Protein AF-A0A368TN37-F1 (afdb_monomer)

Organism: NCBI:txid2282306

Secondary structure (DSSP, 8-state):
--------------PPPP-----------SS--HHHHHHHHHHHHHHHHTT----HHHHHHHTTPPTTTHHHHHHH-HHHHHHHHHHHHHHHHHHHHHHHHHHHHHHHHHHTT--SSS----TT-B--HHHHHHHH---HHHHHHH-HHHHHHHHTT-B-S-TTEEEESSTT---TT--S-EEEE-TT--SHHHHHHHHHHHHHHTTTS-HHHHHHHHHHHHHHHHHHHTSSS---GGG--HHHHHHHHHHHHHS---HHHHHHHHHHHHHHHHHHHHHTSS--SSS--S-GGGSPPPP-----PPPHHHHHHHHTTGGGS-HHHHHHHHHHHHH---HHHHHT-BTT-EEE-TTS-EEEEEEETTTTEEEEEEE-HHHHHHHHHHHHHHHHHH-S--SBSSBPPSB-TTSSSB-TTTTSBPPHHHHHHHHHHHHHHTT-B-TTSSBP---TTHHHHHHHHHHHHTT--HHHHHHHHT-SSHHHHHTTHHHHHHHHHHHHHH--S-EEETT--EE-HHHHHHHT-----SS---HHHHHHTS---EETTEEE---GGG-S-S-TT-GGG-TTEEE-GGGHHHHHHHHHHHHHHHHHHHHHT-HHHHHHHHHHHHHHHHHHHHHHHTTS--

Structure (mmCIF, N/CA/C/O backbone):
data_AF-A0A368TN37-F1
#
_entry.id   AF-A0A368TN37-F1
#
loop_
_atom_site.group_PDB
_atom_site.id
_atom_site.type_symbol
_atom_site.label_atom_id
_atom_site.label_alt_id
_atom_site.label_comp_id
_atom_site.label_asym_id
_atom_site.label_entity_id
_atom_site.label_seq_id
_atom_site.pdbx_PDB_ins_code
_atom_site.Cartn_x
_atom_site.Cartn_y
_atom_site.Cartn_z
_atom_site.occupancy
_atom_site.B_iso_or_equiv
_atom_site.auth_seq_id
_atom_site.auth_comp_id
_atom_site.auth_asym_id
_atom_site.auth_atom_id
_atom_site.pdbx_PDB_model_num
ATOM 1 N N . MET A 1 1 ? 0.985 -12.372 -33.982 1.00 27.55 1 MET A N 1
ATOM 2 C CA . MET A 1 1 ? 1.072 -12.105 -35.432 1.00 27.55 1 MET A CA 1
ATOM 3 C C . MET A 1 1 ? 2.281 -11.223 -35.664 1.00 27.55 1 MET A C 1
ATOM 5 O O . MET A 1 1 ? 2.324 -10.120 -35.140 1.00 27.55 1 MET A O 1
ATOM 9 N N . SER A 1 2 ? 3.296 -11.760 -36.335 1.00 23.69 2 SER A N 1
ATOM 10 C CA . SER A 1 2 ? 4.599 -11.122 -36.524 1.00 23.69 2 SER A CA 1
ATOM 11 C C . SER A 1 2 ? 4.502 -9.993 -37.550 1.00 23.69 2 SER A C 1
ATOM 13 O O . SER A 1 2 ? 4.510 -10.238 -38.754 1.00 23.69 2 SER A O 1
ATOM 15 N N . SER A 1 3 ? 4.397 -8.748 -37.087 1.00 23.77 3 SER A N 1
ATOM 16 C CA . SER A 1 3 ? 4.571 -7.577 -37.945 1.00 23.77 3 SER A CA 1
ATOM 17 C C . SER A 1 3 ? 6.067 -7.337 -38.147 1.00 23.77 3 SER A C 1
ATOM 19 O O . SER A 1 3 ? 6.718 -6.672 -37.342 1.00 23.77 3 SER A O 1
ATOM 21 N N . ASN A 1 4 ? 6.608 -7.904 -39.226 1.00 23.50 4 ASN A N 1
ATOM 22 C CA . ASN A 1 4 ? 7.908 -7.534 -39.778 1.00 23.50 4 ASN A CA 1
ATOM 23 C C . ASN A 1 4 ? 7.899 -6.034 -40.115 1.00 23.50 4 ASN A C 1
ATOM 25 O O . ASN A 1 4 ? 7.454 -5.627 -41.190 1.00 23.50 4 ASN A O 1
ATOM 29 N N . LEU A 1 5 ? 8.388 -5.207 -39.190 1.00 26.66 5 LEU A N 1
ATOM 30 C CA . LEU A 1 5 ? 8.774 -3.830 -39.467 1.00 26.66 5 LEU A CA 1
ATOM 31 C C . LEU A 1 5 ? 9.957 -3.883 -40.436 1.00 26.66 5 LEU A C 1
ATOM 33 O O . LEU A 1 5 ? 11.098 -4.108 -40.041 1.00 26.66 5 LEU A O 1
ATOM 37 N N . LYS A 1 6 ? 9.660 -3.717 -41.729 1.00 23.58 6 LYS A N 1
ATOM 38 C CA . LYS A 1 6 ? 10.662 -3.449 -42.761 1.00 23.58 6 LYS A CA 1
ATOM 39 C C . LYS A 1 6 ? 11.471 -2.230 -42.323 1.00 23.58 6 LYS A C 1
ATOM 41 O O . LYS A 1 6 ? 10.981 -1.103 -42.373 1.00 23.58 6 LYS A O 1
ATOM 46 N N . VAL A 1 7 ? 12.708 -2.473 -41.903 1.00 26.72 7 VAL A N 1
ATOM 47 C CA . VAL A 1 7 ? 13.748 -1.453 -41.800 1.00 26.72 7 VAL A CA 1
ATOM 48 C C . VAL A 1 7 ? 13.943 -0.911 -43.212 1.00 26.72 7 VAL A C 1
ATOM 50 O O . VAL A 1 7 ? 14.486 -1.592 -44.077 1.00 26.72 7 VAL A O 1
ATOM 53 N N . VAL A 1 8 ? 13.421 0.284 -43.478 1.00 25.00 8 VAL A N 1
ATOM 54 C CA . VAL A 1 8 ? 13.765 1.027 -44.690 1.00 25.00 8 VAL A CA 1
ATOM 55 C C . VAL A 1 8 ? 15.208 1.493 -44.497 1.00 25.00 8 VAL A C 1
ATOM 57 O O . VAL A 1 8 ? 15.456 2.261 -43.564 1.00 25.00 8 VAL A O 1
ATOM 60 N N . PRO A 1 9 ? 16.175 1.044 -45.315 1.00 24.75 9 PRO A N 1
ATOM 61 C CA . PRO A 1 9 ? 17.529 1.557 -45.227 1.00 24.75 9 PRO A CA 1
ATOM 62 C C . PRO A 1 9 ? 17.491 3.007 -45.704 1.00 24.75 9 PRO A C 1
ATOM 64 O O . PRO A 1 9 ? 17.237 3.291 -46.875 1.00 24.75 9 PRO A O 1
ATOM 67 N N . ILE A 1 10 ? 17.694 3.945 -44.781 1.00 32.31 10 ILE A N 1
ATOM 68 C CA . ILE A 1 10 ? 17.869 5.351 -45.129 1.00 32.31 10 ILE A CA 1
ATOM 69 C C . ILE A 1 10 ? 19.273 5.460 -45.720 1.00 32.31 10 ILE A C 1
ATOM 71 O O . ILE A 1 10 ? 20.267 5.544 -45.003 1.00 32.31 10 ILE A O 1
ATOM 75 N N . THR A 1 11 ? 19.347 5.401 -47.045 1.00 27.80 11 THR A N 1
ATOM 76 C CA . THR A 1 11 ? 20.558 5.656 -47.823 1.00 27.80 11 THR A CA 1
ATOM 77 C C . THR A 1 11 ? 21.117 7.034 -47.476 1.00 27.80 11 THR A C 1
ATOM 79 O O . THR A 1 11 ? 20.574 8.062 -47.886 1.00 27.80 11 THR A O 1
ATOM 82 N N . LEU A 1 12 ? 22.218 7.053 -46.726 1.00 36.19 12 LEU A N 1
ATOM 83 C CA . LEU A 1 12 ? 23.061 8.224 -46.508 1.00 36.19 12 LEU A CA 1
ATOM 84 C C . LEU A 1 12 ? 23.961 8.419 -47.731 1.00 36.19 12 LEU A C 1
ATOM 86 O O . LEU A 1 12 ? 25.137 8.081 -47.700 1.00 36.19 12 LEU A O 1
ATOM 90 N N . ASN A 1 13 ? 23.409 8.977 -48.808 1.00 34.25 13 ASN A N 1
ATOM 91 C CA . ASN A 1 13 ? 24.217 9.499 -49.906 1.00 34.25 13 ASN A CA 1
ATOM 92 C C . ASN A 1 13 ? 24.144 11.021 -49.909 1.00 34.25 13 ASN A C 1
ATOM 94 O O . ASN A 1 13 ? 23.178 11.604 -50.397 1.00 34.25 13 ASN A O 1
ATOM 98 N N . LYS A 1 14 ? 25.192 11.644 -49.368 1.00 36.22 14 LYS A N 1
ATOM 99 C CA . LYS A 1 14 ? 25.763 12.907 -49.848 1.00 36.22 14 LYS A CA 1
ATOM 100 C C . LYS A 1 14 ? 27.192 12.990 -49.317 1.00 36.22 14 LYS A C 1
ATOM 102 O O . LYS A 1 14 ? 27.403 13.195 -48.126 1.00 36.22 14 LYS A O 1
ATOM 107 N N . GLU A 1 15 ? 28.149 12.764 -50.213 1.00 33.31 15 GLU A N 1
ATOM 108 C CA . GLU A 1 15 ? 29.560 13.079 -49.992 1.00 33.31 15 GLU A CA 1
ATOM 109 C C . GLU A 1 15 ? 29.710 14.538 -49.522 1.00 33.31 15 GLU A C 1
ATOM 111 O O . GLU A 1 15 ? 28.913 15.397 -49.928 1.00 33.31 15 GLU A O 1
ATOM 116 N N . PRO A 1 16 ? 30.709 14.851 -48.676 1.00 34.47 16 PRO A N 1
ATOM 117 C CA . PRO A 1 16 ? 31.009 16.230 -48.319 1.00 34.47 16 PRO A CA 1
ATOM 118 C C . PRO A 1 16 ? 31.301 17.031 -49.593 1.00 34.47 16 PRO A C 1
ATOM 120 O O . PRO A 1 16 ? 32.111 16.625 -50.426 1.00 34.47 16 PRO A O 1
ATOM 123 N N . LEU A 1 17 ? 30.627 18.176 -49.748 1.00 38.69 17 LEU A N 1
ATOM 124 C CA . LEU A 1 17 ? 30.882 19.111 -50.845 1.00 38.69 17 LEU A CA 1
ATOM 125 C C . LEU A 1 17 ? 32.391 19.423 -50.909 1.00 38.69 17 LEU A C 1
ATOM 127 O O . LEU A 1 17 ? 32.999 19.682 -49.865 1.00 38.69 17 LEU A O 1
ATOM 131 N N . PRO A 1 18 ? 33.011 19.407 -52.103 1.00 37.09 18 PRO A N 1
ATOM 132 C CA . PRO A 1 18 ? 34.447 19.600 -52.234 1.00 37.09 18 PRO A CA 1
ATOM 133 C C . PRO A 1 18 ? 34.857 20.949 -51.634 1.00 37.09 18 PRO A C 1
ATOM 135 O O . PRO A 1 18 ? 34.212 21.969 -51.888 1.00 37.09 18 PRO A O 1
ATOM 138 N N . LYS A 1 19 ? 35.951 20.952 -50.857 1.00 47.69 19 LYS A N 1
ATOM 139 C CA . LYS A 1 19 ? 36.606 22.140 -50.278 1.00 47.69 19 LYS A CA 1
ATOM 140 C C . LYS A 1 19 ? 37.189 23.027 -51.392 1.00 47.69 19 LYS A C 1
ATOM 142 O O . LYS A 1 19 ? 38.402 23.127 -51.557 1.00 47.69 19 LYS A O 1
ATOM 147 N N . GLN A 1 20 ? 36.336 23.624 -52.218 1.00 53.47 20 GLN A N 1
ATOM 148 C CA . GLN A 1 20 ? 36.749 24.507 -53.302 1.00 53.47 20 GLN A CA 1
ATOM 149 C C . GLN A 1 20 ? 37.099 25.889 -52.752 1.00 53.47 20 GLN A C 1
ATOM 151 O O . GLN A 1 20 ? 36.360 26.475 -51.961 1.00 53.47 20 GLN A O 1
ATOM 156 N N . LYS A 1 21 ? 38.241 26.421 -53.203 1.00 53.62 21 LYS A N 1
ATOM 157 C CA . LYS A 1 21 ? 38.655 27.807 -52.970 1.00 53.62 21 LYS A CA 1
ATOM 158 C C . LYS A 1 21 ? 37.544 28.727 -53.471 1.00 53.62 21 LYS A C 1
ATOM 160 O O . LYS A 1 21 ? 37.253 28.745 -54.665 1.00 53.62 21 LYS A O 1
ATOM 165 N N . ILE A 1 22 ? 36.936 29.492 -52.571 1.00 61.53 22 ILE A N 1
ATOM 166 C CA . ILE A 1 22 ? 35.898 30.441 -52.952 1.00 61.53 22 ILE A CA 1
ATOM 167 C C . ILE A 1 22 ? 36.584 31.592 -53.692 1.00 61.53 22 ILE A C 1
ATOM 169 O O . ILE A 1 22 ? 37.354 32.354 -53.100 1.00 61.53 22 ILE A O 1
ATOM 173 N N . VAL A 1 23 ? 36.310 31.703 -54.992 1.00 58.34 23 VAL A N 1
ATOM 174 C CA . VAL A 1 23 ? 36.721 32.830 -55.835 1.00 58.34 23 VAL A CA 1
ATOM 175 C C . VAL A 1 23 ? 35.524 33.766 -55.967 1.00 58.34 23 VAL A C 1
ATOM 177 O O . VAL A 1 23 ? 34.584 33.488 -56.707 1.00 58.34 23 VAL A O 1
ATOM 180 N N . VAL A 1 24 ? 35.533 34.860 -55.206 1.00 61.53 24 VAL A N 1
ATOM 181 C CA . VAL A 1 24 ? 34.495 35.900 -55.264 1.00 61.53 24 VAL A CA 1
ATOM 182 C C . VAL A 1 24 ? 34.918 36.947 -56.292 1.00 61.53 24 VAL A C 1
ATOM 184 O O . VAL A 1 24 ? 36.074 37.370 -56.290 1.00 61.53 24 VAL A O 1
ATOM 187 N N . ARG A 1 25 ? 34.016 37.361 -57.190 1.00 60.06 25 ARG A N 1
ATOM 188 C CA . ARG A 1 25 ? 34.279 38.506 -58.078 1.00 60.06 25 ARG A CA 1
ATOM 189 C C . ARG A 1 25 ? 34.278 39.792 -57.242 1.00 60.06 25 ARG A C 1
ATOM 191 O O . ARG A 1 25 ? 33.422 39.964 -56.380 1.00 60.06 25 ARG A O 1
ATOM 198 N N . CYS A 1 26 ? 35.248 40.673 -57.488 1.00 56.03 26 CYS A N 1
ATOM 199 C CA . CYS A 1 26 ? 35.358 41.958 -56.798 1.00 56.03 26 CYS A CA 1
ATOM 200 C C . CYS A 1 26 ? 34.190 42.869 -57.182 1.00 56.03 26 CYS A C 1
ATOM 202 O O . CYS A 1 26 ? 34.250 43.524 -58.218 1.00 56.03 26 CYS A O 1
ATOM 204 N N . ASP A 1 27 ? 33.174 42.944 -56.326 1.00 59.47 27 ASP A N 1
ATOM 205 C CA . ASP A 1 27 ? 32.144 43.975 -56.408 1.00 59.47 27 ASP A CA 1
ATOM 206 C C . ASP A 1 27 ? 31.914 44.567 -55.007 1.00 59.47 27 ASP A C 1
ATOM 208 O O . ASP A 1 27 ? 31.413 43.914 -54.085 1.00 59.47 27 ASP A O 1
ATOM 212 N N . TYR A 1 28 ? 32.377 45.802 -54.806 1.00 65.06 28 TYR A N 1
ATOM 213 C CA . TYR A 1 28 ? 32.239 46.548 -53.555 1.00 65.06 28 TYR A CA 1
ATOM 214 C C . TYR A 1 28 ? 31.699 47.953 -53.836 1.00 65.06 28 TYR A C 1
ATOM 216 O O . TYR A 1 28 ? 32.024 48.571 -54.846 1.00 65.06 28 TYR A O 1
ATOM 224 N N . LYS A 1 29 ? 30.838 48.463 -52.948 1.00 60.75 29 LYS A N 1
ATOM 225 C CA . LYS A 1 29 ? 30.160 49.767 -53.094 1.00 60.75 29 LYS A CA 1
ATOM 226 C C . LYS A 1 29 ? 30.466 50.673 -51.902 1.00 60.75 29 LYS A C 1
ATOM 228 O O . LYS A 1 29 ? 30.658 50.188 -50.792 1.00 60.75 29 LYS A O 1
ATOM 233 N N . GLY A 1 30 ? 30.463 51.992 -52.106 1.00 62.72 30 GLY A N 1
ATOM 234 C CA . GLY A 1 30 ? 30.685 52.967 -51.029 1.00 62.72 30 GLY A CA 1
ATOM 235 C C . GLY A 1 30 ? 32.133 52.970 -50.520 1.00 62.72 30 GLY A C 1
ATOM 236 O O . GLY A 1 30 ? 33.055 53.090 -51.314 1.00 62.72 30 GLY A O 1
ATOM 237 N N . GLN A 1 31 ? 32.344 52.823 -49.207 1.00 61.09 31 GLN A N 1
ATOM 238 C CA . GLN A 1 31 ? 33.674 52.841 -48.561 1.00 61.09 31 GLN A CA 1
ATOM 239 C C . GLN A 1 31 ? 34.443 51.499 -48.658 1.00 61.09 31 GLN A C 1
ATOM 241 O O . GLN A 1 31 ? 35.262 51.175 -47.795 1.00 61.09 31 GLN A O 1
ATOM 246 N N . GLY A 1 32 ? 34.150 50.672 -49.665 1.00 73.56 32 GLY A N 1
ATOM 247 C CA . GLY A 1 32 ? 34.854 49.407 -49.898 1.00 73.56 32 GLY A CA 1
ATOM 248 C C . GLY A 1 32 ? 36.206 49.608 -50.596 1.00 73.56 32 GLY A C 1
ATOM 249 O O . GLY A 1 32 ? 36.325 50.482 -51.450 1.00 73.56 32 GLY A O 1
ATOM 250 N N . SER A 1 33 ? 37.219 48.796 -50.269 1.00 80.88 33 SER A N 1
ATOM 251 C CA . SER A 1 33 ? 38.507 48.772 -50.982 1.00 80.88 33 SER A CA 1
ATOM 252 C C . SER A 1 33 ? 38.880 47.354 -51.419 1.00 80.88 33 SER A C 1
ATOM 254 O O . SER A 1 33 ? 38.554 46.375 -50.741 1.00 80.88 33 SER A O 1
ATOM 256 N N . LYS A 1 34 ? 39.599 47.244 -52.544 1.00 79.69 34 LYS A N 1
ATOM 257 C CA . LYS A 1 34 ? 40.097 45.967 -53.081 1.00 79.69 34 LYS A CA 1
ATOM 258 C C . LYS A 1 34 ? 40.983 45.225 -52.076 1.00 79.69 34 LYS A C 1
ATOM 260 O O . LYS A 1 34 ? 40.794 44.036 -51.856 1.00 79.69 34 LYS A O 1
ATOM 265 N N . GLU A 1 35 ? 41.881 45.946 -51.408 1.00 82.19 35 GLU A N 1
ATOM 266 C CA . GLU A 1 35 ? 42.783 45.391 -50.391 1.00 82.19 35 GLU A CA 1
ATOM 267 C C . GLU A 1 35 ? 42.012 44.754 -49.222 1.00 82.19 35 GLU A C 1
ATOM 269 O O . GLU A 1 35 ? 42.320 43.645 -48.785 1.00 82.19 35 GLU A O 1
ATOM 274 N N . ASN A 1 36 ? 40.959 45.420 -48.739 1.00 84.19 36 ASN A N 1
ATOM 275 C CA . ASN A 1 36 ? 40.126 44.891 -47.661 1.00 84.19 36 ASN A CA 1
ATOM 276 C C . ASN A 1 36 ? 39.261 43.711 -48.128 1.00 84.19 36 ASN A C 1
ATOM 278 O O . ASN A 1 36 ? 39.068 42.767 -47.363 1.00 84.19 36 ASN A O 1
ATOM 282 N N . HIS A 1 37 ? 38.775 43.729 -49.376 1.00 84.00 37 HIS A N 1
ATOM 283 C CA . HIS A 1 37 ? 38.075 42.591 -49.977 1.00 84.00 37 HIS A CA 1
ATOM 284 C C . HIS A 1 37 ? 38.980 41.351 -50.034 1.00 84.00 37 HIS A C 1
ATOM 286 O O . HIS A 1 37 ? 38.583 40.282 -49.576 1.00 84.00 37 HIS A O 1
ATOM 292 N N . GLU A 1 38 ? 40.215 41.496 -50.520 1.00 83.69 38 GLU A N 1
ATOM 293 C CA . GLU A 1 38 ? 41.195 40.405 -50.602 1.00 83.69 38 GLU A CA 1
ATOM 294 C C . GLU A 1 38 ? 41.566 39.862 -49.215 1.00 83.69 38 GLU A C 1
ATOM 296 O O . GLU A 1 38 ? 41.588 38.645 -49.018 1.00 83.69 38 GLU A O 1
ATOM 301 N N . LYS A 1 39 ? 41.767 40.741 -48.222 1.00 87.50 39 LYS A N 1
ATOM 302 C CA . LYS A 1 39 ? 41.997 40.345 -46.821 1.00 87.50 39 LYS A CA 1
ATOM 303 C C . LYS A 1 39 ? 40.836 39.518 -46.254 1.00 87.50 39 LYS A C 1
ATOM 305 O O . LYS A 1 39 ? 41.075 38.473 -45.651 1.00 87.50 39 LYS A O 1
ATOM 310 N N . LEU A 1 40 ? 39.587 39.934 -46.482 1.00 87.69 40 LEU A N 1
ATOM 311 C CA . LEU A 1 40 ? 38.396 39.210 -46.015 1.00 87.69 40 LEU A CA 1
ATOM 312 C C . LEU A 1 40 ? 38.193 37.868 -46.742 1.00 87.69 40 LEU A C 1
ATOM 314 O O . LEU A 1 40 ? 37.852 36.875 -46.101 1.00 87.69 40 LEU A O 1
ATOM 318 N N . VAL A 1 41 ? 38.428 37.809 -48.058 1.00 86.19 41 VAL A N 1
ATOM 319 C CA . VAL A 1 41 ? 38.349 36.564 -48.847 1.00 86.19 41 VAL A CA 1
ATOM 320 C C . VAL A 1 41 ? 39.430 35.571 -48.417 1.00 86.19 41 VAL A C 1
ATOM 322 O O . VAL A 1 41 ? 39.154 34.375 -48.290 1.00 86.19 41 VAL A O 1
ATOM 325 N N . ASN A 1 42 ? 40.652 36.041 -48.159 1.00 86.81 42 ASN A N 1
ATOM 326 C CA . ASN A 1 42 ? 41.739 35.200 -47.659 1.00 86.81 42 ASN A CA 1
ATOM 327 C C . ASN A 1 42 ? 41.434 34.666 -46.255 1.00 86.81 42 ASN A C 1
ATOM 329 O O . ASN A 1 42 ? 41.580 33.466 -46.026 1.00 86.81 42 ASN A O 1
ATOM 333 N N . ALA A 1 43 ? 40.930 35.518 -45.358 1.00 89.00 43 ALA A N 1
ATOM 334 C CA . ALA A 1 43 ? 40.516 35.120 -44.016 1.00 89.00 43 ALA A CA 1
ATOM 335 C C . ALA A 1 43 ? 39.390 34.073 -44.038 1.00 89.00 43 ALA A C 1
ATOM 337 O O . ALA A 1 43 ? 39.490 33.055 -43.357 1.00 89.00 43 ALA A O 1
ATOM 338 N N . LEU A 1 44 ? 38.357 34.267 -44.866 1.00 87.75 44 LEU A N 1
ATOM 339 C CA . LEU A 1 44 ? 37.281 33.286 -45.035 1.00 87.75 44 LEU A CA 1
ATOM 340 C C . LEU A 1 44 ? 37.818 31.947 -45.564 1.00 87.75 44 LEU A C 1
ATOM 342 O O . LEU A 1 44 ? 37.523 30.900 -44.996 1.00 87.75 44 LEU A O 1
ATOM 346 N N . ASN A 1 45 ? 38.641 31.970 -46.616 1.00 86.19 45 ASN A N 1
ATOM 347 C CA . ASN A 1 45 ? 39.235 30.754 -47.179 1.00 86.19 45 ASN A CA 1
ATOM 348 C C . ASN A 1 45 ? 40.164 30.034 -46.186 1.00 86.19 45 ASN A C 1
ATOM 350 O O . ASN A 1 45 ? 40.268 28.811 -46.240 1.00 86.19 45 ASN A O 1
ATOM 354 N N . GLN A 1 46 ? 40.843 30.764 -45.299 1.00 87.62 46 GLN A N 1
ATOM 355 C CA . GLN A 1 46 ? 41.649 30.178 -44.231 1.00 87.62 46 GLN A CA 1
ATOM 356 C C . GLN A 1 46 ? 40.763 29.503 -43.178 1.00 87.62 46 GLN A C 1
ATOM 358 O O . GLN A 1 46 ? 40.990 28.340 -42.859 1.00 87.62 46 GLN A O 1
ATOM 363 N N . MET A 1 47 ? 39.711 30.181 -42.709 1.00 88.88 47 MET A N 1
ATOM 364 C CA . MET A 1 47 ? 38.768 29.613 -41.739 1.00 88.88 47 MET A CA 1
ATOM 365 C C . MET A 1 47 ? 38.059 28.361 -42.276 1.00 88.88 47 MET A C 1
ATOM 367 O O . MET A 1 47 ? 37.874 27.410 -41.527 1.00 88.88 47 MET A O 1
ATOM 371 N N . ILE A 1 48 ? 37.729 28.323 -43.575 1.00 85.38 48 ILE A N 1
ATOM 372 C CA . ILE A 1 48 ? 37.177 27.128 -44.240 1.00 85.38 48 ILE A CA 1
ATOM 373 C C . ILE A 1 48 ? 38.194 25.976 -44.264 1.00 85.38 48 ILE A C 1
ATOM 375 O O . ILE A 1 48 ? 37.821 24.822 -44.063 1.00 85.38 48 ILE A O 1
ATOM 379 N N . ARG A 1 49 ? 39.480 26.256 -44.524 1.00 84.69 49 ARG A N 1
ATOM 380 C CA . ARG A 1 49 ? 40.530 25.218 -44.541 1.00 84.69 49 ARG A CA 1
ATOM 381 C C . ARG A 1 49 ? 40.791 24.634 -43.157 1.00 84.69 49 ARG A C 1
ATOM 383 O O . ARG A 1 49 ? 40.990 23.429 -43.051 1.00 84.69 49 ARG A O 1
ATOM 390 N N . GLU A 1 50 ? 40.788 25.489 -42.141 1.00 85.69 50 GLU A N 1
ATOM 391 C CA . GLU A 1 50 ? 41.023 25.140 -40.735 1.00 85.69 50 GLU A CA 1
ATOM 392 C C . GLU A 1 50 ? 39.772 24.592 -40.028 1.00 85.69 50 GLU A C 1
ATOM 394 O O . GLU A 1 50 ? 39.842 24.298 -38.841 1.00 85.69 50 GLU A O 1
ATOM 399 N N . ASP A 1 51 ? 38.635 24.497 -40.728 1.00 79.31 51 ASP A N 1
ATOM 400 C CA . ASP A 1 51 ? 37.328 24.110 -40.172 1.00 79.31 51 ASP A CA 1
ATOM 401 C C . ASP A 1 51 ? 36.936 24.897 -38.903 1.00 79.31 51 ASP A C 1
ATOM 403 O O . ASP A 1 51 ? 36.314 24.399 -37.969 1.00 79.31 51 ASP A O 1
ATOM 407 N N . SER A 1 52 ? 37.340 26.169 -38.853 1.00 84.31 52 SER A N 1
ATOM 408 C CA . SER A 1 52 ? 37.030 27.068 -37.740 1.00 84.31 52 SER A CA 1
ATOM 409 C C . SER A 1 52 ? 35.590 27.574 -37.829 1.00 84.31 52 SER A C 1
ATOM 411 O O . SER A 1 52 ? 35.048 27.711 -38.925 1.00 84.31 52 SER A O 1
ATOM 413 N N . GLU A 1 53 ? 34.984 27.936 -36.692 1.00 86.31 53 GLU A N 1
ATOM 414 C CA . GLU A 1 53 ? 33.637 28.523 -36.659 1.00 86.31 53 GLU A CA 1
ATOM 415 C C . GLU A 1 53 ? 33.582 29.827 -37.467 1.00 86.31 53 GLU A C 1
ATOM 417 O O . GLU A 1 53 ? 34.220 30.830 -37.128 1.00 86.31 53 GLU A O 1
ATOM 422 N N . ILE A 1 54 ? 32.800 29.829 -38.547 1.00 88.88 54 ILE A N 1
ATOM 423 C CA . ILE A 1 54 ? 32.654 30.993 -39.414 1.00 88.88 54 ILE A CA 1
ATOM 424 C C . ILE A 1 54 ? 31.566 31.892 -38.845 1.00 88.88 54 ILE A C 1
ATOM 426 O O . ILE A 1 54 ? 30.417 31.507 -38.672 1.00 88.88 54 ILE A O 1
ATOM 430 N N . THR A 1 55 ? 31.924 33.144 -38.591 1.00 89.75 55 THR A N 1
ATOM 431 C CA . THR A 1 55 ? 30.977 34.226 -38.314 1.00 89.75 55 THR A CA 1
ATOM 432 C C . THR A 1 55 ? 31.434 35.465 -39.066 1.00 89.75 55 THR A C 1
ATOM 434 O O . THR A 1 55 ? 32.624 35.632 -39.329 1.00 89.75 55 THR A O 1
ATOM 437 N N . VAL A 1 56 ? 30.517 36.379 -39.393 1.00 87.69 56 VAL A N 1
ATOM 438 C CA . VAL A 1 56 ? 30.883 37.642 -40.067 1.00 87.69 56 VAL A CA 1
ATOM 439 C C . VAL A 1 56 ? 31.932 38.405 -39.249 1.00 87.69 56 VAL A C 1
ATOM 441 O O . VAL A 1 56 ? 32.923 38.888 -39.790 1.00 87.69 56 VAL A O 1
ATOM 444 N N . LYS A 1 57 ? 31.760 38.436 -37.923 1.00 88.94 57 LYS A N 1
ATOM 445 C CA . LYS A 1 57 ? 32.719 39.033 -36.991 1.00 88.94 57 LYS A CA 1
ATOM 446 C C . LYS A 1 57 ? 34.046 38.265 -36.950 1.00 88.94 57 LYS A C 1
ATOM 448 O O . LYS A 1 57 ? 35.096 38.896 -36.961 1.00 88.94 57 LYS A O 1
ATOM 453 N N . GLY A 1 58 ? 34.009 36.933 -36.939 1.00 87.50 58 GLY A N 1
ATOM 454 C CA . GLY A 1 58 ? 35.197 36.075 -36.952 1.00 87.50 58 GLY A CA 1
ATOM 455 C C . GLY A 1 58 ? 36.051 36.272 -38.204 1.00 87.50 58 GLY A C 1
ATOM 456 O O . GLY A 1 58 ? 37.264 36.425 -38.090 1.00 87.50 58 GLY A O 1
ATOM 457 N N . VAL A 1 59 ? 35.417 36.392 -39.375 1.00 88.31 59 VAL A N 1
ATOM 458 C CA . VAL A 1 59 ? 36.100 36.701 -40.643 1.00 88.31 59 VAL A CA 1
ATOM 459 C C . VAL A 1 59 ? 36.745 38.090 -40.593 1.00 88.31 59 VAL A C 1
ATOM 461 O O . VAL A 1 59 ? 37.901 38.236 -40.984 1.00 88.31 59 VAL A O 1
ATOM 464 N N . CYS A 1 60 ? 36.053 39.104 -40.054 1.00 89.12 60 CYS A N 1
ATOM 465 C CA . CYS A 1 60 ? 36.625 40.441 -39.854 1.00 89.12 60 CYS A CA 1
ATOM 466 C C . CYS A 1 60 ? 37.849 40.422 -38.927 1.00 89.12 60 CYS A C 1
ATOM 468 O O . CYS A 1 60 ? 38.875 41.010 -39.264 1.00 89.12 60 CYS A O 1
ATOM 470 N N . ILE A 1 61 ? 37.755 39.738 -37.782 1.00 88.31 61 ILE A N 1
ATOM 471 C CA . ILE A 1 61 ? 38.856 39.621 -36.814 1.00 88.31 61 ILE A CA 1
ATOM 472 C C . ILE A 1 61 ? 40.053 38.925 -37.466 1.00 88.31 61 ILE A C 1
ATOM 474 O O . ILE A 1 61 ? 41.173 39.424 -37.386 1.00 88.31 61 ILE A O 1
ATOM 478 N N . ARG A 1 62 ? 39.819 37.807 -38.165 1.00 89.12 62 ARG A N 1
ATOM 479 C CA . ARG A 1 62 ? 40.876 37.047 -38.843 1.00 89.12 62 ARG A CA 1
ATOM 480 C C . ARG A 1 62 ? 41.530 37.835 -39.984 1.00 89.12 62 ARG A C 1
ATOM 482 O O . ARG A 1 62 ? 42.714 37.657 -40.238 1.00 89.12 62 ARG A O 1
ATOM 489 N N . ALA A 1 63 ? 40.790 38.738 -40.622 1.00 88.69 63 ALA A N 1
ATOM 490 C CA . ALA A 1 63 ? 41.302 39.660 -41.635 1.00 88.69 63 ALA A CA 1
ATOM 491 C C . ALA A 1 63 ? 42.039 40.890 -41.057 1.00 88.69 63 ALA A C 1
ATOM 493 O O . ALA A 1 63 ? 42.463 41.752 -41.828 1.00 88.69 63 ALA A O 1
ATOM 494 N N . GLY A 1 64 ? 42.172 41.008 -39.728 1.00 88.38 64 GLY A N 1
ATOM 495 C CA . GLY A 1 64 ? 42.817 42.147 -39.064 1.00 88.38 64 GLY A CA 1
ATOM 496 C C . GLY A 1 64 ? 41.974 43.429 -39.049 1.00 88.38 64 GLY A C 1
ATOM 497 O O . GLY A 1 64 ? 42.519 44.525 -38.921 1.00 88.38 64 GLY A O 1
ATOM 498 N N . MET A 1 65 ? 40.651 43.321 -39.211 1.00 86.62 65 MET A N 1
ATOM 499 C CA . MET A 1 65 ? 39.747 44.474 -39.241 1.00 86.62 65 MET A CA 1
ATOM 500 C C . MET A 1 65 ? 39.399 44.958 -37.829 1.00 86.62 65 MET A C 1
ATOM 502 O O . MET A 1 65 ? 39.311 44.178 -36.881 1.00 86.62 65 MET A O 1
ATOM 506 N N . ARG A 1 66 ? 39.136 46.264 -37.698 1.00 84.19 66 ARG A N 1
ATOM 507 C CA . ARG A 1 66 ? 38.711 46.876 -36.429 1.00 84.19 66 ARG A CA 1
ATOM 508 C C . ARG A 1 66 ? 37.345 46.344 -35.976 1.00 84.19 66 ARG A C 1
ATOM 510 O O . ARG A 1 66 ? 36.500 45.953 -36.782 1.00 84.19 66 ARG A O 1
ATOM 517 N N . THR A 1 67 ? 37.101 46.385 -34.672 1.00 74.75 67 THR A N 1
ATOM 518 C CA . THR A 1 67 ? 35.823 46.007 -34.056 1.00 74.75 67 THR A CA 1
ATOM 519 C C . THR A 1 67 ? 34.664 46.823 -34.648 1.00 74.75 67 THR A C 1
ATOM 521 O O . THR A 1 67 ? 34.766 48.041 -34.765 1.00 74.75 67 THR A O 1
ATOM 524 N N . GLY A 1 68 ? 33.564 46.167 -35.037 1.00 75.56 68 GLY A N 1
ATOM 525 C CA . GLY A 1 68 ? 32.398 46.817 -35.663 1.00 75.56 68 GLY A CA 1
ATOM 526 C C . GLY A 1 68 ? 32.435 46.891 -37.197 1.00 75.56 68 GLY A C 1
ATOM 527 O O . GLY A 1 68 ? 31.476 47.360 -37.817 1.00 75.56 68 GLY A O 1
ATOM 528 N N . PHE A 1 69 ? 33.515 46.415 -37.834 1.00 83.00 69 PHE A N 1
ATOM 529 C CA . PHE A 1 69 ? 33.640 46.386 -39.297 1.00 83.00 69 PHE A CA 1
ATOM 530 C C . PHE A 1 69 ? 32.679 45.393 -39.979 1.00 83.00 69 PHE A C 1
ATOM 532 O O . PHE A 1 69 ? 32.424 45.498 -41.175 1.00 83.00 69 PHE A O 1
ATOM 539 N N . ASP A 1 70 ? 32.071 44.471 -39.234 1.00 81.94 70 ASP A N 1
ATOM 540 C CA . ASP A 1 70 ? 31.027 43.548 -39.701 1.00 81.94 70 ASP A CA 1
ATOM 541 C C . ASP A 1 70 ? 29.803 44.275 -40.295 1.00 81.94 70 ASP A C 1
ATOM 543 O O . ASP A 1 70 ? 29.245 43.839 -41.307 1.00 81.94 70 ASP A O 1
ATOM 547 N N . ASN A 1 71 ? 29.454 45.452 -39.763 1.00 81.56 71 ASN A N 1
ATOM 548 C CA . ASN A 1 71 ? 28.430 46.319 -40.352 1.00 81.56 71 ASN A CA 1
ATOM 549 C C . ASN A 1 71 ? 28.836 46.854 -41.734 1.00 81.56 71 ASN A C 1
ATOM 551 O O . ASN A 1 71 ? 27.986 47.022 -42.613 1.00 81.56 71 ASN A O 1
ATOM 555 N N . ASN A 1 72 ? 30.130 47.113 -41.937 1.00 82.56 72 ASN A N 1
ATOM 556 C CA . ASN A 1 72 ? 30.664 47.551 -43.221 1.00 82.56 72 ASN A CA 1
ATOM 557 C C . ASN A 1 72 ? 30.720 46.391 -44.227 1.00 82.56 72 ASN A C 1
ATOM 559 O O . ASN A 1 72 ? 30.427 46.598 -45.400 1.00 82.56 72 ASN A O 1
ATOM 563 N N . VAL A 1 73 ? 30.985 45.158 -43.774 1.00 82.56 73 VAL A N 1
ATOM 564 C CA . VAL A 1 73 ? 30.876 43.948 -44.614 1.00 82.56 73 VAL A CA 1
ATOM 565 C C . VAL A 1 73 ? 29.470 43.817 -45.197 1.00 82.56 73 VAL A C 1
ATOM 567 O O . VAL A 1 73 ? 29.318 43.667 -46.407 1.00 82.56 73 VAL A O 1
ATOM 570 N N . ARG A 1 74 ? 28.433 43.992 -44.370 1.00 83.12 74 ARG A N 1
ATOM 571 C CA . ARG A 1 74 ? 27.033 43.950 -44.821 1.00 83.12 74 ARG A CA 1
ATOM 572 C C . ARG A 1 74 ? 26.673 45.061 -45.819 1.00 83.12 74 ARG A C 1
ATOM 574 O O . ARG A 1 74 ? 25.878 44.825 -46.728 1.00 83.12 74 ARG A O 1
ATOM 581 N N . LYS A 1 75 ? 27.203 46.278 -45.641 1.00 82.75 75 LYS A N 1
ATOM 582 C CA . LYS A 1 75 ? 26.845 47.457 -46.458 1.00 82.75 75 LYS A CA 1
ATOM 583 C C . LYS A 1 75 ? 27.649 47.559 -47.757 1.00 82.75 75 LYS A C 1
ATOM 585 O O . LYS A 1 75 ? 27.061 47.823 -48.806 1.00 82.75 75 LYS A O 1
ATOM 590 N N . SER A 1 76 ? 28.956 47.328 -47.676 1.00 83.12 76 SER A N 1
ATOM 591 C CA . SER A 1 76 ? 29.930 47.659 -48.723 1.00 83.12 76 SER A CA 1
ATOM 592 C C . SER A 1 76 ? 30.456 46.435 -49.481 1.00 83.12 76 SER A C 1
ATOM 594 O O . SER A 1 76 ? 30.947 46.597 -50.593 1.00 83.12 76 SER A O 1
ATOM 596 N N . TYR A 1 77 ? 30.304 45.218 -48.937 1.00 84.81 77 TYR A N 1
ATOM 597 C CA . TYR A 1 77 ? 30.786 43.958 -49.531 1.00 84.81 77 TYR A CA 1
ATOM 598 C C . TYR A 1 77 ? 29.661 42.910 -49.611 1.00 84.81 77 TYR A C 1
ATOM 600 O O . TYR A 1 77 ? 29.765 41.817 -49.055 1.00 84.81 77 TYR A O 1
ATOM 608 N N . LYS A 1 78 ? 28.550 43.256 -50.273 1.00 81.31 78 LYS A N 1
ATOM 609 C CA . LYS A 1 78 ? 27.305 42.462 -50.267 1.00 81.31 78 LYS A CA 1
ATOM 610 C C . LYS A 1 78 ? 27.481 41.026 -50.766 1.00 81.31 78 LYS A C 1
ATOM 612 O O . LYS A 1 78 ? 26.967 40.110 -50.128 1.00 81.31 78 LYS A O 1
ATOM 617 N N . ASP A 1 79 ? 28.234 40.831 -51.844 1.00 81.00 79 ASP A N 1
ATOM 618 C CA . ASP A 1 79 ? 28.445 39.502 -52.431 1.00 81.00 79 ASP A CA 1
ATOM 619 C C . ASP A 1 79 ? 29.270 38.617 -51.498 1.00 81.00 79 ASP A C 1
ATOM 621 O O . ASP A 1 79 ? 28.897 37.482 -51.204 1.00 81.00 79 ASP A O 1
ATOM 625 N N . LEU A 1 80 ? 30.339 39.175 -50.925 1.00 82.69 80 LEU A N 1
ATOM 626 C CA . LEU A 1 80 ? 31.145 38.486 -49.923 1.00 82.69 80 LEU A CA 1
ATOM 627 C C . LEU A 1 80 ? 30.338 38.192 -48.652 1.00 82.69 80 LEU A C 1
ATOM 629 O O . LEU A 1 80 ? 30.438 37.100 -48.104 1.00 82.69 80 LEU A O 1
ATOM 633 N N . HIS A 1 81 ? 29.501 39.127 -48.199 1.00 85.50 81 HIS A N 1
ATOM 634 C CA . HIS A 1 81 ? 28.609 38.913 -47.063 1.00 85.50 81 HIS A CA 1
ATOM 635 C C . HIS A 1 81 ? 27.619 37.769 -47.323 1.00 85.50 81 HIS A C 1
ATOM 637 O O . HIS A 1 81 ? 27.455 36.906 -46.464 1.00 85.50 81 HIS A O 1
ATOM 643 N N . SER A 1 82 ? 27.007 37.718 -48.511 1.00 84.81 82 SER A N 1
ATOM 644 C CA . SER A 1 82 ? 26.112 36.627 -48.920 1.00 84.81 82 SER A CA 1
ATOM 645 C C . SER A 1 82 ? 26.828 35.273 -48.918 1.00 84.81 82 SER A C 1
ATOM 647 O O . SER A 1 82 ? 26.287 34.282 -48.430 1.00 84.81 82 SER A O 1
ATOM 649 N N . ILE A 1 83 ? 28.078 35.239 -49.377 1.00 85.19 83 ILE A N 1
ATOM 650 C CA . ILE A 1 83 ? 28.906 34.031 -49.382 1.00 85.19 83 ILE A CA 1
ATOM 651 C C . ILE A 1 83 ? 29.297 33.600 -47.965 1.00 85.19 83 ILE A C 1
ATOM 653 O O . ILE A 1 83 ? 29.219 32.413 -47.657 1.00 85.19 83 ILE A O 1
ATOM 657 N N . ILE A 1 84 ? 29.651 34.542 -47.083 1.00 85.50 84 ILE A N 1
ATOM 658 C CA . ILE A 1 84 ? 29.894 34.252 -45.663 1.00 85.50 84 ILE A CA 1
ATOM 659 C C . ILE A 1 84 ? 28.631 33.647 -45.037 1.00 85.50 84 ILE A C 1
ATOM 661 O O . ILE A 1 84 ? 28.721 32.616 -44.382 1.00 85.50 84 ILE A O 1
ATOM 665 N N . LEU A 1 85 ? 27.449 34.227 -45.279 1.00 86.56 85 LEU A N 1
ATOM 666 C CA . LEU A 1 85 ? 26.179 33.682 -44.782 1.00 86.56 85 LEU A CA 1
ATOM 667 C C . LEU A 1 85 ? 25.884 32.282 -45.337 1.00 86.56 85 LEU A C 1
ATOM 669 O O . LEU A 1 85 ? 25.459 31.410 -44.583 1.00 86.56 85 LEU A O 1
ATOM 673 N N . LYS A 1 86 ? 26.154 32.036 -46.625 1.00 86.19 86 LYS A N 1
ATOM 674 C CA . LYS A 1 86 ? 26.011 30.707 -47.237 1.00 86.19 86 LYS A CA 1
ATOM 675 C C . LYS A 1 86 ? 26.942 29.686 -46.584 1.00 86.19 86 LYS A C 1
ATOM 677 O O . LYS A 1 86 ? 26.531 28.560 -46.331 1.00 86.19 86 LYS A O 1
ATOM 682 N N . GLN A 1 87 ? 28.175 30.076 -46.277 1.00 84.62 87 GLN A N 1
ATOM 683 C CA . GLN A 1 87 ? 29.129 29.193 -45.618 1.00 84.62 87 GLN A CA 1
ATOM 684 C C . GLN A 1 87 ? 28.763 28.927 -44.147 1.00 84.62 87 GLN A C 1
ATOM 686 O O . GLN A 1 87 ? 28.929 27.802 -43.679 1.00 84.62 87 GLN A O 1
ATOM 691 N N . ILE A 1 88 ? 28.208 29.921 -43.443 1.00 86.44 88 ILE A N 1
ATOM 692 C CA . ILE A 1 88 ? 27.621 29.746 -42.103 1.00 86.44 88 ILE A CA 1
ATOM 693 C C . ILE A 1 88 ? 26.486 28.722 -42.152 1.00 86.44 88 ILE A C 1
ATOM 695 O O . ILE A 1 88 ? 26.421 27.839 -41.298 1.00 86.44 88 ILE A O 1
ATOM 699 N N . ASP A 1 89 ? 25.604 28.817 -43.149 1.00 81.81 89 ASP A N 1
ATOM 700 C CA . ASP A 1 89 ? 24.504 27.866 -43.322 1.00 81.81 89 ASP A CA 1
ATOM 701 C C . ASP A 1 89 ? 25.019 26.446 -43.607 1.00 81.81 89 ASP A C 1
ATOM 703 O O . ASP A 1 89 ? 24.551 25.490 -42.990 1.00 81.81 89 ASP A O 1
ATOM 707 N N . ILE A 1 90 ? 26.053 26.303 -44.447 1.00 83.88 90 ILE A N 1
ATOM 708 C CA . ILE A 1 90 ? 26.713 25.014 -44.711 1.00 83.88 90 ILE A CA 1
ATOM 709 C C . ILE A 1 90 ? 27.301 24.419 -43.425 1.00 83.88 90 ILE A C 1
ATOM 711 O O . ILE A 1 90 ? 26.965 23.284 -43.093 1.00 83.88 90 ILE A O 1
ATOM 715 N N . GLN A 1 91 ? 28.116 25.170 -42.670 1.00 82.88 91 GLN A N 1
ATOM 716 C CA . GLN A 1 91 ? 28.691 24.686 -41.404 1.00 82.88 91 GLN A CA 1
ATOM 717 C C . GLN A 1 91 ? 27.607 24.344 -40.376 1.00 82.88 91 GLN A C 1
ATOM 719 O O . GLN A 1 91 ? 27.695 23.339 -39.675 1.00 82.88 91 GLN A O 1
ATOM 724 N N . THR A 1 92 ? 26.548 25.152 -40.304 1.00 83.62 92 THR A N 1
ATOM 725 C CA . THR A 1 92 ? 25.433 24.904 -39.386 1.00 83.62 92 THR A CA 1
ATOM 726 C C . THR A 1 92 ? 24.682 23.625 -39.757 1.00 83.62 92 THR A C 1
ATOM 728 O O . THR A 1 92 ? 24.331 22.843 -38.874 1.00 83.62 92 THR A O 1
ATOM 731 N N . ASN A 1 93 ? 24.432 23.391 -41.047 1.00 83.44 93 ASN A N 1
ATOM 732 C CA . ASN A 1 93 ? 23.770 22.179 -41.522 1.00 83.44 93 ASN A CA 1
ATOM 733 C C . ASN A 1 93 ? 24.653 20.938 -41.350 1.00 83.44 93 ASN A C 1
ATOM 735 O O . ASN A 1 93 ? 24.139 19.893 -40.960 1.00 83.44 93 ASN A O 1
ATOM 739 N N . ASP A 1 94 ? 25.963 21.049 -41.562 1.00 83.00 94 ASP A N 1
ATOM 740 C CA . ASP A 1 94 ? 26.895 19.940 -41.344 1.00 83.00 94 ASP A CA 1
ATOM 741 C C . ASP A 1 94 ? 27.006 19.561 -39.858 1.00 83.00 94 ASP A C 1
ATOM 743 O O . ASP A 1 94 ? 26.893 18.385 -39.496 1.00 83.00 94 ASP A O 1
ATOM 747 N N . ARG A 1 95 ? 27.076 20.563 -38.967 1.00 84.31 95 ARG A N 1
ATOM 748 C CA . ARG A 1 95 ? 27.010 20.339 -37.517 1.00 84.31 95 ARG A CA 1
ATOM 749 C C . ARG A 1 95 ? 25.709 19.645 -37.118 1.00 84.31 95 ARG A C 1
ATOM 751 O O . ARG A 1 95 ? 25.755 18.638 -36.422 1.00 84.31 95 ARG A O 1
ATOM 758 N N . ARG A 1 96 ? 24.557 20.112 -37.617 1.00 85.38 96 ARG A N 1
ATOM 759 C CA . ARG A 1 96 ? 23.243 19.486 -37.357 1.00 85.38 96 ARG A CA 1
ATOM 760 C C . ARG A 1 96 ? 23.151 18.057 -37.895 1.00 85.38 96 ARG A C 1
ATOM 762 O O . ARG A 1 96 ? 22.515 17.209 -37.276 1.00 85.38 96 ARG A O 1
ATOM 769 N N . ASN A 1 97 ? 23.761 17.769 -39.042 1.00 87.69 97 ASN A N 1
ATOM 770 C CA . ASN A 1 97 ? 23.813 16.411 -39.584 1.00 87.69 97 ASN A CA 1
ATOM 771 C C . ASN A 1 97 ? 24.690 15.498 -38.723 1.00 87.69 97 ASN A C 1
ATOM 773 O O . ASN A 1 97 ? 24.353 14.332 -38.522 1.00 87.69 97 ASN A O 1
ATOM 777 N N . THR A 1 98 ? 25.789 16.023 -38.188 1.00 88.31 98 THR A N 1
ATOM 778 C CA . THR A 1 98 ? 26.656 15.302 -37.251 1.00 88.31 98 THR A CA 1
ATOM 779 C C . THR A 1 98 ? 25.943 15.038 -35.925 1.00 88.31 98 THR A C 1
ATOM 781 O O . THR A 1 98 ? 25.810 13.873 -35.560 1.00 88.31 98 THR A O 1
ATOM 784 N N . GLU A 1 99 ? 25.335 16.062 -35.314 1.00 91.44 99 GLU A N 1
ATOM 785 C CA . GLU A 1 99 ? 24.468 15.934 -34.129 1.00 91.44 99 GLU A CA 1
ATOM 786 C C . GLU A 1 99 ? 23.368 14.875 -34.362 1.00 91.44 99 GLU A C 1
ATOM 788 O O . GLU A 1 99 ? 23.127 14.005 -33.524 1.00 91.44 99 GLU A O 1
ATOM 793 N N . ARG A 1 100 ? 22.725 14.880 -35.541 1.00 91.69 100 ARG A N 1
ATOM 794 C CA . ARG A 1 100 ? 21.702 13.884 -35.898 1.00 91.69 100 ARG A CA 1
ATOM 795 C C . ARG A 1 100 ? 22.264 12.464 -35.980 1.00 91.69 100 ARG A C 1
ATOM 797 O O . ARG A 1 100 ? 21.604 11.540 -35.507 1.00 91.69 100 ARG A O 1
ATOM 804 N N . ARG A 1 101 ? 23.438 12.263 -36.585 1.00 91.06 101 ARG A N 1
ATOM 805 C CA . ARG A 1 101 ? 24.079 10.936 -36.672 1.00 91.06 101 ARG A CA 1
ATOM 806 C C . ARG A 1 101 ? 24.418 10.394 -35.286 1.00 91.06 101 ARG A C 1
ATOM 808 O O . ARG A 1 101 ? 24.124 9.234 -35.007 1.00 91.06 101 ARG A O 1
ATOM 815 N N . GLU A 1 102 ? 24.965 11.238 -34.417 1.00 92.00 102 GLU A N 1
ATOM 816 C CA . GLU A 1 102 ? 25.275 10.885 -33.028 1.00 92.00 102 GLU A CA 1
ATOM 817 C C . GLU A 1 102 ? 24.013 10.494 -32.253 1.00 92.00 102 GLU A C 1
ATOM 819 O O . GLU A 1 102 ? 23.991 9.456 -31.591 1.00 92.00 102 GLU A O 1
ATOM 824 N N . LEU A 1 103 ? 22.932 11.270 -32.394 1.00 93.56 103 LEU A N 1
ATOM 825 C CA . LEU A 1 103 ? 21.643 10.977 -31.767 1.00 93.56 103 LEU A CA 1
ATOM 826 C C . LEU A 1 103 ? 21.033 9.656 -32.250 1.00 93.56 103 LEU A C 1
ATOM 828 O O . LEU A 1 103 ? 20.556 8.875 -31.430 1.00 93.56 103 LEU A O 1
ATOM 832 N N . LEU A 1 104 ? 21.045 9.386 -33.558 1.00 92.38 104 LEU A N 1
ATOM 833 C CA . LEU A 1 104 ? 20.498 8.141 -34.109 1.00 92.38 104 LEU A CA 1
ATOM 834 C C . LEU A 1 104 ? 21.320 6.921 -33.675 1.00 92.38 104 LEU A C 1
ATOM 836 O O . LEU A 1 104 ? 20.747 5.914 -33.269 1.00 92.38 104 LEU A O 1
ATOM 840 N N . SER A 1 105 ? 22.650 7.037 -33.683 1.00 92.38 105 SER A N 1
ATOM 841 C CA . SER A 1 105 ? 23.546 5.982 -33.204 1.00 92.38 105 SER A CA 1
ATOM 842 C C . SER A 1 105 ? 23.355 5.707 -31.705 1.00 92.38 105 SER A C 1
ATOM 844 O O . SER A 1 105 ? 23.298 4.553 -31.282 1.00 92.38 105 SER A O 1
ATOM 846 N N . ALA A 1 106 ? 23.190 6.757 -30.894 1.00 91.88 106 ALA A N 1
ATOM 847 C CA . ALA A 1 106 ? 22.870 6.639 -29.473 1.00 91.88 106 ALA A CA 1
ATOM 848 C C . ALA A 1 106 ? 21.506 5.971 -29.233 1.00 91.88 106 ALA A C 1
ATOM 850 O O . ALA A 1 106 ? 21.396 5.083 -28.389 1.00 91.88 106 ALA A O 1
ATOM 851 N N . LEU A 1 107 ? 20.472 6.348 -29.994 1.00 89.81 107 LEU A N 1
ATOM 852 C CA . LEU A 1 107 ? 19.153 5.709 -29.928 1.00 89.81 107 LEU A CA 1
ATOM 853 C C . LEU A 1 107 ? 19.222 4.214 -30.241 1.00 89.81 107 LEU A C 1
ATOM 855 O O . LEU A 1 107 ? 18.601 3.412 -29.546 1.00 89.81 107 LEU A O 1
ATOM 859 N N . GLU A 1 108 ? 19.969 3.835 -31.274 1.00 90.25 108 GLU A N 1
ATOM 860 C CA . GLU A 1 108 ? 20.127 2.438 -31.671 1.00 90.25 108 GLU A CA 1
ATOM 861 C C . GLU A 1 108 ? 20.823 1.613 -30.582 1.00 90.25 108 GLU A C 1
ATOM 863 O O . GLU A 1 108 ? 20.312 0.563 -30.188 1.00 90.25 108 GLU A O 1
ATOM 868 N N . ARG A 1 109 ? 21.913 2.133 -30.000 1.00 90.19 109 ARG A N 1
ATOM 869 C CA . ARG A 1 109 ? 22.582 1.509 -28.845 1.00 90.19 109 ARG A CA 1
ATOM 870 C C . ARG A 1 109 ? 21.646 1.320 -27.655 1.00 90.19 109 ARG A C 1
ATOM 872 O O . ARG A 1 109 ? 21.623 0.251 -27.048 1.00 90.19 109 ARG A O 1
ATOM 879 N N . LEU A 1 110 ? 20.850 2.340 -27.334 1.00 88.19 110 LEU A N 1
ATOM 880 C CA . LEU A 1 110 ? 19.889 2.290 -26.230 1.00 88.19 110 LEU A CA 1
ATOM 881 C C . LEU A 1 110 ? 18.772 1.267 -26.474 1.00 88.19 110 LEU A C 1
ATOM 883 O O . LEU A 1 110 ? 18.372 0.573 -25.541 1.00 88.19 110 LEU A O 1
ATOM 887 N N . ARG A 1 111 ? 18.291 1.135 -27.716 1.00 85.31 111 ARG A N 1
ATOM 888 C CA . ARG A 1 111 ? 17.290 0.124 -28.103 1.00 85.31 111 ARG A CA 1
ATOM 889 C C . ARG A 1 111 ? 17.842 -1.296 -28.010 1.00 85.31 111 ARG A C 1
ATOM 891 O O . ARG A 1 111 ? 17.164 -2.173 -27.483 1.00 85.31 111 ARG A O 1
ATOM 898 N N . ASN A 1 112 ? 19.081 -1.491 -28.454 1.00 84.50 112 ASN A N 1
ATOM 899 C CA . ASN A 1 112 ? 19.757 -2.790 -28.452 1.00 84.50 112 ASN A CA 1
ATOM 900 C C . ASN A 1 112 ? 20.363 -3.157 -27.089 1.00 84.50 112 ASN A C 1
ATOM 902 O O . ASN A 1 112 ? 20.994 -4.201 -26.958 1.00 84.50 112 ASN A O 1
ATOM 906 N N . ASN A 1 113 ? 20.144 -2.327 -26.062 1.00 83.00 113 ASN A N 1
ATOM 907 C CA . ASN A 1 113 ? 20.632 -2.541 -24.703 1.00 83.00 113 ASN A CA 1
ATOM 908 C C . ASN A 1 113 ? 22.173 -2.605 -24.594 1.00 83.00 113 ASN A C 1
ATOM 910 O O . ASN A 1 113 ? 22.706 -3.279 -23.715 1.00 83.00 113 ASN A O 1
ATOM 914 N N . THR A 1 114 ? 22.878 -1.871 -25.463 1.00 88.00 114 THR A N 1
ATOM 915 C CA . THR A 1 114 ? 24.349 -1.750 -25.499 1.00 88.00 114 THR A CA 1
ATOM 916 C C . THR A 1 114 ? 24.806 -0.282 -25.381 1.00 88.00 114 THR A C 1
ATOM 918 O O . THR A 1 114 ? 25.460 0.228 -26.299 1.00 88.00 114 THR A O 1
ATOM 921 N N . PRO A 1 115 ? 24.418 0.456 -24.321 1.00 89.50 115 PRO A N 1
ATOM 922 C CA . PRO A 1 115 ? 24.843 1.844 -24.142 1.00 89.50 115 PRO A CA 1
ATOM 923 C C . PRO A 1 115 ? 26.328 1.951 -23.776 1.00 89.50 115 PRO A C 1
ATOM 925 O O . PRO A 1 115 ? 26.911 1.020 -23.222 1.00 89.50 115 PRO A O 1
ATOM 928 N N . ILE A 1 116 ? 26.923 3.108 -24.066 1.00 89.50 116 ILE A N 1
ATOM 929 C CA . ILE A 1 116 ? 28.327 3.413 -23.758 1.00 89.50 116 ILE A CA 1
ATOM 930 C C . ILE A 1 116 ? 28.428 4.326 -22.533 1.00 89.50 116 ILE A C 1
ATOM 932 O O . ILE A 1 116 ? 29.239 4.081 -21.646 1.00 89.50 116 ILE A O 1
ATOM 936 N N . ASN A 1 117 ? 27.603 5.375 -22.472 1.00 88.50 117 ASN A N 1
ATOM 937 C CA . ASN A 1 117 ? 27.718 6.444 -21.471 1.00 88.50 117 ASN A CA 1
ATOM 938 C C . ASN A 1 117 ? 26.573 6.430 -20.446 1.00 88.50 117 ASN A C 1
ATOM 940 O O . ASN A 1 117 ? 26.495 7.291 -19.566 1.00 88.50 117 ASN A O 1
ATOM 944 N N . THR A 1 118 ? 25.637 5.493 -20.581 1.00 88.81 118 THR A N 1
ATOM 945 C CA . THR A 1 118 ? 24.429 5.398 -19.758 1.00 88.81 118 THR A CA 1
ATOM 946 C C . THR A 1 118 ? 24.169 3.967 -19.311 1.00 88.81 118 THR A C 1
ATOM 948 O O . THR A 1 118 ? 24.671 3.018 -19.905 1.00 88.81 118 THR A O 1
ATOM 951 N N . ASP A 1 119 ? 23.372 3.802 -18.255 1.00 86.62 119 ASP A N 1
ATOM 952 C CA . ASP A 1 119 ? 22.934 2.472 -17.835 1.00 86.62 119 ASP A CA 1
ATOM 953 C C . ASP A 1 119 ? 22.015 1.834 -18.894 1.00 86.62 119 ASP A C 1
ATOM 955 O O . ASP A 1 119 ? 21.223 2.544 -19.520 1.00 86.62 119 ASP A O 1
ATOM 959 N N . PRO A 1 120 ? 22.034 0.499 -19.058 1.00 85.62 120 PRO A N 1
ATOM 960 C CA . PRO A 1 120 ? 21.103 -0.214 -19.929 1.00 85.62 120 PRO A CA 1
ATOM 961 C C . PRO A 1 120 ? 19.634 0.102 -19.612 1.00 85.62 120 PRO A C 1
ATOM 963 O O . PRO A 1 120 ? 19.220 0.187 -18.447 1.00 85.62 120 PRO A O 1
ATOM 966 N N . VAL A 1 121 ? 18.813 0.263 -20.655 1.00 82.94 121 VAL A N 1
ATOM 967 C CA . VAL A 1 121 ? 17.385 0.535 -20.476 1.00 82.94 121 VAL A CA 1
ATOM 968 C C . VAL A 1 121 ? 16.714 -0.730 -19.955 1.00 82.94 121 VAL A C 1
ATOM 970 O O . VAL A 1 121 ? 16.637 -1.753 -20.632 1.00 82.94 121 VAL A O 1
ATOM 973 N N . ARG A 1 122 ? 16.179 -0.655 -18.734 1.00 80.25 122 ARG A N 1
ATOM 974 C CA . ARG A 1 122 ? 15.475 -1.789 -18.122 1.00 80.25 122 ARG A CA 1
ATOM 975 C C . ARG A 1 122 ? 14.327 -2.269 -19.025 1.00 80.25 122 ARG A C 1
ATOM 977 O O . ARG A 1 122 ? 13.616 -1.419 -19.563 1.00 80.25 122 ARG A O 1
ATOM 984 N N . PRO A 1 123 ? 14.048 -3.584 -19.097 1.00 78.62 123 PRO A N 1
ATOM 985 C CA . PRO A 1 123 ? 12.918 -4.121 -19.856 1.00 78.62 123 PRO A CA 1
ATOM 986 C C . PRO A 1 123 ? 11.592 -3.402 -19.559 1.00 78.62 123 PRO A C 1
ATOM 988 O O . PRO A 1 123 ? 11.248 -3.134 -18.395 1.00 78.62 123 PRO A O 1
ATOM 991 N N . GLY A 1 124 ? 10.860 -3.044 -20.615 1.00 74.12 124 GLY A N 1
ATOM 992 C CA . GLY A 1 124 ? 9.647 -2.222 -20.576 1.00 74.12 124 GLY A CA 1
ATOM 993 C C . GLY A 1 124 ? 9.860 -0.763 -20.139 1.00 74.12 124 GLY A C 1
ATOM 994 O O . GLY A 1 124 ? 8.900 -0.082 -19.776 1.00 74.12 124 GLY A O 1
ATOM 995 N N . GLY A 1 125 ? 11.104 -0.293 -20.076 1.00 80.62 125 GLY A N 1
ATOM 996 C CA . GLY A 1 125 ? 11.456 1.118 -19.923 1.00 80.62 125 GLY A CA 1
ATOM 997 C C . GLY A 1 125 ? 11.326 1.879 -21.242 1.00 80.62 125 GLY A C 1
ATOM 998 O O . GLY A 1 125 ? 10.981 1.299 -22.267 1.00 80.62 125 GLY A O 1
ATOM 999 N N . TYR A 1 126 ? 11.601 3.179 -21.210 1.00 85.94 126 TYR A N 1
ATOM 1000 C CA . TYR A 1 126 ? 11.587 4.055 -22.382 1.00 85.94 126 TYR A CA 1
ATOM 1001 C C . TYR A 1 126 ? 12.842 4.928 -22.397 1.00 85.94 126 TYR A C 1
ATOM 1003 O O . TYR A 1 126 ? 13.470 5.156 -21.359 1.00 85.94 126 TYR A O 1
ATOM 1011 N N . ILE A 1 127 ? 13.194 5.436 -23.575 1.00 88.25 127 ILE A N 1
ATOM 1012 C CA . ILE A 1 127 ? 14.351 6.312 -23.755 1.00 88.25 127 ILE A CA 1
ATOM 1013 C C . ILE A 1 127 ? 13.910 7.760 -23.542 1.00 88.25 127 ILE A C 1
ATOM 1015 O O . ILE A 1 127 ? 13.188 8.330 -24.356 1.00 88.25 127 ILE A O 1
ATOM 1019 N N . SER A 1 128 ? 14.343 8.365 -22.436 1.00 90.50 128 SER A N 1
ATOM 1020 C CA . SER A 1 128 ? 14.086 9.786 -22.168 1.00 90.50 128 SER A CA 1
ATOM 1021 C C . SER A 1 128 ? 15.087 10.692 -22.888 1.00 90.50 128 SER A C 1
ATOM 1023 O O . SER A 1 128 ? 16.228 10.297 -23.127 1.00 90.50 128 SER A O 1
ATOM 1025 N N . ILE A 1 129 ? 14.709 11.952 -23.127 1.00 90.12 129 ILE A N 1
ATOM 1026 C CA . ILE A 1 129 ? 15.606 12.962 -23.724 1.00 90.12 129 ILE A CA 1
ATOM 1027 C C . ILE A 1 129 ? 16.884 13.134 -22.894 1.00 90.12 129 ILE A C 1
ATOM 1029 O O . ILE A 1 129 ? 17.975 13.233 -23.443 1.00 90.12 129 ILE A O 1
ATOM 1033 N N . LYS A 1 130 ? 16.772 13.101 -21.560 1.00 90.94 130 LYS A N 1
ATOM 1034 C CA . LYS A 1 130 ? 17.931 13.200 -20.660 1.00 90.94 130 LYS A CA 1
ATOM 1035 C C . LYS A 1 130 ? 18.889 12.024 -20.807 1.00 90.94 130 LYS A C 1
ATOM 1037 O O . LYS A 1 130 ? 20.095 12.208 -20.686 1.00 90.94 130 LYS A O 1
ATOM 1042 N N . MET A 1 131 ? 18.353 10.828 -21.031 1.00 91.06 131 MET A N 1
ATOM 1043 C CA . MET A 1 131 ? 19.160 9.636 -21.269 1.00 91.06 131 MET A CA 1
ATOM 1044 C C . MET A 1 131 ? 19.851 9.726 -22.627 1.00 91.06 131 MET A C 1
ATOM 1046 O O . MET A 1 131 ? 21.059 9.534 -22.703 1.00 91.06 131 MET A O 1
ATOM 1050 N N . LEU A 1 132 ? 19.109 10.126 -23.662 1.00 92.31 132 LEU A N 1
ATOM 1051 C CA . LEU A 1 132 ? 19.654 10.317 -25.000 1.00 92.31 132 LEU A CA 1
ATOM 1052 C C . LEU A 1 132 ? 20.763 11.378 -25.026 1.00 92.31 132 LEU A C 1
ATOM 1054 O O . LEU A 1 132 ? 21.804 11.129 -25.613 1.00 92.31 132 LEU A O 1
ATOM 1058 N N . MET A 1 133 ? 20.582 12.507 -24.332 1.00 94.06 133 MET A N 1
ATOM 1059 C CA . MET A 1 133 ? 21.602 13.552 -24.179 1.00 94.06 133 MET A CA 1
ATOM 1060 C C . MET A 1 133 ? 22.894 13.015 -23.554 1.00 94.06 133 MET A C 1
ATOM 1062 O O . MET A 1 133 ? 23.979 13.354 -24.011 1.00 94.06 133 MET A O 1
ATOM 1066 N N . ARG A 1 134 ? 22.797 12.198 -22.498 1.00 93.00 134 ARG A N 1
ATOM 1067 C CA . ARG A 1 134 ? 23.982 11.604 -21.856 1.00 93.00 134 ARG A CA 1
ATOM 1068 C C . ARG A 1 134 ? 24.677 10.600 -22.769 1.00 93.00 134 ARG A C 1
ATOM 1070 O O . ARG A 1 134 ? 25.897 10.532 -22.768 1.00 93.00 134 ARG A O 1
ATOM 1077 N N . GLU A 1 135 ? 23.903 9.838 -23.537 1.00 92.94 135 GLU A N 1
ATOM 1078 C CA . GLU A 1 135 ? 24.439 8.824 -24.442 1.00 92.94 135 GLU A CA 1
ATOM 1079 C C . GLU A 1 135 ? 25.087 9.429 -25.696 1.00 92.94 135 GLU A C 1
ATOM 1081 O O . GLU A 1 135 ? 26.120 8.929 -26.139 1.00 92.94 135 GLU A O 1
ATOM 1086 N N . SER A 1 136 ? 24.501 10.492 -26.259 1.00 92.31 136 SER A N 1
ATOM 1087 C CA . SER A 1 136 ? 24.976 11.142 -27.488 1.00 92.31 136 SER A CA 1
ATOM 1088 C C . SER A 1 136 ? 25.938 12.307 -27.256 1.00 92.31 136 SER A C 1
ATOM 1090 O O . SER A 1 136 ? 26.678 12.655 -28.164 1.00 92.31 136 SER A O 1
ATOM 1092 N N . GLY A 1 137 ? 25.906 12.946 -26.082 1.00 90.81 137 GLY A N 1
ATOM 1093 C CA . GLY A 1 137 ? 26.615 14.203 -25.815 1.00 90.81 137 GLY A CA 1
ATOM 1094 C C . GLY A 1 137 ? 25.908 15.460 -26.348 1.00 90.81 137 GLY A C 1
ATOM 1095 O O . GLY A 1 137 ? 26.329 16.577 -26.043 1.00 90.81 137 GLY A O 1
ATOM 1096 N N . VAL A 1 138 ? 24.802 15.321 -27.091 1.00 91.56 138 VAL A N 1
ATOM 1097 C CA . VAL A 1 138 ? 24.050 16.454 -27.656 1.00 91.56 138 VAL A CA 1
ATOM 1098 C C . VAL A 1 138 ? 23.076 17.017 -26.622 1.00 91.56 138 VAL A C 1
ATOM 1100 O O . VAL A 1 138 ? 22.178 16.323 -26.150 1.00 91.56 138 VAL A O 1
ATOM 1103 N N . HIS A 1 139 ? 23.215 18.303 -26.297 1.00 92.69 139 HIS A N 1
ATOM 1104 C CA . HIS A 1 139 ? 22.441 18.957 -25.240 1.00 92.69 139 HIS A CA 1
ATOM 1105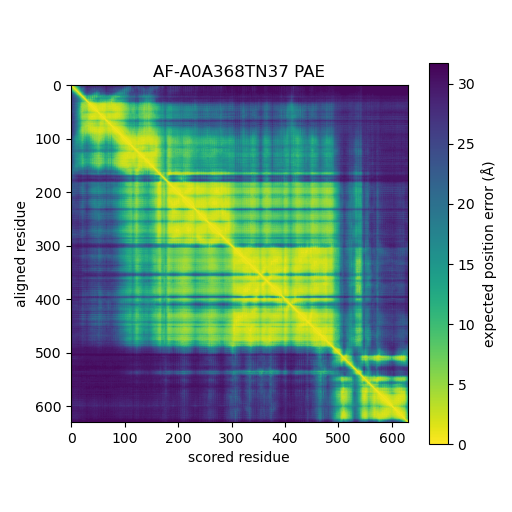 C C . HIS A 1 139 ? 20.917 18.971 -25.495 1.00 92.69 139 HIS A C 1
ATOM 1107 O O . HIS A 1 139 ? 20.454 19.186 -26.618 1.00 92.69 139 HIS A O 1
ATOM 1113 N N . GLU A 1 140 ? 20.121 18.846 -24.427 1.00 90.69 140 GLU A N 1
ATOM 1114 C CA . GLU A 1 140 ? 18.648 18.781 -24.466 1.00 90.69 140 GLU A CA 1
ATOM 1115 C C . GLU A 1 140 ? 18.001 19.949 -25.238 1.00 90.69 140 GLU A C 1
ATOM 1117 O O . GLU A 1 140 ? 17.078 19.749 -26.029 1.00 90.69 140 GLU A O 1
ATOM 1122 N N . SER A 1 141 ? 18.508 21.176 -25.075 1.00 89.75 141 SER A N 1
ATOM 1123 C CA . SER A 1 141 ? 17.992 22.349 -25.803 1.00 89.75 141 SER A CA 1
ATOM 1124 C C . SER A 1 141 ? 18.199 22.262 -27.320 1.00 89.75 141 SER A C 1
ATOM 1126 O O . SER A 1 141 ? 17.342 22.727 -28.076 1.00 89.75 141 SER A O 1
ATOM 1128 N N . THR A 1 142 ? 19.301 21.654 -27.768 1.00 89.12 142 THR A N 1
ATOM 1129 C CA . THR A 1 142 ? 19.608 21.428 -29.187 1.00 89.12 142 THR A CA 1
ATOM 1130 C C . THR A 1 142 ? 18.663 20.382 -29.769 1.00 89.12 142 THR A C 1
ATOM 1132 O O . THR A 1 142 ? 18.043 20.636 -30.804 1.00 89.12 142 THR A O 1
ATOM 1135 N N . ILE A 1 143 ? 18.461 19.267 -29.054 1.00 88.75 143 ILE A N 1
ATOM 1136 C CA . ILE A 1 143 ? 17.517 18.203 -29.434 1.00 88.75 143 ILE A CA 1
ATOM 1137 C C . ILE A 1 143 ? 16.107 18.783 -29.603 1.00 88.75 143 ILE A C 1
ATOM 1139 O O . ILE A 1 143 ? 15.499 18.646 -30.664 1.00 88.75 143 ILE A O 1
ATOM 1143 N N . ASN A 1 144 ? 15.616 19.505 -28.591 1.00 88.69 144 ASN A N 1
ATOM 1144 C CA . ASN A 1 144 ? 14.262 20.065 -28.585 1.00 88.69 144 ASN A CA 1
ATOM 1145 C C . ASN A 1 144 ? 14.035 21.094 -29.702 1.00 88.69 144 ASN A C 1
ATOM 1147 O O . ASN A 1 144 ? 12.932 21.201 -30.242 1.00 88.69 144 ASN A O 1
ATOM 1151 N N . ARG A 1 145 ? 15.065 21.876 -30.049 1.00 87.94 145 ARG A N 1
ATOM 1152 C CA . ARG A 1 145 ? 14.947 22.957 -31.034 1.00 87.94 145 ARG A CA 1
ATOM 1153 C C . ARG A 1 145 ? 15.077 22.463 -32.473 1.00 87.94 145 ARG A C 1
ATOM 1155 O O . ARG A 1 145 ? 14.292 22.898 -33.317 1.00 87.94 145 ARG A O 1
ATOM 1162 N N . TYR A 1 146 ? 16.052 21.599 -32.755 1.00 87.75 146 TYR A N 1
ATOM 1163 C CA . TYR A 1 146 ? 16.460 21.266 -34.126 1.00 87.75 146 TYR A CA 1
ATOM 1164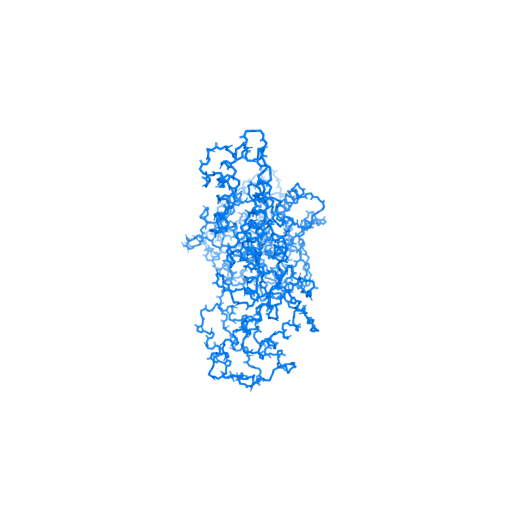 C C . TYR A 1 146 ? 16.164 19.819 -34.545 1.00 87.75 146 TYR A C 1
ATOM 1166 O O . TYR A 1 146 ? 16.054 19.560 -35.740 1.00 87.75 146 TYR A O 1
ATOM 1174 N N . HIS A 1 147 ? 15.956 18.895 -33.603 1.00 90.06 147 HIS A N 1
ATOM 1175 C CA . HIS A 1 147 ? 15.690 17.475 -33.878 1.00 90.06 147 HIS A CA 1
ATOM 1176 C C . HIS A 1 147 ? 14.320 17.054 -33.335 1.00 90.06 147 HIS A C 1
ATOM 1178 O O . HIS A 1 147 ? 14.195 16.170 -32.487 1.00 90.06 147 HIS A O 1
ATOM 1184 N N . LYS A 1 148 ? 13.267 17.732 -33.809 1.00 88.00 148 LYS A N 1
ATOM 1185 C CA . LYS A 1 148 ? 11.895 17.577 -33.296 1.00 88.00 148 LYS A CA 1
ATOM 1186 C C . LYS A 1 148 ? 11.326 16.170 -33.470 1.00 88.00 148 LYS A C 1
ATOM 1188 O O . LYS A 1 148 ? 10.525 15.749 -32.647 1.00 88.00 148 LYS A O 1
ATOM 1193 N N . ASP A 1 149 ? 11.719 15.460 -34.520 1.00 88.50 149 ASP A N 1
ATOM 1194 C CA . ASP A 1 149 ? 11.319 14.076 -34.776 1.00 88.50 149 ASP A CA 1
ATOM 1195 C C . ASP A 1 149 ? 11.890 13.118 -33.720 1.00 88.50 149 ASP A C 1
ATOM 1197 O O . ASP A 1 149 ? 11.145 12.340 -33.130 1.00 88.50 149 ASP A O 1
ATOM 1201 N N . ILE A 1 150 ? 13.181 13.257 -33.407 1.00 87.69 150 ILE A N 1
ATOM 1202 C CA . ILE A 1 150 ? 13.868 12.495 -32.354 1.00 87.69 150 ILE A CA 1
ATOM 1203 C C . ILE A 1 150 ? 13.307 12.864 -30.974 1.00 87.69 150 ILE A C 1
ATOM 1205 O O . ILE A 1 150 ? 13.021 11.994 -30.155 1.00 87.69 150 ILE A O 1
ATOM 1209 N N . CYS A 1 151 ? 13.083 14.159 -30.731 1.00 86.81 151 CYS A N 1
ATOM 1210 C CA . CYS A 1 151 ? 12.438 14.650 -29.515 1.00 86.81 151 CYS A CA 1
ATOM 1211 C C . CYS A 1 151 ? 11.047 14.023 -29.332 1.00 86.81 151 CYS A C 1
ATOM 1213 O O . CYS A 1 151 ? 10.754 13.497 -28.261 1.00 86.81 151 CYS A O 1
ATOM 1215 N N . LYS A 1 152 ? 10.221 14.025 -30.388 1.00 87.00 152 LYS A N 1
ATOM 1216 C CA . LYS A 1 152 ? 8.877 13.436 -30.383 1.00 87.00 152 LYS A CA 1
ATOM 1217 C C . LYS A 1 152 ? 8.916 11.950 -30.038 1.00 87.00 152 LYS A C 1
ATOM 1219 O O . LYS A 1 152 ? 8.110 11.487 -29.243 1.00 87.00 152 LYS A O 1
ATOM 1224 N N . GLU A 1 153 ? 9.876 11.210 -30.580 1.00 83.94 153 GLU A N 1
ATOM 1225 C CA . GLU A 1 153 ? 10.020 9.790 -30.266 1.00 83.94 153 GLU A CA 1
ATOM 1226 C C . GLU A 1 153 ? 10.312 9.544 -28.773 1.00 83.94 153 GLU A C 1
ATOM 1228 O O . GLU A 1 153 ? 9.711 8.663 -28.155 1.00 83.94 153 GLU A O 1
ATOM 1233 N N . CYS A 1 154 ? 11.182 10.358 -28.167 1.00 81.44 154 CYS A N 1
ATOM 1234 C CA . CYS A 1 154 ? 11.465 10.280 -26.735 1.00 81.44 154 CYS A CA 1
ATOM 1235 C C . CYS A 1 154 ? 10.279 10.732 -25.868 1.00 81.44 154 CYS A C 1
ATOM 1237 O O . CYS A 1 154 ? 10.080 10.185 -24.785 1.00 81.44 154 CYS A O 1
ATOM 1239 N N . THR A 1 155 ? 9.492 11.721 -26.306 1.00 81.06 155 THR A N 1
ATOM 1240 C CA . THR A 1 155 ? 8.328 12.209 -25.541 1.00 81.06 155 THR A CA 1
ATOM 1241 C C . THR A 1 155 ? 7.107 11.302 -25.656 1.00 81.06 155 THR A C 1
ATOM 1243 O O . THR A 1 155 ? 6.301 11.267 -24.728 1.00 81.06 155 THR A O 1
ATOM 1246 N N . GLU A 1 156 ? 7.000 10.512 -26.727 1.00 80.69 156 GLU A N 1
ATOM 1247 C CA . GLU A 1 156 ? 6.005 9.440 -26.869 1.00 80.69 156 GLU A CA 1
ATOM 1248 C C . GLU A 1 156 ? 6.207 8.308 -25.841 1.00 80.69 156 GLU A C 1
ATOM 1250 O O . GLU A 1 156 ? 5.308 7.492 -25.650 1.00 80.69 156 GLU A O 1
ATOM 1255 N N . ASN A 1 157 ? 7.355 8.261 -25.146 1.00 77.44 157 ASN A N 1
ATOM 1256 C CA . ASN A 1 157 ? 7.683 7.270 -24.113 1.00 77.44 157 ASN A CA 1
ATOM 1257 C C . ASN A 1 157 ? 7.449 5.817 -24.570 1.00 77.44 157 ASN A C 1
ATOM 1259 O O . ASN A 1 157 ? 6.995 4.971 -23.790 1.00 77.44 157 ASN A O 1
ATOM 1263 N N . LYS A 1 158 ? 7.767 5.521 -25.839 1.00 78.19 158 LYS A N 1
ATOM 1264 C CA . LYS A 1 158 ? 7.659 4.170 -26.400 1.00 78.19 158 LYS A CA 1
ATOM 1265 C C . LYS A 1 158 ? 8.484 3.194 -25.571 1.00 78.19 158 LYS A C 1
ATOM 1267 O O . LYS A 1 158 ? 9.675 3.404 -25.330 1.00 78.19 158 LYS A O 1
ATOM 1272 N N . ARG A 1 159 ? 7.825 2.128 -25.123 1.00 80.00 159 ARG A N 1
ATOM 1273 C CA . ARG A 1 159 ? 8.451 1.094 -24.304 1.00 80.00 159 ARG A CA 1
ATOM 1274 C C . ARG A 1 159 ? 9.260 0.153 -25.185 1.00 80.00 159 ARG A C 1
ATOM 1276 O O . ARG A 1 159 ? 8.793 -0.238 -26.249 1.00 80.00 159 ARG A O 1
ATOM 1283 N N . ILE A 1 160 ? 10.444 -0.227 -24.721 1.00 76.62 160 ILE A N 1
ATOM 1284 C CA . ILE A 1 160 ? 11.331 -1.173 -25.408 1.00 76.62 160 ILE A CA 1
ATOM 1285 C C . ILE A 1 160 ? 11.503 -2.453 -24.586 1.00 76.62 160 ILE A C 1
ATOM 1287 O O . ILE A 1 160 ? 11.352 -2.432 -23.362 1.00 76.62 160 ILE A O 1
ATOM 1291 N N . ASN A 1 161 ? 11.806 -3.571 -25.253 1.00 70.62 161 ASN A N 1
ATOM 1292 C CA . ASN A 1 161 ? 12.015 -4.888 -24.633 1.00 70.62 161 ASN A CA 1
ATOM 1293 C C . ASN A 1 161 ? 10.824 -5.334 -23.755 1.00 70.62 161 ASN A C 1
ATOM 1295 O O . ASN A 1 161 ? 10.967 -5.569 -22.553 1.00 70.62 161 ASN A O 1
ATOM 1299 N N . THR A 1 162 ? 9.624 -5.384 -24.346 1.00 74.38 162 THR A N 1
ATOM 1300 C CA . THR A 1 162 ? 8.353 -5.654 -23.645 1.00 74.38 162 THR A CA 1
ATOM 1301 C C . THR A 1 162 ? 7.940 -7.124 -23.609 1.00 74.38 162 THR A C 1
ATOM 1303 O O . THR A 1 162 ? 7.004 -7.455 -22.890 1.00 74.38 162 THR A O 1
ATOM 1306 N N . ASP A 1 163 ? 8.619 -8.028 -24.318 1.00 77.38 163 ASP A N 1
ATOM 1307 C CA . ASP A 1 163 ? 8.189 -9.435 -24.425 1.00 77.38 163 ASP A CA 1
ATOM 1308 C C . ASP A 1 163 ? 8.059 -10.128 -23.058 1.00 77.38 163 ASP A C 1
ATOM 1310 O O . ASP A 1 163 ? 7.130 -10.904 -22.813 1.00 77.38 163 ASP A O 1
ATOM 1314 N N . ASP A 1 164 ? 8.969 -9.805 -22.138 1.00 84.19 164 ASP A N 1
ATOM 1315 C CA . ASP A 1 164 ? 9.003 -10.297 -20.756 1.00 84.19 164 ASP A CA 1
ATOM 1316 C C . ASP A 1 164 ? 8.398 -9.312 -19.745 1.00 84.19 164 ASP A C 1
ATOM 1318 O O . ASP A 1 164 ? 8.536 -9.505 -18.535 1.00 84.19 164 ASP A O 1
ATOM 1322 N N . VAL A 1 165 ? 7.746 -8.243 -20.206 1.00 85.06 165 VAL A N 1
ATOM 1323 C CA . VAL A 1 165 ? 7.202 -7.197 -19.340 1.00 85.06 165 VAL A CA 1
ATOM 1324 C C . VAL A 1 165 ? 5.789 -6.831 -19.751 1.00 85.06 165 VAL A C 1
ATOM 1326 O O . VAL A 1 165 ? 5.556 -6.173 -20.760 1.00 85.06 165 VAL A O 1
ATOM 1329 N N . TRP A 1 166 ? 4.839 -7.199 -18.904 1.00 84.69 166 TRP A N 1
ATOM 1330 C CA . TRP A 1 166 ? 3.429 -6.938 -19.135 1.00 84.69 166 TRP A CA 1
ATOM 1331 C C . TRP A 1 166 ? 2.981 -5.670 -18.431 1.00 84.69 166 TRP A C 1
ATOM 1333 O O . TRP A 1 166 ? 3.395 -5.379 -17.303 1.00 84.69 166 TRP A O 1
ATOM 1343 N N . PHE A 1 167 ? 2.106 -4.934 -19.107 1.00 77.69 167 PHE A N 1
ATOM 1344 C CA . PHE A 1 167 ? 1.506 -3.711 -18.607 1.00 77.69 167 PHE A CA 1
ATOM 1345 C C . PHE A 1 167 ? -0.007 -3.836 -18.653 1.00 77.69 167 PHE A C 1
ATOM 1347 O O . PHE A 1 167 ? -0.598 -3.905 -19.722 1.00 77.69 167 PHE A O 1
ATOM 1354 N N . PHE A 1 168 ? -0.622 -3.860 -17.480 1.00 72.94 168 PHE A N 1
ATOM 1355 C CA . PHE A 1 168 ? -2.071 -3.914 -17.336 1.00 72.94 168 PHE A CA 1
ATOM 1356 C C . PHE A 1 168 ? -2.617 -2.510 -17.093 1.00 72.94 168 PHE A C 1
ATOM 1358 O O . PHE A 1 168 ? -2.007 -1.777 -16.323 1.00 72.94 168 PHE A O 1
ATOM 1365 N N . GLY A 1 169 ? -3.749 -2.136 -17.693 1.00 61.44 169 GLY A N 1
ATOM 1366 C CA . GLY A 1 169 ? -4.367 -0.806 -17.553 1.00 61.44 169 GLY A CA 1
ATOM 1367 C C . GLY A 1 169 ? -3.979 0.216 -18.634 1.00 61.44 169 GLY A C 1
ATOM 1368 O O . GLY A 1 169 ? -4.354 1.379 -18.526 1.00 61.44 169 GLY A O 1
ATOM 1369 N N . SER A 1 170 ? -3.236 -0.208 -19.659 1.00 55.06 170 SER A N 1
ATOM 1370 C CA . SER A 1 170 ? -3.190 0.420 -20.992 1.00 55.06 170 SER A CA 1
ATOM 1371 C C . SER A 1 170 ? -3.975 -0.461 -21.977 1.00 55.06 170 SER A C 1
ATOM 1373 O O . SER A 1 170 ? -4.262 -1.600 -21.617 1.00 55.06 170 SER A O 1
ATOM 1375 N N . GLU A 1 171 ? -4.322 0.061 -23.161 1.00 52.84 171 GLU A N 1
ATOM 1376 C CA . GLU A 1 171 ? -5.271 -0.461 -24.181 1.00 52.84 171 GLU A CA 1
ATOM 1377 C C . GLU A 1 171 ? -5.285 -1.988 -24.465 1.00 52.84 171 GLU A C 1
ATOM 1379 O O . GLU A 1 171 ? -6.258 -2.478 -25.029 1.00 52.84 171 GLU A O 1
ATOM 1384 N N . ASP A 1 172 ? -4.289 -2.761 -24.022 1.00 48.31 172 ASP A N 1
ATOM 1385 C CA . ASP A 1 172 ? -4.110 -4.184 -24.331 1.00 48.31 172 ASP A CA 1
ATOM 1386 C C . ASP A 1 172 ? -4.655 -5.180 -23.278 1.00 48.31 172 ASP A C 1
ATOM 1388 O O . ASP A 1 172 ? -5.028 -6.296 -23.637 1.00 48.31 172 ASP A O 1
ATOM 1392 N N . LEU A 1 173 ? -4.687 -4.840 -21.977 1.00 57.97 173 LEU A N 1
ATOM 1393 C CA . LEU A 1 173 ? -5.058 -5.783 -20.898 1.00 57.97 173 LEU A CA 1
ATOM 1394 C C . LEU A 1 173 ? -5.707 -5.072 -19.696 1.00 57.97 173 LEU A C 1
ATOM 1396 O O . LEU A 1 173 ? -5.072 -4.244 -19.036 1.00 57.97 173 LEU A O 1
ATOM 1400 N N . THR A 1 174 ? -6.940 -5.442 -19.341 1.00 56.31 174 THR A N 1
AT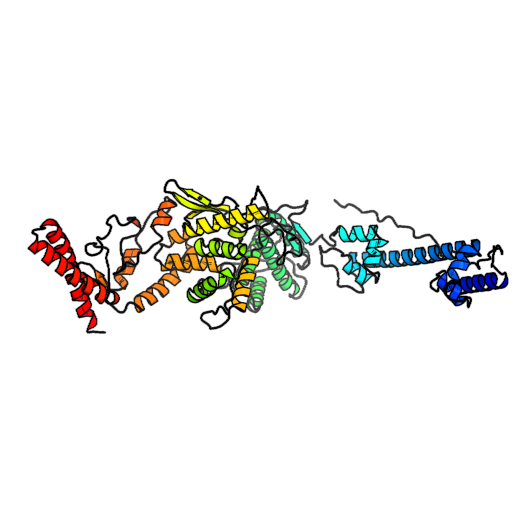OM 1401 C CA . THR A 1 174 ? -7.660 -4.914 -18.167 1.00 56.31 174 THR A CA 1
ATOM 1402 C C . THR A 1 174 ? -7.565 -5.870 -16.971 1.00 56.31 174 THR A C 1
ATOM 1404 O O . THR A 1 174 ? -7.624 -7.088 -17.112 1.00 56.31 174 THR A O 1
ATOM 1407 N N . LEU A 1 175 ? -7.383 -5.324 -15.763 1.00 59.97 175 LEU A N 1
ATOM 1408 C CA . LEU A 1 175 ? -7.418 -6.089 -14.508 1.00 59.97 175 LEU A CA 1
ATOM 1409 C C . LEU A 1 175 ? -8.729 -5.831 -13.773 1.00 59.97 175 LEU A C 1
ATOM 1411 O O . LEU A 1 175 ? -9.222 -4.702 -13.762 1.00 59.97 175 LEU A O 1
ATOM 1415 N N . GLN A 1 176 ? -9.239 -6.835 -13.058 1.00 53.53 176 GLN A N 1
ATOM 1416 C CA . GLN A 1 176 ? -10.317 -6.603 -12.099 1.00 53.53 176 GLN A CA 1
ATOM 1417 C C . GLN A 1 176 ? -9.831 -5.739 -10.923 1.00 53.53 176 GLN A C 1
ATOM 1419 O O . GLN A 1 176 ? -8.900 -6.103 -10.201 1.00 53.53 176 GLN A O 1
ATOM 1424 N N . GLY A 1 177 ? -10.517 -4.616 -10.686 1.00 48.81 177 GLY A N 1
ATOM 1425 C CA . GLY A 1 177 ? -10.455 -3.868 -9.424 1.00 48.81 177 GLY A CA 1
ATOM 1426 C C . GLY A 1 177 ? -9.156 -3.101 -9.143 1.00 48.81 177 GLY A C 1
ATOM 1427 O O . GLY A 1 177 ? -8.862 -2.825 -7.980 1.00 48.81 177 GLY A O 1
ATOM 1428 N N . GLY A 1 178 ? -8.359 -2.769 -10.165 1.00 45.97 178 GLY A N 1
ATOM 1429 C CA . GLY A 1 178 ? -7.122 -1.995 -10.018 1.00 45.97 178 GLY A CA 1
ATOM 1430 C C . GLY A 1 178 ? -7.183 -0.631 -10.706 1.00 45.97 178 GLY A C 1
ATOM 1431 O O . GLY A 1 178 ? -7.392 -0.558 -11.910 1.00 45.97 178 GLY A O 1
ATOM 1432 N N . SER A 1 179 ? -6.931 0.449 -9.963 1.00 43.66 179 SER A 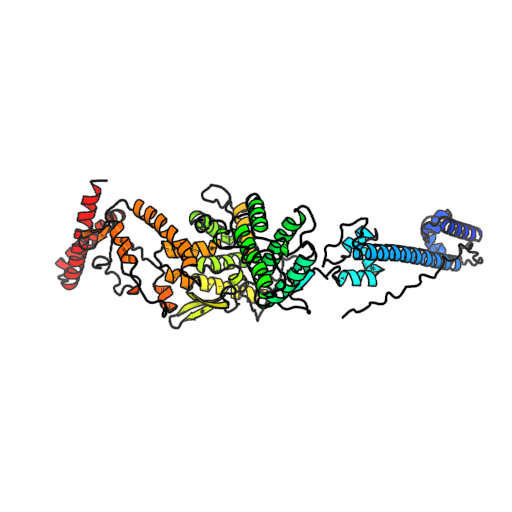N 1
ATOM 1433 C CA . SER A 1 179 ? -6.744 1.790 -10.526 1.00 43.66 179 SER A CA 1
ATOM 1434 C C . SER A 1 179 ? -5.260 2.027 -10.854 1.00 43.66 179 SER A C 1
ATOM 1436 O O . SER A 1 179 ? -4.464 2.328 -9.958 1.00 43.66 179 SER A O 1
ATOM 1438 N N . GLY A 1 180 ? -4.883 1.888 -12.128 1.00 53.19 180 GLY A N 1
ATOM 1439 C CA . GLY A 1 180 ? -3.591 2.341 -12.661 1.00 53.19 180 GLY A CA 1
ATOM 1440 C C . GLY A 1 180 ? -2.810 1.301 -13.467 1.00 53.19 180 GLY A C 1
ATOM 1441 O O . GLY A 1 180 ? -3.019 0.097 -13.331 1.00 53.19 180 GLY A O 1
ATOM 1442 N N . ALA A 1 181 ? -1.875 1.792 -14.287 1.00 60.78 181 ALA A N 1
ATOM 1443 C CA . ALA A 1 181 ? -1.000 0.955 -15.096 1.00 60.78 181 ALA A CA 1
ATOM 1444 C C . ALA A 1 181 ? -0.063 0.113 -14.207 1.00 60.78 181 ALA A C 1
ATOM 1446 O O . ALA A 1 181 ? 0.781 0.660 -13.493 1.00 60.78 181 ALA A O 1
ATOM 1447 N N . ILE A 1 182 ? -0.190 -1.212 -14.241 1.00 72.94 182 ILE A N 1
ATOM 1448 C CA . ILE A 1 182 ? 0.615 -2.140 -13.437 1.00 72.94 182 ILE A CA 1
ATOM 1449 C C . ILE A 1 182 ? 1.643 -2.828 -14.321 1.00 72.94 182 ILE A C 1
ATOM 1451 O O . ILE A 1 182 ? 1.293 -3.441 -15.324 1.00 72.94 182 ILE A O 1
ATOM 1455 N N . LYS A 1 183 ? 2.910 -2.764 -13.903 1.00 82.88 183 LYS A N 1
ATOM 1456 C CA . LYS A 1 183 ? 4.036 -3.440 -14.550 1.00 82.88 183 LYS A CA 1
ATOM 1457 C C . LYS A 1 183 ? 4.319 -4.777 -13.866 1.00 82.88 183 LYS A C 1
ATOM 1459 O O . LYS A 1 183 ? 4.624 -4.802 -12.674 1.00 82.88 183 LYS A O 1
ATOM 1464 N N . ILE A 1 184 ? 4.300 -5.865 -14.630 1.00 87.12 184 ILE A N 1
ATOM 1465 C CA . ILE A 1 184 ? 4.740 -7.197 -14.200 1.00 87.12 184 ILE A CA 1
ATOM 1466 C C . ILE A 1 184 ? 5.928 -7.611 -15.069 1.00 87.12 184 ILE A C 1
ATOM 1468 O O . ILE A 1 184 ? 5.813 -7.644 -16.287 1.00 87.12 184 ILE A O 1
ATOM 1472 N N . SER A 1 185 ? 7.073 -7.906 -14.448 1.00 89.19 185 SER A N 1
ATOM 1473 C CA . SER A 1 185 ? 8.288 -8.327 -15.158 1.00 89.19 185 SER A CA 1
ATOM 1474 C C . SER A 1 185 ? 8.648 -9.781 -14.857 1.00 89.19 185 SER A C 1
ATOM 1476 O O . SER A 1 185 ? 8.837 -10.155 -13.694 1.00 89.19 185 SER A O 1
ATOM 1478 N N . PHE A 1 186 ? 8.807 -10.554 -15.929 1.00 92.00 186 PHE A N 1
ATOM 1479 C CA . PHE A 1 186 ? 9.259 -11.945 -15.959 1.00 92.00 186 PHE A CA 1
ATOM 1480 C C . PHE A 1 186 ? 10.746 -12.066 -16.329 1.00 92.00 186 PHE A C 1
ATOM 1482 O O . PHE A 1 186 ? 11.270 -13.172 -16.405 1.00 92.00 186 PHE A O 1
ATOM 1489 N N . SER A 1 187 ? 11.437 -10.943 -16.562 1.00 88.06 187 SER A N 1
ATOM 1490 C CA . SER A 1 187 ? 12.799 -10.915 -17.120 1.00 88.06 187 SER A CA 1
ATOM 1491 C C . SER A 1 187 ? 13.824 -11.643 -16.250 1.00 88.06 187 SER A C 1
ATOM 1493 O O . SER A 1 187 ? 14.746 -12.256 -16.771 1.00 88.06 187 SER A O 1
ATOM 1495 N N . GLU A 1 188 ? 13.627 -11.609 -14.931 1.00 89.25 188 GLU A N 1
ATOM 1496 C CA . GLU A 1 188 ? 14.495 -12.244 -13.930 1.00 89.25 188 GLU A CA 1
ATOM 1497 C C . GLU A 1 188 ? 14.098 -13.700 -13.612 1.00 89.25 188 GLU A C 1
ATOM 1499 O O . GLU A 1 188 ? 14.596 -14.265 -12.642 1.00 89.25 188 GLU A O 1
ATOM 1504 N N . ILE A 1 189 ? 13.162 -14.298 -14.359 1.00 93.56 189 ILE A N 1
ATOM 1505 C CA . ILE A 1 189 ? 12.796 -15.710 -14.189 1.00 93.56 189 ILE A CA 1
ATOM 1506 C C . ILE A 1 189 ? 13.617 -16.548 -15.164 1.00 93.56 189 ILE A C 1
ATOM 1508 O O . ILE A 1 189 ? 13.508 -16.376 -16.376 1.00 93.56 189 ILE A O 1
ATOM 1512 N N . SER A 1 190 ? 14.375 -17.486 -14.620 1.00 89.81 190 SER A N 1
ATOM 1513 C CA . SER A 1 190 ? 15.082 -18.539 -15.345 1.00 89.81 190 SER A CA 1
ATOM 1514 C C . SER A 1 190 ? 14.791 -19.867 -14.647 1.00 89.81 190 SER A C 1
ATOM 1516 O O . SER A 1 190 ? 14.505 -19.837 -13.450 1.00 89.81 190 SER A O 1
ATOM 1518 N N . PRO A 1 191 ? 14.840 -21.017 -15.336 1.00 93.12 191 PRO A N 1
ATOM 1519 C CA . PRO A 1 191 ? 15.100 -21.223 -16.770 1.00 93.12 191 PRO A CA 1
ATOM 1520 C C . PRO A 1 191 ? 13.914 -20.843 -17.688 1.00 93.12 191 PRO A C 1
ATOM 1522 O O . PRO A 1 191 ? 12.859 -20.395 -17.233 1.00 93.12 191 PRO A O 1
ATOM 1525 N N . THR A 1 192 ? 14.082 -20.981 -19.010 1.00 91.69 192 THR A N 1
ATOM 1526 C CA . THR A 1 192 ? 13.098 -20.554 -20.031 1.00 91.69 192 THR A CA 1
ATOM 1527 C C . THR A 1 192 ? 11.747 -21.262 -19.911 1.00 91.69 192 THR A C 1
ATOM 1529 O O . THR A 1 192 ? 10.710 -20.610 -20.066 1.00 91.69 192 THR A O 1
ATOM 1532 N N . TRP A 1 193 ? 11.733 -22.557 -19.583 1.00 94.69 193 TRP A N 1
ATOM 1533 C CA . TRP A 1 193 ? 10.500 -23.318 -19.348 1.00 94.69 193 TRP A CA 1
ATOM 1534 C C . TRP A 1 193 ? 9.708 -22.773 -18.147 1.00 94.69 193 TRP A C 1
ATOM 1536 O O . TRP A 1 193 ? 8.481 -22.650 -18.214 1.00 94.69 193 TRP A O 1
ATOM 1546 N N . LEU A 1 194 ? 10.405 -22.340 -17.089 1.00 96.25 194 LEU A N 1
ATOM 1547 C CA . LEU A 1 194 ? 9.792 -21.739 -15.903 1.00 96.25 194 LEU A CA 1
ATOM 1548 C C . LEU A 1 194 ? 9.222 -20.359 -16.233 1.00 96.25 194 LEU A C 1
ATOM 1550 O O . LEU A 1 194 ? 8.106 -20.025 -15.850 1.00 96.25 194 LEU A O 1
ATOM 1554 N N . LYS A 1 195 ? 9.958 -19.553 -17.006 1.00 95.31 195 LYS A N 1
ATOM 1555 C CA . LYS A 1 195 ? 9.483 -18.240 -17.462 1.00 95.31 195 LYS A CA 1
ATOM 1556 C C . LYS A 1 195 ? 8.213 -18.355 -18.309 1.00 95.31 195 LYS A C 1
ATOM 1558 O O . LYS A 1 195 ? 7.288 -17.565 -18.124 1.00 95.31 195 LYS A O 1
ATOM 1563 N N . ARG A 1 196 ? 8.170 -19.315 -19.240 1.00 94.06 196 ARG A N 1
ATOM 1564 C CA . ARG A 1 196 ? 7.015 -19.539 -20.122 1.00 94.06 196 ARG A CA 1
ATOM 1565 C C . ARG A 1 196 ? 5.772 -19.922 -19.320 1.00 94.06 196 ARG A C 1
ATOM 1567 O O . ARG A 1 196 ? 4.775 -19.211 -19.388 1.00 94.06 196 ARG A O 1
ATOM 1574 N N . SER A 1 197 ? 5.872 -20.958 -18.495 1.00 96.25 197 SER A N 1
ATOM 1575 C CA . SER A 1 197 ? 4.766 -21.396 -17.632 1.00 96.25 197 SER A CA 1
ATOM 1576 C C . SER A 1 197 ? 4.359 -20.328 -16.607 1.00 96.25 197 SER A C 1
ATOM 1578 O O . SER A 1 197 ? 3.177 -20.177 -16.319 1.00 96.25 197 SER A O 1
ATOM 1580 N N . ALA A 1 198 ? 5.291 -19.505 -16.107 1.00 96.44 198 ALA A N 1
ATOM 1581 C CA . ALA A 1 198 ? 4.959 -18.361 -15.255 1.00 96.44 198 ALA A CA 1
ATOM 1582 C C . ALA A 1 198 ? 4.083 -17.327 -15.979 1.00 96.44 198 ALA A C 1
ATOM 1584 O O . ALA A 1 198 ? 3.136 -16.803 -15.390 1.00 96.44 198 ALA A O 1
ATOM 1585 N N . LYS A 1 199 ? 4.385 -17.019 -17.248 1.00 93.94 199 LYS A N 1
ATOM 1586 C CA . LYS A 1 199 ? 3.534 -16.148 -18.071 1.00 93.94 199 LYS A CA 1
ATOM 1587 C C . LYS A 1 199 ? 2.151 -16.769 -18.247 1.00 93.94 199 LYS A C 1
ATOM 1589 O O . LYS A 1 199 ? 1.158 -16.084 -18.008 1.00 93.94 199 LYS A O 1
ATOM 1594 N N . ASP A 1 200 ? 2.082 -18.052 -18.591 1.00 94.00 200 ASP A N 1
ATOM 1595 C CA . ASP A 1 200 ? 0.812 -18.759 -18.789 1.00 94.00 200 ASP A CA 1
ATOM 1596 C C . ASP A 1 200 ? -0.034 -18.781 -17.504 1.00 94.00 200 ASP A C 1
ATOM 1598 O O . ASP A 1 200 ? -1.218 -18.442 -17.540 1.00 94.00 200 ASP A O 1
ATOM 1602 N N . PHE A 1 201 ? 0.585 -19.017 -16.345 1.00 95.56 201 PHE A N 1
ATOM 1603 C CA . PHE A 1 201 ? -0.072 -18.947 -15.040 1.00 95.56 201 PHE A CA 1
ATOM 1604 C C . PHE A 1 201 ? -0.621 -17.551 -14.723 1.00 95.56 201 PHE A C 1
ATOM 1606 O O . PHE A 1 201 ? -1.777 -17.401 -14.316 1.00 95.56 201 PHE A O 1
ATOM 1613 N N . ILE A 1 202 ? 0.183 -16.497 -14.917 1.00 93.31 202 ILE A N 1
ATOM 1614 C CA . ILE A 1 202 ? -0.282 -15.121 -14.692 1.00 93.31 202 ILE A CA 1
ATOM 1615 C C . ILE A 1 202 ? -1.413 -14.780 -15.663 1.00 93.31 202 ILE A C 1
ATOM 1617 O O . ILE A 1 202 ? -2.395 -14.169 -15.247 1.00 93.31 202 ILE A O 1
ATOM 1621 N N . LYS A 1 203 ? -1.341 -15.229 -16.920 1.00 90.25 203 LYS A N 1
ATOM 1622 C CA . LYS A 1 203 ? -2.433 -15.085 -17.888 1.00 90.25 203 LYS A CA 1
ATOM 1623 C C . LYS A 1 203 ? -3.690 -15.834 -17.443 1.00 90.25 203 LYS A C 1
ATOM 1625 O O . LYS A 1 203 ? -4.779 -15.295 -17.600 1.00 90.25 203 LYS A O 1
ATOM 1630 N N . ALA A 1 204 ? -3.574 -17.011 -16.840 1.00 90.00 204 ALA A N 1
ATOM 1631 C CA . ALA A 1 204 ? -4.727 -17.761 -16.349 1.00 90.00 204 ALA A CA 1
ATOM 1632 C C . ALA A 1 204 ? -5.412 -17.072 -15.153 1.00 90.00 204 ALA A C 1
ATOM 1634 O O . ALA A 1 204 ? -6.638 -17.058 -15.060 1.00 90.00 204 ALA A O 1
ATOM 1635 N N . CYS A 1 205 ? -4.643 -16.453 -14.249 1.00 89.12 205 CYS A N 1
ATOM 1636 C CA . CYS A 1 205 ? -5.191 -15.888 -13.011 1.00 89.12 205 CYS A CA 1
ATOM 1637 C C . CYS A 1 205 ? -5.400 -14.360 -13.006 1.00 89.12 205 CYS A C 1
ATOM 1639 O O . CYS A 1 205 ? -6.028 -13.848 -12.076 1.00 89.12 205 CYS A O 1
ATOM 1641 N N . HIS A 1 206 ? -4.936 -13.613 -14.019 1.00 85.56 206 HIS A N 1
ATOM 1642 C CA . HIS A 1 206 ? -5.016 -12.140 -14.017 1.00 85.56 206 HIS A CA 1
ATOM 1643 C C . HIS A 1 206 ? -6.443 -11.588 -13.883 1.00 85.56 206 HIS A C 1
ATOM 1645 O O . HIS A 1 206 ? -6.638 -10.553 -13.248 1.00 85.56 206 HIS A O 1
ATOM 1651 N N . ALA A 1 207 ? -7.439 -12.281 -14.439 1.00 80.69 207 ALA A N 1
ATOM 1652 C CA . ALA A 1 207 ? -8.829 -11.838 -14.414 1.00 80.69 207 ALA A CA 1
ATOM 1653 C C . ALA A 1 207 ? -9.477 -11.964 -13.023 1.00 80.69 207 ALA A C 1
ATOM 1655 O O . ALA A 1 207 ? -10.418 -11.238 -12.715 1.00 80.69 207 ALA A O 1
ATOM 1656 N N . THR A 1 208 ? -8.981 -12.869 -12.172 1.00 82.44 208 THR A N 1
ATOM 1657 C CA . THR A 1 208 ? -9.607 -13.199 -10.878 1.00 82.44 208 THR A CA 1
ATOM 1658 C C . THR A 1 208 ? -8.798 -12.730 -9.671 1.00 82.44 208 THR A C 1
ATOM 1660 O O . THR A 1 208 ? -9.299 -12.751 -8.542 1.00 82.44 208 THR A O 1
ATOM 1663 N N . LYS A 1 209 ? -7.542 -12.314 -9.868 1.00 84.56 209 LYS A N 1
ATOM 1664 C CA . LYS A 1 209 ? -6.621 -11.942 -8.787 1.00 84.56 209 LYS A CA 1
ATOM 1665 C C . LYS A 1 209 ? -6.242 -10.466 -8.840 1.00 84.56 209 LYS A C 1
ATOM 1667 O O . LYS A 1 209 ? -6.126 -9.854 -9.894 1.00 84.56 209 LYS A O 1
ATOM 1672 N N . SER A 1 210 ? -5.983 -9.902 -7.659 1.00 81.69 210 SER A N 1
ATOM 1673 C CA . SER A 1 210 ? -5.499 -8.525 -7.540 1.00 81.69 210 SER A CA 1
ATOM 1674 C C . SER A 1 210 ? -4.080 -8.375 -8.095 1.00 81.69 210 SER A C 1
ATOM 1676 O O . SER A 1 210 ? -3.271 -9.303 -8.039 1.00 81.69 210 SER A O 1
ATOM 1678 N N . SER A 1 211 ? -3.727 -7.162 -8.511 1.00 81.50 211 SER A N 1
ATOM 1679 C CA . SER A 1 211 ? -2.375 -6.820 -8.967 1.00 81.50 211 SER A CA 1
ATOM 1680 C C . SER A 1 211 ? -1.277 -7.158 -7.956 1.00 81.50 211 SER A C 1
ATOM 1682 O O . SER A 1 211 ? -0.225 -7.687 -8.315 1.00 81.50 211 SER A O 1
ATOM 1684 N N . ALA A 1 212 ? -1.538 -6.918 -6.669 1.00 83.12 212 ALA A N 1
ATOM 1685 C CA . ALA A 1 212 ? -0.620 -7.256 -5.589 1.00 83.12 212 ALA A CA 1
ATOM 1686 C C . ALA A 1 212 ? -0.392 -8.773 -5.478 1.00 83.12 212 ALA A C 1
ATOM 1688 O O . ALA A 1 212 ? 0.719 -9.200 -5.159 1.00 83.12 212 ALA A O 1
ATOM 1689 N N . THR A 1 213 ? -1.420 -9.577 -5.760 1.00 88.38 213 THR A N 1
ATOM 1690 C CA . THR A 1 213 ? -1.336 -11.042 -5.789 1.00 88.38 213 THR A CA 1
ATOM 1691 C C . THR A 1 213 ? -0.514 -11.518 -6.983 1.00 88.38 213 THR A C 1
ATOM 1693 O O . THR A 1 213 ? 0.406 -12.304 -6.795 1.00 88.38 213 THR A O 1
ATOM 1696 N N . LEU A 1 214 ? -0.748 -10.980 -8.185 1.00 90.44 214 LEU A N 1
ATOM 1697 C CA . LEU A 1 214 ? 0.031 -11.342 -9.379 1.00 90.44 214 LEU A CA 1
ATOM 1698 C C . LEU A 1 214 ? 1.527 -11.034 -9.202 1.00 90.44 214 LEU A C 1
ATOM 1700 O O . LEU A 1 214 ? 2.386 -11.861 -9.499 1.00 90.44 214 LEU A O 1
ATOM 1704 N N . ILE A 1 215 ? 1.850 -9.872 -8.627 1.00 89.88 215 ILE A N 1
ATOM 1705 C CA . ILE A 1 215 ? 3.231 -9.507 -8.276 1.00 89.88 215 ILE A CA 1
ATOM 1706 C C . ILE A 1 215 ? 3.802 -10.461 -7.214 1.00 89.88 215 ILE A C 1
ATOM 1708 O O . ILE A 1 215 ? 4.996 -10.766 -7.224 1.00 89.88 215 ILE A O 1
ATOM 1712 N N . ALA A 1 216 ? 2.988 -10.920 -6.258 1.00 91.50 216 ALA A N 1
ATOM 1713 C CA . ALA A 1 216 ? 3.435 -11.883 -5.256 1.00 91.50 216 ALA A CA 1
ATOM 1714 C C . ALA A 1 216 ? 3.771 -13.248 -5.878 1.00 91.50 216 ALA A C 1
ATOM 1716 O O . ALA A 1 216 ? 4.827 -13.791 -5.539 1.00 91.50 216 ALA A O 1
ATOM 1717 N N . ASN A 1 217 ? 2.937 -13.709 -6.813 1.00 94.81 217 ASN A N 1
ATOM 1718 C CA . ASN A 1 217 ? 3.110 -14.925 -7.606 1.00 94.81 217 ASN A CA 1
ATOM 1719 C C . ASN A 1 217 ? 4.408 -14.888 -8.417 1.00 94.81 217 ASN A C 1
ATOM 1721 O O . ASN A 1 217 ? 5.272 -15.738 -8.222 1.00 94.81 217 ASN A O 1
ATOM 1725 N N . VAL A 1 218 ? 4.620 -13.844 -9.224 1.00 95.06 218 VAL A N 1
ATOM 1726 C CA . VAL A 1 218 ? 5.841 -13.697 -10.039 1.00 95.06 218 VAL A CA 1
ATOM 1727 C C . VAL A 1 218 ? 7.111 -13.714 -9.197 1.00 95.06 218 VAL A C 1
ATOM 1729 O O . VAL A 1 218 ? 8.090 -14.361 -9.554 1.00 95.06 218 VAL A O 1
ATOM 1732 N N . HIS A 1 219 ? 7.117 -13.030 -8.056 1.00 93.88 219 HIS A N 1
ATOM 1733 C CA . HIS A 1 219 ? 8.276 -13.062 -7.169 1.00 93.88 219 HIS A CA 1
ATOM 1734 C C . HIS A 1 219 ? 8.513 -14.439 -6.529 1.00 93.88 219 HIS A C 1
ATOM 1736 O O . HIS A 1 219 ? 9.661 -14.770 -6.257 1.00 93.88 219 HIS A O 1
ATOM 1742 N N . ALA A 1 220 ? 7.461 -15.206 -6.226 1.00 95.31 220 ALA A N 1
ATOM 1743 C CA . ALA A 1 220 ? 7.616 -16.552 -5.681 1.00 95.31 220 ALA A CA 1
ATOM 1744 C C . ALA A 1 220 ? 8.224 -17.497 -6.725 1.00 95.31 220 ALA A C 1
ATOM 1746 O O . ALA A 1 220 ? 9.190 -18.191 -6.424 1.00 95.31 220 ALA A O 1
ATOM 1747 N N . ILE A 1 221 ? 7.743 -17.422 -7.969 1.00 97.00 221 ILE A N 1
ATOM 1748 C CA . ILE A 1 221 ? 8.285 -18.191 -9.097 1.00 97.00 221 ILE A CA 1
ATOM 1749 C C . ILE A 1 221 ? 9.726 -17.769 -9.409 1.00 97.00 221 ILE A C 1
ATOM 1751 O O . ILE A 1 221 ? 10.581 -18.607 -9.666 1.00 97.00 221 ILE A O 1
ATOM 1755 N N . ARG A 1 222 ? 10.040 -16.473 -9.311 1.00 95.56 222 ARG A N 1
ATOM 1756 C CA . ARG A 1 222 ? 11.418 -15.982 -9.437 1.00 95.56 222 ARG A CA 1
ATOM 1757 C C . ARG A 1 222 ? 12.348 -16.588 -8.389 1.00 95.56 222 ARG A C 1
ATOM 1759 O O . ARG A 1 222 ? 13.475 -16.924 -8.721 1.00 95.56 222 ARG A O 1
ATOM 1766 N N . MET A 1 223 ? 11.896 -16.707 -7.140 1.00 93.75 223 MET A N 1
ATOM 1767 C CA . MET A 1 223 ? 12.701 -17.338 -6.092 1.00 93.75 223 MET A CA 1
ATOM 1768 C C . MET A 1 223 ? 12.941 -18.819 -6.396 1.00 93.75 223 MET A C 1
ATOM 1770 O O . MET A 1 223 ? 14.082 -19.247 -6.297 1.00 93.75 223 MET A O 1
ATOM 1774 N N . LEU A 1 224 ? 11.919 -19.555 -6.856 1.00 95.25 224 LEU A N 1
ATOM 1775 C CA . LEU A 1 224 ? 12.106 -20.925 -7.349 1.00 95.25 224 LEU A CA 1
ATOM 1776 C C . LEU A 1 224 ? 13.156 -20.968 -8.473 1.00 95.25 224 LEU A C 1
ATOM 1778 O O . LEU A 1 224 ? 14.082 -21.765 -8.417 1.00 95.25 224 LEU A O 1
ATOM 1782 N N . GLY A 1 225 ? 13.067 -20.061 -9.448 1.00 94.94 225 GLY A N 1
ATOM 1783 C CA . GLY A 1 225 ? 14.034 -19.973 -10.543 1.00 94.94 225 GLY A CA 1
ATOM 1784 C C . GLY A 1 225 ? 15.471 -19.709 -10.089 1.00 94.94 225 GLY A C 1
ATOM 1785 O O . GLY A 1 225 ? 16.405 -20.320 -10.596 1.00 94.94 225 GLY A O 1
ATOM 1786 N N . GLN A 1 226 ? 15.661 -18.853 -9.082 1.00 93.19 226 GLN A N 1
ATOM 1787 C CA . GLN A 1 226 ? 16.976 -18.631 -8.466 1.00 93.19 226 GLN A CA 1
ATOM 1788 C C . GLN A 1 226 ? 17.523 -19.903 -7.812 1.00 93.19 226 GLN A C 1
ATOM 1790 O O . GLN A 1 226 ? 18.714 -20.175 -7.911 1.00 93.19 226 GLN A O 1
ATOM 1795 N N . ASP A 1 227 ? 16.663 -20.668 -7.144 1.00 93.06 227 ASP A N 1
ATOM 1796 C CA . ASP A 1 227 ? 17.041 -21.908 -6.472 1.00 93.06 227 ASP A CA 1
ATOM 1797 C C . ASP A 1 227 ? 17.329 -23.053 -7.454 1.00 93.06 227 ASP A C 1
ATOM 1799 O O . ASP A 1 227 ? 18.189 -23.879 -7.144 1.00 93.06 227 ASP A O 1
ATOM 1803 N N . ILE A 1 228 ? 16.670 -23.057 -8.621 1.00 94.06 228 ILE A N 1
ATOM 1804 C CA . ILE A 1 228 ? 16.953 -23.945 -9.761 1.00 94.06 228 ILE A CA 1
ATOM 1805 C C . ILE A 1 228 ? 18.304 -23.595 -10.388 1.00 94.06 228 ILE A C 1
ATOM 1807 O O . ILE A 1 228 ? 19.148 -24.466 -10.536 1.00 94.06 228 ILE A O 1
ATOM 1811 N N . CYS A 1 229 ? 18.548 -22.321 -10.709 1.00 91.12 229 CYS A N 1
ATOM 1812 C CA . CYS A 1 229 ? 19.814 -21.893 -11.316 1.00 91.12 229 CYS A CA 1
ATOM 1813 C C . CYS A 1 229 ? 21.025 -22.019 -10.381 1.00 91.12 229 CYS A C 1
ATOM 1815 O O . CYS A 1 229 ? 22.157 -21.969 -10.847 1.00 91.12 229 CYS A O 1
ATOM 1817 N N . ALA A 1 230 ? 20.797 -22.112 -9.070 1.00 89.38 230 ALA A N 1
ATOM 1818 C CA . ALA A 1 230 ? 21.847 -22.344 -8.086 1.00 89.38 230 ALA A CA 1
ATOM 1819 C C . ALA A 1 230 ? 22.154 -23.835 -7.862 1.00 89.38 230 ALA A C 1
ATOM 1821 O O . ALA A 1 230 ? 23.054 -24.135 -7.083 1.00 89.38 230 ALA A O 1
ATOM 1822 N N . ALA A 1 231 ? 21.387 -24.751 -8.462 1.00 87.38 231 ALA A N 1
ATOM 1823 C CA . ALA A 1 231 ? 21.700 -26.174 -8.449 1.00 87.38 231 ALA A CA 1
ATOM 1824 C C . ALA A 1 231 ? 22.756 -26.502 -9.516 1.00 87.38 231 ALA A C 1
ATOM 1826 O O . ALA A 1 231 ? 22.873 -25.801 -10.522 1.00 87.38 231 ALA A O 1
ATOM 1827 N N . ASP A 1 232 ? 23.519 -27.570 -9.292 1.00 77.25 232 ASP A N 1
ATOM 1828 C CA . ASP A 1 232 ? 24.507 -28.036 -10.259 1.00 77.25 232 ASP A CA 1
ATOM 1829 C C . ASP A 1 232 ? 23.802 -28.688 -11.459 1.00 77.25 232 ASP A C 1
ATOM 1831 O O . ASP A 1 232 ? 23.105 -29.691 -11.314 1.00 77.25 232 ASP A O 1
ATOM 1835 N N . GLY A 1 233 ? 24.005 -28.125 -12.653 1.00 79.25 233 GLY A N 1
ATOM 1836 C CA . GLY A 1 233 ? 23.449 -28.636 -13.910 1.00 79.25 233 GLY A CA 1
ATOM 1837 C C . GLY A 1 233 ? 22.159 -27.950 -14.374 1.00 79.25 233 GLY A C 1
ATOM 1838 O O . GLY A 1 233 ? 21.537 -27.158 -13.667 1.00 79.25 233 GLY A O 1
ATOM 1839 N N . GLU A 1 234 ? 21.765 -28.230 -15.618 1.00 87.19 234 GLU A N 1
ATOM 1840 C CA . GLU A 1 234 ? 20.494 -27.753 -16.170 1.00 87.19 234 GLU A CA 1
ATOM 1841 C C . GLU A 1 234 ? 19.352 -28.660 -15.709 1.00 87.19 234 GLU A C 1
ATOM 1843 O O . GLU A 1 234 ? 19.165 -29.751 -16.240 1.00 87.19 234 GLU A O 1
ATOM 1848 N N . LEU A 1 235 ? 18.579 -28.196 -14.724 1.00 92.19 235 LEU A N 1
ATOM 1849 C CA . LEU A 1 235 ? 17.404 -28.924 -14.250 1.00 92.19 235 LEU A CA 1
ATOM 1850 C C . LEU A 1 235 ? 16.203 -28.752 -15.189 1.00 92.19 235 LEU A C 1
ATOM 1852 O O . LEU A 1 235 ? 15.862 -27.653 -15.655 1.00 92.19 235 LEU A O 1
ATOM 1856 N N . SER A 1 236 ? 15.518 -29.864 -15.402 1.00 93.31 236 SER A N 1
ATOM 1857 C CA . SER A 1 236 ? 14.223 -29.969 -16.055 1.00 93.31 236 SER A CA 1
ATOM 1858 C C . SER A 1 236 ? 13.082 -29.932 -15.022 1.00 93.31 236 SER A C 1
ATOM 1860 O O . SER A 1 236 ? 13.324 -30.038 -13.817 1.00 93.31 236 SER A O 1
ATOM 1862 N N . PRO A 1 237 ? 11.817 -29.776 -15.452 1.00 93.38 237 PRO A N 1
ATOM 1863 C CA . PRO A 1 237 ? 10.675 -29.818 -14.538 1.00 93.38 237 PRO A CA 1
ATOM 1864 C C . PRO A 1 237 ? 10.598 -31.101 -13.695 1.00 93.38 237 PRO A C 1
ATOM 1866 O O . PRO A 1 237 ? 10.298 -31.017 -12.506 1.00 93.38 237 PRO A O 1
ATOM 1869 N N . SER A 1 238 ? 10.937 -32.263 -14.265 1.00 94.12 238 SER A N 1
ATOM 1870 C CA . SER A 1 238 ? 10.889 -33.554 -13.566 1.00 94.12 238 SER A CA 1
ATOM 1871 C C . SER A 1 238 ? 11.935 -33.694 -12.458 1.00 94.12 238 SER A C 1
ATOM 1873 O O . SER A 1 238 ? 11.774 -34.538 -11.585 1.00 94.12 238 SER A O 1
ATOM 1875 N N . ASP A 1 239 ? 12.972 -32.854 -12.450 1.00 93.94 239 ASP A N 1
ATOM 1876 C CA . ASP A 1 239 ? 13.973 -32.825 -11.375 1.00 93.94 239 ASP A CA 1
ATOM 1877 C C . ASP A 1 239 ? 13.490 -32.033 -10.150 1.00 93.94 239 ASP A C 1
ATOM 1879 O O . ASP A 1 239 ? 14.116 -32.050 -9.090 1.00 93.94 239 ASP A O 1
ATOM 1883 N N . ILE A 1 240 ? 12.372 -31.310 -10.279 1.00 95.19 240 ILE A N 1
ATOM 1884 C CA . ILE A 1 240 ? 11.748 -30.601 -9.165 1.00 95.19 240 ILE A CA 1
ATOM 1885 C C . ILE A 1 240 ? 10.865 -31.595 -8.415 1.00 95.19 240 ILE A C 1
ATOM 1887 O O . ILE A 1 240 ? 9.682 -31.766 -8.710 1.00 95.19 240 ILE A O 1
ATOM 1891 N N . ASP A 1 241 ? 11.471 -32.271 -7.451 1.00 94.81 241 ASP A N 1
ATOM 1892 C CA . ASP A 1 241 ? 10.833 -33.248 -6.584 1.00 94.81 241 ASP A CA 1
ATOM 1893 C C . ASP A 1 241 ? 10.710 -32.732 -5.139 1.00 94.81 241 ASP A C 1
ATOM 1895 O O . ASP A 1 241 ? 11.008 -31.574 -4.808 1.00 94.81 241 ASP A O 1
ATOM 1899 N N . ARG A 1 242 ? 10.213 -33.594 -4.250 1.00 94.25 242 ARG A N 1
ATOM 1900 C CA . ARG A 1 242 ? 10.061 -33.252 -2.836 1.00 94.25 242 ARG A CA 1
ATOM 1901 C C . ARG A 1 242 ? 11.410 -32.898 -2.168 1.00 94.25 242 ARG A C 1
ATOM 1903 O O . ARG A 1 242 ? 11.466 -31.823 -1.562 1.00 94.25 242 ARG A O 1
ATOM 1910 N N . PRO A 1 243 ? 12.485 -33.705 -2.290 1.00 94.25 243 PRO A N 1
ATOM 1911 C CA . PRO A 1 243 ? 13.824 -33.344 -1.814 1.00 94.25 243 PRO A CA 1
ATOM 1912 C C . PRO A 1 243 ? 14.327 -31.967 -2.275 1.00 94.25 243 PRO A C 1
ATOM 1914 O O . PRO A 1 243 ? 14.856 -31.199 -1.463 1.00 94.25 243 PRO A O 1
ATOM 1917 N N . PHE A 1 244 ? 14.135 -31.611 -3.550 1.00 94.94 244 PHE A N 1
ATOM 1918 C CA . PHE A 1 244 ? 14.525 -30.298 -4.069 1.00 94.94 244 PHE A CA 1
ATOM 1919 C C . PHE A 1 244 ? 13.809 -29.166 -3.321 1.00 94.94 244 PHE A C 1
ATOM 1921 O O . PHE A 1 244 ? 14.433 -28.186 -2.894 1.00 94.94 244 PHE A O 1
ATOM 1928 N N . ILE A 1 245 ? 12.495 -29.307 -3.128 1.00 94.81 245 ILE A N 1
ATOM 1929 C CA . ILE A 1 245 ? 11.669 -28.312 -2.438 1.00 94.81 245 ILE A CA 1
ATOM 1930 C C . ILE A 1 245 ? 12.055 -28.204 -0.963 1.00 94.81 245 ILE A C 1
ATOM 1932 O O . ILE A 1 245 ? 12.153 -27.091 -0.448 1.00 94.81 245 ILE A O 1
ATOM 1936 N N . GLU A 1 246 ? 12.354 -29.308 -0.285 1.00 93.25 246 GLU A N 1
ATOM 1937 C CA . GLU A 1 246 ? 12.821 -29.286 1.107 1.00 93.25 246 GLU A CA 1
ATOM 1938 C C . GLU A 1 246 ? 14.149 -28.529 1.254 1.00 93.25 246 GLU A C 1
ATOM 1940 O O . GLU A 1 246 ? 14.284 -27.665 2.129 1.00 93.25 246 GLU A O 1
ATOM 1945 N N . ASN A 1 247 ? 15.098 -28.748 0.341 1.00 92.38 247 ASN A N 1
ATOM 1946 C CA . ASN A 1 247 ? 16.357 -28.002 0.319 1.00 92.38 247 ASN A CA 1
ATOM 1947 C C . ASN A 1 247 ? 16.136 -26.512 -0.018 1.00 92.38 247 ASN A C 1
ATOM 1949 O O . ASN A 1 247 ? 16.718 -25.615 0.601 1.00 92.38 247 ASN A O 1
ATOM 1953 N N . MET A 1 248 ? 15.233 -26.204 -0.953 1.00 93.00 248 MET A N 1
ATOM 1954 C CA . MET A 1 248 ? 14.813 -24.825 -1.229 1.00 93.00 248 MET A CA 1
ATOM 1955 C C . MET A 1 248 ? 14.248 -24.150 0.033 1.00 93.00 248 MET A C 1
ATOM 1957 O O . MET A 1 248 ? 14.639 -23.027 0.364 1.00 93.00 248 MET A O 1
ATOM 1961 N N . LEU A 1 249 ? 13.369 -24.827 0.776 1.00 91.69 249 LEU A N 1
ATOM 1962 C CA . LEU A 1 249 ? 12.783 -24.311 2.015 1.00 91.69 249 LEU A CA 1
ATOM 1963 C C . LEU A 1 249 ? 13.840 -24.076 3.101 1.00 91.69 249 LEU A C 1
ATOM 1965 O O . LEU A 1 249 ? 13.781 -23.044 3.779 1.00 91.69 249 LEU A O 1
ATOM 1969 N N . TYR A 1 250 ? 14.831 -24.965 3.215 1.00 90.44 250 TYR A N 1
ATOM 1970 C CA . TYR A 1 250 ? 15.991 -24.791 4.094 1.00 90.44 250 TYR A CA 1
ATOM 1971 C C . TYR A 1 250 ? 16.821 -23.551 3.715 1.00 90.44 250 TYR A C 1
ATOM 1973 O O . TYR A 1 250 ? 17.142 -22.703 4.556 1.00 90.44 250 TYR A O 1
ATOM 1981 N N . ARG A 1 251 ? 17.094 -23.343 2.422 1.00 89.38 251 ARG A N 1
ATOM 1982 C CA . ARG A 1 251 ? 17.752 -22.114 1.943 1.00 89.38 251 ARG A CA 1
ATOM 1983 C C . ARG A 1 251 ? 16.914 -20.873 2.253 1.00 89.38 251 ARG A C 1
ATOM 1985 O O . ARG A 1 251 ? 17.450 -19.846 2.672 1.00 89.38 251 ARG A O 1
ATOM 1992 N N . TRP A 1 252 ? 15.593 -20.948 2.097 1.00 89.94 252 TRP A N 1
ATOM 1993 C CA . TRP A 1 252 ? 14.683 -19.841 2.404 1.00 89.94 252 TRP A CA 1
ATOM 1994 C C . TRP A 1 252 ? 14.591 -19.535 3.899 1.00 89.94 252 TRP A C 1
ATOM 1996 O O . TRP A 1 252 ? 14.379 -18.371 4.245 1.00 89.94 252 TRP A O 1
ATOM 2006 N N . SER A 1 253 ? 14.749 -20.527 4.783 1.00 86.44 253 SER A N 1
ATOM 2007 C CA . SER A 1 253 ? 14.800 -20.288 6.230 1.00 86.44 253 SER A CA 1
ATOM 2008 C C . SER A 1 253 ? 16.068 -19.572 6.669 1.00 86.44 253 SER A C 1
ATOM 2010 O O . SER A 1 253 ? 16.001 -18.774 7.600 1.00 86.44 253 SER A O 1
ATOM 2012 N N . ASN A 1 254 ? 17.179 -19.787 5.963 1.00 85.44 254 ASN A N 1
ATOM 2013 C CA . ASN A 1 254 ? 18.454 -19.126 6.246 1.00 85.44 254 ASN A CA 1
ATOM 2014 C C . ASN A 1 254 ? 18.525 -17.694 5.685 1.00 85.44 254 ASN A C 1
ATOM 2016 O O . ASN A 1 254 ? 19.369 -16.895 6.094 1.00 85.44 254 ASN A O 1
ATOM 2020 N N . LYS A 1 255 ? 17.617 -17.319 4.774 1.00 85.38 255 LYS A N 1
ATOM 2021 C CA . LYS A 1 255 ? 17.463 -15.924 4.332 1.00 85.38 255 LYS A CA 1
ATOM 2022 C C . LYS A 1 255 ? 16.811 -15.099 5.454 1.00 85.38 255 LYS A C 1
ATOM 2024 O O . LYS A 1 255 ? 15.835 -15.530 6.062 1.00 85.38 255 LYS A O 1
ATOM 2029 N N . LYS A 1 256 ? 17.272 -13.855 5.668 1.00 83.06 256 LYS A N 1
ATOM 2030 C CA . LYS A 1 256 ? 16.695 -12.876 6.627 1.00 83.06 256 LYS A CA 1
ATOM 2031 C C . LYS A 1 256 ? 15.321 -12.332 6.177 1.00 83.06 256 LYS A C 1
ATOM 2033 O O . LYS A 1 256 ? 15.107 -11.125 6.076 1.00 83.06 256 LYS A O 1
ATOM 2038 N N . LEU A 1 257 ? 14.382 -13.217 5.848 1.00 83.56 257 LEU A N 1
ATOM 2039 C CA . LEU A 1 257 ? 13.026 -12.882 5.421 1.00 83.56 257 LEU A CA 1
ATOM 2040 C C . LEU A 1 257 ? 12.063 -12.922 6.607 1.00 83.56 257 LEU A C 1
ATOM 2042 O O . LEU A 1 257 ? 12.043 -13.877 7.377 1.00 83.56 257 LEU A O 1
ATOM 2046 N N . LYS A 1 258 ? 11.185 -11.916 6.700 1.00 85.62 258 LYS A N 1
ATOM 2047 C CA . LYS A 1 258 ? 10.084 -11.915 7.674 1.00 85.62 258 LYS A CA 1
ATOM 2048 C C . LYS A 1 258 ? 9.194 -13.145 7.478 1.00 85.62 258 LYS A C 1
ATOM 2050 O O . LYS A 1 258 ? 8.881 -13.498 6.337 1.00 85.62 258 LYS A O 1
ATOM 2055 N N . TRP A 1 259 ? 8.697 -13.707 8.581 1.00 85.38 259 TRP A N 1
ATOM 2056 C CA . TRP A 1 259 ? 7.766 -14.840 8.586 1.00 85.38 259 TRP A CA 1
ATOM 2057 C C . TRP A 1 259 ? 6.615 -14.686 7.575 1.00 85.38 259 TRP A C 1
ATOM 2059 O O . TRP A 1 259 ? 6.398 -15.545 6.719 1.00 85.38 259 TRP A O 1
ATOM 2069 N N . SER A 1 260 ? 5.924 -13.542 7.601 1.00 85.69 260 SER A N 1
ATOM 2070 C CA . SER A 1 260 ? 4.774 -13.271 6.725 1.00 85.69 260 SER A CA 1
ATOM 2071 C C . SER A 1 260 ? 5.149 -13.220 5.244 1.00 85.69 260 SER A C 1
ATOM 2073 O O . SER A 1 260 ? 4.352 -13.598 4.383 1.00 85.69 260 SER A O 1
ATOM 2075 N N . THR A 1 261 ? 6.374 -12.790 4.932 1.00 89.00 261 THR A N 1
ATOM 2076 C CA . THR A 1 261 ? 6.908 -12.822 3.571 1.00 89.00 261 THR A CA 1
ATOM 2077 C C . THR A 1 261 ? 7.134 -14.260 3.127 1.00 89.00 261 THR A C 1
ATOM 2079 O O . THR A 1 261 ? 6.665 -14.610 2.048 1.00 89.00 261 THR A O 1
ATOM 2082 N N . ARG A 1 262 ? 7.773 -15.097 3.958 1.00 89.50 262 ARG A N 1
ATOM 2083 C CA . ARG A 1 262 ? 7.994 -16.525 3.664 1.00 89.50 262 ARG A CA 1
ATOM 2084 C C . ARG A 1 262 ? 6.672 -17.259 3.444 1.00 89.50 262 ARG A C 1
ATOM 2086 O O . ARG A 1 262 ? 6.488 -17.839 2.381 1.00 89.50 262 ARG A O 1
ATOM 2093 N N . LYS A 1 263 ? 5.711 -17.121 4.368 1.00 91.50 263 LYS A N 1
ATOM 2094 C CA . LYS A 1 263 ? 4.357 -17.692 4.236 1.00 91.50 263 LYS A CA 1
ATOM 2095 C C . LYS A 1 263 ? 3.682 -17.281 2.926 1.00 91.50 263 LYS A C 1
ATOM 2097 O O . LYS A 1 263 ? 3.147 -18.125 2.215 1.00 91.50 263 LYS A O 1
ATOM 2102 N N . ARG A 1 264 ? 3.711 -15.987 2.584 1.00 91.44 264 ARG A N 1
ATOM 2103 C CA . ARG A 1 264 ? 3.086 -15.482 1.351 1.00 91.44 264 ARG A CA 1
ATOM 2104 C C . ARG A 1 264 ? 3.774 -16.013 0.095 1.00 91.44 264 ARG A C 1
ATOM 2106 O O . ARG A 1 264 ? 3.080 -16.349 -0.858 1.00 91.44 264 ARG A O 1
ATOM 2113 N N . ARG A 1 265 ? 5.111 -16.069 0.078 1.00 92.38 265 ARG A N 1
ATOM 2114 C CA . ARG A 1 265 ? 5.879 -16.626 -1.046 1.00 92.38 265 ARG A CA 1
ATOM 2115 C C . ARG A 1 265 ? 5.566 -18.102 -1.232 1.00 92.38 265 ARG A C 1
ATOM 2117 O O . ARG A 1 265 ? 5.252 -18.489 -2.346 1.00 92.38 265 ARG A O 1
ATOM 2124 N N . LEU A 1 266 ? 5.546 -18.868 -0.145 1.00 93.94 266 LEU A N 1
ATOM 2125 C CA . LEU A 1 266 ? 5.226 -20.289 -0.179 1.00 93.94 266 LEU A CA 1
ATOM 2126 C C . LEU A 1 266 ? 3.798 -20.549 -0.672 1.00 93.94 266 LEU A C 1
ATOM 2128 O O . LEU A 1 266 ? 3.609 -21.352 -1.573 1.00 93.94 266 LEU A O 1
ATOM 2132 N N . ALA A 1 267 ? 2.806 -19.804 -0.172 1.00 94.75 267 ALA A N 1
ATOM 2133 C CA . ALA A 1 267 ? 1.427 -19.911 -0.657 1.00 94.75 267 ALA A CA 1
ATOM 2134 C C . ALA A 1 267 ? 1.287 -19.568 -2.149 1.00 94.75 267 ALA A C 1
ATOM 2136 O O . ALA A 1 267 ? 0.539 -20.221 -2.867 1.00 94.75 267 ALA A O 1
ATOM 2137 N N . SER A 1 268 ? 2.015 -18.548 -2.612 1.00 95.88 268 SER A N 1
ATOM 2138 C CA . SER A 1 268 ? 2.002 -18.148 -4.024 1.00 95.88 268 SER A CA 1
ATOM 2139 C C . SER A 1 268 ? 2.692 -19.190 -4.913 1.00 95.88 268 SER A C 1
ATOM 2141 O O . SER A 1 268 ? 2.252 -19.424 -6.033 1.00 95.88 268 SER A O 1
ATOM 2143 N N . LEU A 1 269 ? 3.763 -19.817 -4.411 1.00 95.94 269 LEU A N 1
ATOM 2144 C CA . LEU A 1 269 ? 4.476 -20.883 -5.111 1.00 95.94 269 LEU A CA 1
ATOM 2145 C C . LEU A 1 269 ? 3.639 -22.162 -5.186 1.00 95.94 269 LEU A C 1
ATOM 2147 O O . LEU A 1 269 ? 3.532 -22.740 -6.259 1.00 95.94 269 LEU A O 1
ATOM 2151 N N . ARG A 1 270 ? 2.997 -22.554 -4.080 1.00 96.00 270 ARG A N 1
ATOM 2152 C CA . ARG A 1 270 ? 2.073 -23.693 -4.033 1.00 96.00 270 ARG A CA 1
ATOM 2153 C C . ARG A 1 270 ? 0.956 -23.545 -5.057 1.00 96.00 270 ARG A C 1
ATOM 2155 O O . ARG A 1 270 ? 0.768 -24.443 -5.857 1.00 96.00 270 ARG A O 1
ATOM 2162 N N . GLN A 1 271 ? 0.312 -22.376 -5.104 1.00 95.38 271 GLN A N 1
ATOM 2163 C CA . GLN A 1 271 ? -0.730 -22.099 -6.097 1.00 95.38 271 GLN A CA 1
ATOM 2164 C C . GLN A 1 271 ? -0.232 -22.255 -7.542 1.00 95.38 271 GLN A C 1
ATOM 2166 O O . GLN A 1 271 ? -0.986 -22.699 -8.398 1.00 95.38 271 GLN A O 1
ATOM 2171 N N . TYR A 1 272 ? 1.006 -21.847 -7.828 1.00 96.75 272 TYR A N 1
ATOM 2172 C CA . TYR A 1 272 ? 1.595 -22.005 -9.155 1.00 96.75 272 TYR A CA 1
ATOM 2173 C C . TYR A 1 272 ? 1.888 -23.476 -9.482 1.00 96.75 272 TYR A C 1
ATOM 2175 O O . TYR A 1 272 ? 1.544 -23.922 -10.569 1.00 96.75 272 TYR A O 1
ATOM 2183 N N . ILE A 1 273 ? 2.483 -24.219 -8.543 1.00 95.62 273 ILE A N 1
ATOM 2184 C CA . ILE A 1 273 ? 2.802 -25.642 -8.714 1.00 95.62 273 ILE A CA 1
ATOM 2185 C C . ILE A 1 273 ? 1.525 -26.462 -8.909 1.00 95.62 273 ILE A C 1
ATOM 2187 O O . ILE A 1 273 ? 1.428 -27.176 -9.898 1.00 95.62 273 ILE A O 1
ATOM 2191 N N . GLU A 1 274 ? 0.529 -26.297 -8.035 1.00 95.06 274 GLU A N 1
ATOM 2192 C CA . GLU A 1 274 ? -0.763 -26.992 -8.143 1.00 95.06 274 GLU A CA 1
ATOM 2193 C C . GLU A 1 274 ? -1.461 -26.642 -9.465 1.00 95.06 274 GLU A C 1
ATOM 2195 O O . GLU A 1 274 ? -1.956 -27.522 -10.154 1.00 95.06 274 GLU A O 1
ATOM 2200 N N . TRP A 1 275 ? -1.415 -25.376 -9.902 1.00 95.69 275 TRP A N 1
ATOM 2201 C CA . TRP A 1 275 ? -1.945 -25.002 -11.217 1.00 95.69 275 TRP A CA 1
ATOM 2202 C C . TRP A 1 275 ? -1.206 -25.692 -12.375 1.00 95.69 275 TRP A C 1
ATOM 2204 O O . TRP A 1 275 ? -1.836 -26.081 -13.359 1.00 95.69 275 TRP A O 1
ATOM 2214 N N . CYS A 1 276 ? 0.119 -25.836 -12.290 1.00 95.75 276 CYS A N 1
ATOM 2215 C CA . CYS A 1 276 ? 0.898 -26.558 -13.293 1.00 95.75 276 CYS A CA 1
ATOM 2216 C C . CYS A 1 276 ? 0.541 -28.050 -13.330 1.00 95.75 276 CYS A C 1
ATOM 2218 O O . CYS A 1 276 ? 0.398 -28.581 -14.430 1.00 95.75 276 CYS A O 1
ATOM 2220 N N . GLU A 1 277 ? 0.356 -28.680 -12.165 1.00 92.88 277 GLU A N 1
ATOM 2221 C CA . GLU A 1 277 ? -0.100 -30.070 -12.027 1.00 92.88 277 GLU A CA 1
ATOM 2222 C C . GLU A 1 277 ? -1.515 -30.243 -12.616 1.00 92.88 277 GLU A C 1
ATOM 2224 O O . GLU A 1 277 ? -1.716 -31.079 -13.494 1.00 92.88 277 GLU A O 1
ATOM 2229 N N . ASP A 1 278 ? -2.471 -29.393 -12.224 1.00 92.88 278 ASP A N 1
ATOM 2230 C CA . ASP A 1 278 ? -3.876 -29.451 -12.659 1.00 92.88 278 ASP A CA 1
ATOM 2231 C C . ASP A 1 278 ? -4.046 -29.265 -14.174 1.00 92.88 278 ASP A C 1
ATOM 2233 O O . ASP A 1 278 ? -4.936 -29.845 -14.798 1.00 92.88 278 ASP A O 1
ATOM 2237 N N . THR A 1 279 ? -3.220 -28.408 -14.778 1.00 93.31 279 THR A N 1
ATOM 2238 C CA . THR A 1 279 ? -3.296 -28.092 -16.213 1.00 93.31 279 THR A CA 1
ATOM 2239 C C . THR A 1 279 ? -2.394 -28.965 -17.079 1.00 93.31 279 THR A C 1
ATOM 2241 O O . THR A 1 279 ? -2.453 -28.850 -18.304 1.00 93.31 279 THR A O 1
ATOM 2244 N N . GLY A 1 280 ? -1.529 -29.786 -16.474 1.00 91.31 280 GLY A N 1
ATOM 2245 C CA . GLY A 1 280 ? -0.450 -30.479 -17.181 1.00 91.31 280 GLY A CA 1
ATOM 2246 C C . GLY A 1 280 ? 0.548 -29.521 -17.846 1.00 91.31 280 GLY A C 1
ATOM 2247 O O . GLY A 1 280 ? 1.215 -29.888 -18.810 1.00 91.31 280 GLY A O 1
ATOM 2248 N N . SER A 1 281 ? 0.638 -28.265 -17.384 1.00 90.50 281 SER A N 1
ATOM 2249 C CA . SER A 1 281 ? 1.544 -27.272 -17.977 1.00 90.50 281 SER A CA 1
ATOM 2250 C C . SER A 1 281 ? 3.016 -27.605 -17.727 1.00 90.50 281 SER A C 1
ATOM 2252 O O . SER A 1 281 ? 3.863 -27.172 -18.511 1.00 90.50 281 SER A O 1
ATOM 2254 N N . LEU A 1 282 ? 3.319 -28.291 -16.623 1.00 93.94 282 LEU A N 1
ATOM 2255 C CA . LEU A 1 282 ? 4.631 -28.837 -16.287 1.00 93.94 282 LEU A CA 1
ATOM 2256 C C . LEU A 1 282 ? 4.434 -30.169 -15.562 1.00 93.94 282 LEU A C 1
ATOM 2258 O O . LEU A 1 282 ? 3.540 -30.284 -14.728 1.00 93.94 282 LEU A O 1
ATOM 2262 N N . GLU A 1 283 ? 5.308 -31.132 -15.838 1.00 93.50 283 GLU A N 1
ATOM 2263 C CA . GLU A 1 283 ? 5.362 -32.408 -15.125 1.00 93.50 283 GLU A CA 1
ATOM 2264 C C . GLU A 1 283 ? 6.524 -32.373 -14.129 1.00 93.50 283 GLU A C 1
ATOM 2266 O O . GLU A 1 283 ? 7.692 -32.359 -14.520 1.00 93.50 283 GLU A O 1
ATOM 2271 N N . PHE A 1 284 ? 6.197 -32.296 -12.840 1.00 94.50 284 PHE A N 1
ATOM 2272 C CA . PHE A 1 284 ? 7.178 -32.317 -11.758 1.00 94.50 284 PHE A CA 1
ATOM 2273 C C . PHE A 1 284 ? 7.536 -33.751 -11.347 1.00 94.50 284 PHE A C 1
ATOM 2275 O O . PHE A 1 284 ? 6.775 -34.685 -11.595 1.00 94.50 284 PHE A O 1
ATOM 2282 N N . GLY A 1 285 ? 8.675 -33.929 -10.671 1.00 90.44 285 GLY A N 1
ATOM 2283 C CA . GLY A 1 285 ? 9.153 -35.250 -10.234 1.00 90.44 285 GLY A CA 1
ATOM 2284 C C . GLY A 1 285 ? 8.309 -35.894 -9.133 1.00 90.44 285 GLY A C 1
ATOM 2285 O O . GLY A 1 285 ? 8.466 -37.071 -8.813 1.00 90.44 285 GLY A O 1
ATOM 2286 N N . SER A 1 286 ? 7.418 -35.131 -8.503 1.00 89.94 286 SER A N 1
ATOM 2287 C CA . SER A 1 286 ? 6.479 -35.606 -7.488 1.00 89.94 286 SER A CA 1
ATOM 2288 C C . SER A 1 286 ? 5.245 -34.709 -7.458 1.00 89.94 286 SER A C 1
ATOM 2290 O O . SER A 1 286 ? 5.340 -33.518 -7.735 1.00 89.94 286 SER A O 1
ATOM 2292 N N . THR A 1 287 ? 4.101 -35.264 -7.062 1.00 88.38 287 THR A N 1
ATOM 2293 C CA . THR A 1 287 ? 2.873 -34.493 -6.812 1.00 88.38 287 THR A CA 1
ATOM 2294 C C . THR A 1 287 ? 2.872 -33.893 -5.410 1.00 88.38 287 THR A C 1
ATOM 2296 O O . THR A 1 287 ? 3.461 -34.477 -4.496 1.00 88.38 287 THR A O 1
ATOM 2299 N N . ARG A 1 288 ? 2.121 -32.806 -5.190 1.00 87.94 288 ARG A N 1
ATOM 2300 C CA . ARG A 1 288 ? 1.921 -32.212 -3.849 1.00 87.94 288 ARG A CA 1
ATOM 2301 C C . ARG A 1 288 ? 3.250 -31.812 -3.194 1.00 87.94 288 ARG A C 1
ATOM 2303 O O . ARG A 1 288 ? 3.516 -32.083 -2.023 1.00 87.94 288 ARG A O 1
ATOM 2310 N N . LEU A 1 289 ? 4.080 -31.119 -3.968 1.00 93.25 289 LEU A N 1
ATOM 2311 C CA . LEU A 1 289 ? 5.414 -30.677 -3.563 1.00 93.25 289 LEU A CA 1
ATOM 2312 C C . LEU A 1 289 ? 5.437 -29.809 -2.295 1.00 93.25 289 LEU A C 1
ATOM 2314 O O . LEU A 1 289 ? 6.410 -29.851 -1.543 1.00 93.25 289 LEU A O 1
ATOM 2318 N N . ILE A 1 290 ? 4.377 -29.032 -2.045 1.00 94.38 290 ILE A N 1
ATOM 2319 C CA . ILE A 1 290 ? 4.232 -28.177 -0.861 1.00 94.38 290 ILE A CA 1
ATOM 2320 C C . ILE A 1 290 ? 3.011 -28.626 -0.055 1.00 94.38 290 ILE A C 1
ATOM 2322 O O . ILE A 1 290 ? 1.894 -28.709 -0.561 1.00 94.38 290 ILE A O 1
ATOM 2326 N N . THR A 1 291 ? 3.227 -28.854 1.233 1.00 91.88 291 THR A N 1
ATOM 2327 C CA . THR A 1 291 ? 2.254 -29.355 2.205 1.00 91.88 291 THR A CA 1
ATOM 2328 C C . THR A 1 291 ? 1.967 -28.317 3.290 1.00 91.88 291 THR A C 1
ATOM 2330 O O . THR A 1 291 ? 2.661 -27.306 3.419 1.00 91.88 291 THR A O 1
ATOM 2333 N N . ASP A 1 292 ? 0.942 -28.560 4.107 1.00 89.19 292 ASP A N 1
ATOM 2334 C CA . ASP A 1 292 ? 0.578 -27.646 5.196 1.00 89.19 292 ASP A CA 1
ATOM 2335 C C . ASP A 1 292 ? 1.654 -27.581 6.295 1.00 89.19 292 ASP A C 1
ATOM 2337 O O . ASP A 1 292 ? 1.847 -26.529 6.905 1.00 89.19 292 ASP A O 1
ATOM 2341 N N . SER A 1 293 ? 2.419 -28.662 6.491 1.00 88.44 293 SER A N 1
ATOM 2342 C CA . SER A 1 293 ? 3.546 -28.718 7.434 1.00 88.44 293 SER A CA 1
ATOM 2343 C C . SER A 1 293 ? 4.746 -27.863 7.023 1.00 88.44 293 SER A C 1
ATOM 2345 O O . SER A 1 293 ? 5.552 -27.507 7.880 1.00 88.44 293 SER A O 1
ATOM 2347 N N . ASP A 1 294 ? 4.859 -27.489 5.745 1.00 90.31 294 ASP A N 1
ATOM 2348 C CA . ASP A 1 294 ? 5.967 -26.659 5.251 1.00 90.31 294 ASP A CA 1
ATOM 2349 C C . ASP A 1 294 ? 5.789 -25.176 5.593 1.00 90.31 294 ASP A C 1
ATOM 2351 O O . ASP A 1 294 ? 6.726 -24.372 5.499 1.00 90.31 294 ASP A O 1
ATOM 2355 N N . TYR A 1 295 ? 4.575 -24.777 5.980 1.00 89.75 295 TYR A N 1
ATOM 2356 C CA . TYR A 1 295 ? 4.320 -23.400 6.356 1.00 89.75 295 TYR A CA 1
ATOM 2357 C C . TYR A 1 295 ? 5.032 -23.069 7.665 1.00 89.75 295 TYR A C 1
ATOM 2359 O O . TYR A 1 295 ? 4.887 -23.778 8.661 1.00 89.75 295 TYR A O 1
ATOM 2367 N N . PRO A 1 296 ? 5.769 -21.945 7.710 1.00 83.31 296 PRO A N 1
ATOM 2368 C CA . PRO A 1 296 ? 6.453 -21.564 8.930 1.00 83.31 296 PRO A CA 1
ATOM 2369 C C . PRO A 1 296 ? 5.417 -21.314 10.034 1.00 83.31 296 PRO A C 1
ATOM 2371 O O . PRO A 1 296 ? 4.391 -20.669 9.787 1.00 83.31 296 PRO A O 1
ATOM 2374 N N . LYS A 1 297 ? 5.698 -21.773 11.259 1.00 79.94 297 LYS A N 1
ATOM 2375 C CA . LYS A 1 297 ? 4.823 -21.527 12.416 1.00 79.94 297 LYS A CA 1
ATOM 2376 C C . LYS A 1 297 ? 4.649 -20.019 12.636 1.00 79.94 297 LYS A C 1
ATOM 2378 O O . LYS A 1 297 ? 5.658 -19.310 12.613 1.00 79.94 297 LYS A O 1
ATOM 2383 N N . PRO A 1 298 ? 3.411 -19.511 12.771 1.00 71.19 298 PRO A N 1
ATOM 2384 C CA . PRO A 1 298 ? 3.173 -18.098 13.029 1.00 71.19 298 PRO A CA 1
ATOM 2385 C C . PRO A 1 298 ? 3.863 -17.655 14.314 1.00 71.19 298 PRO A C 1
ATOM 2387 O O . PRO A 1 298 ? 3.748 -18.309 15.342 1.00 71.19 298 PRO A O 1
ATOM 2390 N N . GLU A 1 299 ? 4.560 -16.523 14.244 1.00 68.44 299 GLU A N 1
ATOM 2391 C CA . GLU A 1 299 ? 4.899 -15.765 15.445 1.00 68.44 299 GLU A CA 1
ATOM 2392 C C . GLU A 1 299 ? 3.592 -15.189 15.999 1.00 68.44 299 GLU A C 1
ATOM 2394 O O . GLU A 1 299 ? 2.898 -14.451 15.287 1.00 68.44 299 GLU A O 1
ATOM 2399 N N . GLU A 1 300 ? 3.252 -15.519 17.244 1.00 62.50 300 GLU A N 1
ATOM 2400 C CA . GLU A 1 300 ? 2.171 -14.848 17.961 1.00 62.50 300 GLU A CA 1
ATOM 2401 C C . GLU A 1 300 ? 2.546 -13.374 18.111 1.00 62.50 300 GLU A C 1
ATOM 2403 O O . GLU A 1 300 ? 3.531 -13.012 18.753 1.00 62.50 300 GLU A O 1
ATOM 2408 N N . LYS A 1 301 ? 1.804 -12.503 17.425 1.00 64.56 301 LYS A N 1
ATOM 2409 C CA . LYS A 1 301 ? 1.987 -11.056 17.516 1.00 64.56 301 LYS A CA 1
ATOM 2410 C C . LYS A 1 301 ? 0.696 -10.436 17.972 1.00 64.56 301 LYS A C 1
ATOM 2412 O O . LYS A 1 301 ? -0.318 -10.552 17.281 1.00 64.56 301 LYS A O 1
ATOM 2417 N N . LEU A 1 302 ? 0.781 -9.709 19.078 1.00 65.88 302 LEU A N 1
ATOM 2418 C CA . LEU A 1 302 ? -0.284 -8.818 19.493 1.00 65.88 302 LEU A CA 1
ATOM 2419 C C . LEU A 1 302 ? -0.588 -7.819 18.359 1.00 65.88 302 LEU A C 1
ATOM 2421 O O . LEU A 1 302 ? 0.329 -7.380 17.643 1.00 65.88 302 LEU A O 1
ATOM 2425 N N . PRO A 1 303 ? -1.869 -7.468 18.153 1.00 66.56 303 PRO A N 1
ATOM 2426 C CA . PRO A 1 303 ? -2.253 -6.388 17.261 1.00 66.56 303 PRO A CA 1
ATOM 2427 C C . PRO A 1 303 ? -1.416 -5.136 17.512 1.00 66.56 303 PRO A C 1
ATOM 2429 O O . PRO A 1 303 ? -1.212 -4.710 18.644 1.00 66.56 303 PRO A O 1
ATOM 2432 N N . ARG A 1 304 ? -0.945 -4.511 16.431 1.00 79.56 304 ARG A N 1
ATOM 2433 C CA . ARG A 1 304 ? -0.166 -3.268 16.505 1.00 79.56 304 ARG A CA 1
ATOM 2434 C C . ARG A 1 304 ? -1.097 -2.067 16.608 1.00 79.56 304 ARG A C 1
ATOM 2436 O O . ARG A 1 304 ? -1.151 -1.259 15.682 1.00 79.56 304 ARG A O 1
ATOM 2443 N N . PHE A 1 305 ? -1.869 -1.988 17.684 1.00 84.75 305 PHE A N 1
ATOM 2444 C CA . PHE A 1 305 ? -2.665 -0.801 17.976 1.00 84.75 305 PHE A CA 1
ATOM 2445 C C . PHE A 1 305 ? -1.756 0.379 18.360 1.00 84.75 305 PHE A C 1
ATOM 2447 O O . PHE A 1 305 ? -0.570 0.212 18.650 1.00 84.75 305 PHE A O 1
ATOM 2454 N N . ILE A 1 306 ? -2.308 1.585 18.289 1.00 85.62 306 ILE A N 1
ATOM 2455 C CA . ILE A 1 306 ? -1.655 2.820 18.734 1.00 85.62 306 ILE A CA 1
ATOM 2456 C C . ILE A 1 306 ? -1.969 2.979 20.224 1.00 85.62 306 ILE A C 1
ATOM 2458 O O . ILE A 1 306 ? -3.153 3.071 20.552 1.00 85.62 306 ILE A O 1
ATOM 2462 N N . PRO A 1 307 ? -0.964 3.007 21.119 1.00 83.31 307 PRO A N 1
ATOM 2463 C CA . PRO A 1 307 ? -1.190 3.244 22.542 1.00 83.31 307 PRO A CA 1
ATOM 2464 C C . PRO A 1 307 ? -1.927 4.563 22.798 1.00 83.31 307 PRO A C 1
ATOM 2466 O O . PRO A 1 307 ? -1.704 5.545 22.089 1.00 83.31 307 PRO A O 1
ATOM 2469 N N . GLU A 1 308 ? -2.754 4.617 23.843 1.00 78.50 308 GLU A N 1
ATOM 2470 C CA . GLU A 1 308 ? -3.546 5.817 24.152 1.00 78.50 308 GLU A CA 1
ATOM 2471 C C . GLU A 1 308 ? -2.666 7.030 24.483 1.00 78.50 308 GLU A C 1
ATOM 2473 O O . GLU A 1 308 ? -2.984 8.157 24.111 1.00 78.50 308 GLU A O 1
ATOM 2478 N N . THR A 1 309 ? -1.501 6.799 25.093 1.00 80.81 309 THR A N 1
ATOM 2479 C CA . THR A 1 309 ? -0.493 7.839 25.348 1.00 80.81 309 THR A CA 1
ATOM 2480 C C . THR A 1 309 ? 0.026 8.469 24.055 1.00 80.81 309 THR A C 1
ATOM 2482 O O . THR A 1 309 ? 0.176 9.687 23.977 1.00 80.81 309 THR A O 1
ATOM 2485 N N . VAL A 1 310 ? 0.266 7.660 23.021 1.00 88.44 310 VAL A N 1
ATOM 2486 C CA . VAL A 1 310 ? 0.697 8.117 21.691 1.00 88.44 310 VAL A CA 1
ATOM 2487 C C . VAL A 1 310 ? -0.446 8.838 20.987 1.00 88.44 310 VAL A C 1
ATOM 2489 O O . VAL A 1 310 ? -0.238 9.899 20.408 1.00 88.44 310 VAL A O 1
ATOM 2492 N N . MET A 1 311 ? -1.663 8.289 21.050 1.00 85.00 311 MET A N 1
ATOM 2493 C CA . MET A 1 311 ? -2.830 8.904 20.419 1.00 85.00 311 MET A CA 1
ATOM 2494 C C . MET A 1 311 ? -3.166 10.263 21.046 1.00 85.00 311 MET A C 1
ATOM 2496 O O . MET A 1 311 ? -3.484 11.208 20.331 1.00 85.00 311 MET A O 1
ATOM 2500 N N . THR A 1 312 ? -3.043 10.385 22.368 1.00 80.81 312 THR A N 1
ATOM 2501 C CA . THR A 1 312 ? -3.238 11.644 23.097 1.00 80.81 312 THR A CA 1
ATOM 2502 C C . THR A 1 312 ? -2.202 12.686 22.690 1.00 80.81 312 THR A C 1
ATOM 2504 O O . THR A 1 312 ? -2.563 13.833 22.450 1.00 80.81 312 THR A O 1
ATOM 2507 N N . GLN A 1 313 ? -0.924 12.302 22.589 1.00 89.25 313 GLN A N 1
ATOM 2508 C CA . GLN A 1 313 ? 0.125 13.186 22.070 1.00 89.25 313 GLN A CA 1
ATOM 2509 C C . GLN A 1 313 ? -0.197 13.619 20.638 1.00 89.25 313 GLN A C 1
ATOM 2511 O O . GLN A 1 313 ? -0.223 14.809 20.360 1.00 89.25 313 GLN A O 1
ATOM 2516 N N . LEU A 1 314 ? -0.535 12.678 19.753 1.00 89.44 314 LEU A N 1
ATOM 2517 C CA . LEU A 1 314 ? -0.877 12.985 18.367 1.00 89.44 314 LEU A CA 1
ATOM 2518 C C . LEU A 1 314 ? -2.036 13.981 18.268 1.00 89.44 314 LEU A C 1
ATOM 2520 O O . LEU A 1 314 ? -1.891 15.005 17.608 1.00 89.44 314 LEU A O 1
ATOM 2524 N N . ASN A 1 315 ? -3.144 13.720 18.965 1.00 86.69 315 ASN A N 1
ATOM 2525 C CA . ASN A 1 315 ? -4.341 14.566 18.947 1.00 86.69 315 ASN A CA 1
ATOM 2526 C C . ASN A 1 315 ? -4.111 15.993 19.458 1.00 86.69 315 ASN A C 1
ATOM 2528 O O . ASN A 1 315 ? -4.883 16.877 19.102 1.00 86.69 315 ASN A O 1
ATOM 2532 N N . LYS A 1 316 ? -3.055 16.246 20.241 1.00 89.75 316 LYS A N 1
ATOM 2533 C CA . LYS A 1 316 ? -2.686 17.607 20.663 1.00 89.75 316 LYS A CA 1
ATOM 2534 C C . LYS A 1 316 ? -2.071 18.456 19.549 1.00 89.75 316 LYS A C 1
ATOM 2536 O O . LYS A 1 316 ? -2.050 19.668 19.706 1.00 89.75 316 LYS A O 1
ATOM 2541 N N . HIS A 1 317 ? -1.568 17.831 18.483 1.00 93.56 317 HIS A N 1
ATOM 2542 C CA . HIS A 1 317 ? -0.786 18.494 17.431 1.00 93.56 317 HIS A CA 1
ATOM 2543 C C . HIS A 1 317 ? -1.367 18.303 16.019 1.00 93.56 317 HIS A C 1
ATOM 2545 O O . HIS A 1 317 ? -0.752 18.699 15.027 1.00 93.56 317 HIS A O 1
ATOM 2551 N N . ILE A 1 318 ? -2.528 17.651 15.874 1.00 92.00 318 ILE A N 1
ATOM 2552 C CA . ILE A 1 318 ? -3.133 17.401 14.552 1.00 92.00 318 ILE A CA 1
ATOM 2553 C C . ILE A 1 318 ? -3.562 18.680 13.824 1.00 92.00 318 ILE A C 1
ATOM 2555 O O . ILE A 1 318 ? -3.731 18.646 12.608 1.00 92.00 318 ILE A O 1
ATOM 2559 N N . ASP A 1 319 ? -3.712 19.792 14.540 1.00 92.31 319 ASP A N 1
ATOM 2560 C CA . ASP A 1 319 ? -3.980 21.132 14.015 1.00 92.31 319 ASP A CA 1
ATOM 2561 C C . ASP A 1 319 ? -2.822 21.678 13.160 1.00 92.31 319 ASP A C 1
ATOM 2563 O O . ASP A 1 319 ? -3.045 22.483 12.256 1.00 92.31 319 ASP A O 1
ATOM 2567 N N . LEU A 1 320 ? -1.600 21.176 13.372 1.00 93.19 320 LEU A N 1
ATOM 2568 C CA . LEU A 1 320 ? -0.429 21.486 12.546 1.00 93.19 320 LEU A CA 1
ATOM 2569 C C . LEU A 1 320 ? -0.448 20.766 11.188 1.00 93.19 320 LEU A C 1
ATOM 2571 O O . LEU A 1 320 ? 0.322 21.098 10.281 1.00 93.19 320 LEU A O 1
ATOM 2575 N N . LEU A 1 321 ? -1.311 19.758 11.018 1.00 91.00 321 LEU A N 1
ATOM 2576 C CA . LEU A 1 321 ? -1.477 19.077 9.739 1.00 91.00 321 LEU A CA 1
ATOM 2577 C C . LEU A 1 321 ? -2.270 19.949 8.769 1.00 91.00 321 LEU A C 1
ATOM 2579 O O . LEU A 1 321 ? -3.135 20.739 9.136 1.00 91.00 321 LEU A O 1
ATOM 2583 N N . HIS A 1 322 ? -2.060 19.714 7.475 1.00 88.75 322 HIS A N 1
ATOM 2584 C CA . HIS A 1 322 ? -2.959 20.265 6.469 1.00 88.75 322 HIS A CA 1
ATOM 2585 C C . HIS A 1 322 ? -4.414 19.846 6.780 1.00 88.75 322 HIS A C 1
ATOM 2587 O O . HIS A 1 322 ? -4.640 18.649 6.991 1.00 88.75 322 HIS A O 1
ATOM 2593 N N . PRO A 1 323 ? -5.417 20.746 6.718 1.00 90.06 323 PRO A N 1
ATOM 2594 C CA . PRO A 1 323 ? -6.786 20.448 7.157 1.00 90.06 323 PRO A CA 1
ATOM 2595 C C . PRO A 1 323 ? -7.394 19.183 6.531 1.00 90.06 323 PRO A C 1
ATOM 2597 O O . PRO A 1 323 ? -8.020 18.381 7.216 1.00 90.06 323 PRO A O 1
ATOM 2600 N N . HIS A 1 324 ? -7.141 18.933 5.240 1.00 89.44 324 HIS A N 1
ATOM 2601 C CA . HIS A 1 324 ? -7.597 17.699 4.576 1.00 89.44 324 HIS A CA 1
ATOM 2602 C C . HIS A 1 324 ? -6.967 16.435 5.183 1.00 89.44 324 HIS A C 1
ATOM 2604 O O . HIS A 1 324 ? -7.623 15.404 5.262 1.00 89.44 324 HIS A O 1
ATOM 2610 N N . VAL A 1 325 ? -5.696 16.496 5.593 1.00 91.06 325 VAL A N 1
ATOM 2611 C CA . VAL A 1 325 ? -4.976 15.367 6.202 1.00 91.06 325 VAL A CA 1
ATOM 2612 C C . VAL A 1 325 ? -5.461 15.139 7.633 1.00 91.06 325 VAL A C 1
ATOM 2614 O O . VAL A 1 325 ? -5.685 13.990 8.007 1.00 91.06 325 VAL A O 1
ATOM 2617 N N . MET A 1 326 ? -5.688 16.213 8.396 1.00 93.88 326 MET A N 1
ATOM 2618 C CA . MET A 1 326 ? -6.289 16.154 9.732 1.00 93.88 326 MET A CA 1
ATOM 2619 C C . MET A 1 326 ? -7.666 15.478 9.689 1.00 93.88 326 MET A C 1
ATOM 2621 O O . MET A 1 326 ? -7.893 14.486 10.377 1.00 93.88 326 MET A O 1
ATOM 2625 N N . ARG A 1 327 ? -8.575 15.947 8.825 1.00 95.00 327 ARG A N 1
ATOM 2626 C CA . ARG A 1 327 ? -9.926 15.371 8.706 1.00 95.00 327 ARG A CA 1
ATOM 2627 C C . ARG A 1 327 ? -9.913 13.931 8.190 1.00 95.00 327 ARG A C 1
ATOM 2629 O O . ARG A 1 327 ? -10.688 13.109 8.668 1.00 95.00 327 ARG A O 1
ATOM 2636 N N . PHE A 1 328 ? -8.988 13.592 7.286 1.00 94.38 328 PHE A N 1
ATOM 2637 C CA . PHE A 1 328 ? -8.753 12.204 6.867 1.00 94.38 328 PHE A CA 1
ATOM 2638 C C . PHE A 1 328 ? -8.396 11.320 8.067 1.00 94.38 328 PHE A C 1
ATOM 2640 O O . PHE A 1 328 ? -8.936 10.226 8.228 1.00 94.38 328 PHE A O 1
ATOM 2647 N N . PHE A 1 329 ? -7.476 11.786 8.912 1.00 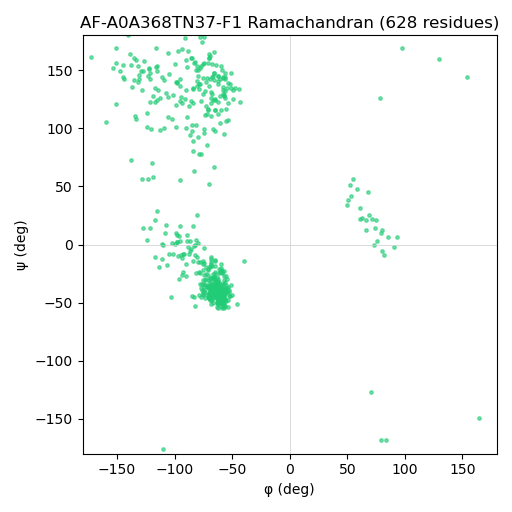93.88 329 PHE A N 1
ATOM 2648 C CA . PHE A 1 329 ? -7.083 11.080 10.126 1.00 93.88 329 PHE A CA 1
ATOM 2649 C C . PHE A 1 329 ? -8.261 10.891 11.092 1.00 93.88 329 PHE A C 1
ATOM 2651 O O . PHE A 1 329 ? -8.455 9.774 11.566 1.00 93.88 329 PHE A O 1
ATOM 2658 N N . LEU A 1 330 ? -9.074 11.926 11.326 1.00 92.81 330 LEU A N 1
ATOM 2659 C CA . LEU A 1 330 ? -10.229 11.855 12.231 1.00 92.81 330 LEU A CA 1
ATOM 2660 C C . LEU A 1 330 ? -11.246 10.787 11.795 1.00 92.81 330 LEU A C 1
ATOM 2662 O O . LEU A 1 330 ? -11.696 9.997 12.624 1.00 92.81 330 LEU A O 1
ATOM 2666 N N . VAL A 1 331 ? -11.520 10.675 10.487 1.00 94.00 331 VAL A N 1
ATOM 2667 C CA . VAL A 1 331 ? -12.364 9.596 9.937 1.00 94.00 331 VAL A CA 1
ATOM 2668 C C . VAL A 1 331 ? -11.785 8.215 10.255 1.00 94.00 331 VAL A C 1
ATOM 2670 O O . VAL A 1 331 ? -12.512 7.317 10.677 1.00 94.00 331 VAL A O 1
ATOM 2673 N N . LEU A 1 332 ? -10.475 8.016 10.083 1.00 92.75 332 LEU A N 1
ATOM 2674 C CA . LEU A 1 332 ? -9.846 6.731 10.401 1.00 92.75 332 LEU A CA 1
ATOM 2675 C C . LEU A 1 332 ? -9.819 6.424 11.898 1.00 92.75 332 LEU A C 1
ATOM 2677 O O . LEU A 1 332 ? -9.946 5.254 12.259 1.00 92.75 332 LEU A O 1
ATOM 2681 N N . GLN A 1 333 ? -9.597 7.438 12.738 1.00 88.75 333 GLN A N 1
ATOM 2682 C CA . GLN A 1 333 ? -9.518 7.288 14.189 1.00 88.75 333 GLN A CA 1
ATOM 2683 C C . GLN A 1 333 ? -10.832 6.751 14.758 1.00 88.75 333 GLN A C 1
ATOM 2685 O O . GLN A 1 333 ? -10.804 5.877 15.625 1.00 88.75 333 GLN A O 1
ATOM 2690 N N . GLU A 1 334 ? -11.963 7.264 14.277 1.00 84.38 334 GLU A N 1
ATOM 2691 C CA . GLU A 1 334 ? -13.278 6.837 14.747 1.00 84.38 334 GLU A CA 1
ATOM 2692 C C . GLU A 1 334 ? -13.734 5.545 14.057 1.00 84.38 334 GLU A C 1
ATOM 2694 O O . GLU A 1 334 ? -14.026 4.561 14.730 1.00 84.38 334 GLU A O 1
ATOM 2699 N N . VAL A 1 335 ? -13.728 5.504 12.719 1.00 88.94 335 VAL A N 1
ATOM 2700 C CA . VAL A 1 335 ? -14.386 4.426 11.955 1.00 88.94 335 VAL A CA 1
ATOM 2701 C C . VAL A 1 335 ? -13.530 3.157 11.848 1.00 88.94 335 VAL A C 1
ATOM 2703 O O . VAL A 1 335 ? -14.043 2.068 11.595 1.00 88.94 335 VAL A O 1
ATOM 2706 N N . GLY A 1 336 ? -12.202 3.252 11.968 1.00 88.62 336 GLY A N 1
ATOM 2707 C CA . GLY A 1 336 ? -11.321 2.081 11.847 1.00 88.62 336 GLY A CA 1
ATOM 2708 C C . GLY A 1 336 ? -11.356 1.392 10.468 1.00 88.62 336 GLY A C 1
ATOM 2709 O O . GLY A 1 336 ? -11.039 0.200 10.336 1.00 88.62 336 GLY A O 1
ATOM 2710 N N . MET A 1 337 ? -11.751 2.111 9.412 1.00 91.81 337 MET A N 1
ATOM 2711 C CA . MET A 1 337 ? -11.734 1.598 8.035 1.00 91.81 337 MET A CA 1
ATOM 2712 C C . MET A 1 337 ? -10.299 1.428 7.507 1.00 91.81 337 MET A C 1
ATOM 2714 O O . MET A 1 337 ? -9.329 1.952 8.064 1.00 91.81 337 MET A O 1
ATOM 2718 N N . ARG A 1 338 ? -10.112 0.678 6.416 1.00 91.81 338 ARG A N 1
ATOM 2719 C CA . ARG A 1 338 ? -8.785 0.564 5.789 1.00 91.81 338 ARG A CA 1
ATOM 2720 C C . ARG A 1 338 ? -8.425 1.904 5.150 1.00 91.81 338 ARG A C 1
ATOM 2722 O O . ARG A 1 338 ? -9.251 2.518 4.489 1.00 91.81 338 ARG A O 1
ATOM 2729 N N . ILE A 1 339 ? -7.156 2.310 5.218 1.00 92.69 339 ILE A N 1
ATOM 2730 C CA . ILE A 1 339 ? -6.705 3.580 4.608 1.00 92.69 339 ILE A CA 1
ATOM 2731 C C . ILE A 1 339 ? -7.070 3.672 3.121 1.00 92.69 339 ILE A C 1
ATOM 2733 O O . ILE A 1 339 ? -7.450 4.733 2.646 1.00 92.69 339 ILE A O 1
ATOM 2737 N N . GLY A 1 340 ? -6.989 2.557 2.385 1.00 90.38 340 GLY A N 1
ATOM 2738 C CA . GLY A 1 340 ? -7.399 2.522 0.979 1.00 90.38 340 GLY A CA 1
ATOM 2739 C C . GLY A 1 340 ? -8.896 2.769 0.756 1.00 90.38 340 GLY A C 1
ATOM 2740 O O . GLY A 1 340 ? -9.246 3.328 -0.273 1.00 90.38 340 GLY A O 1
ATOM 2741 N N . GLU A 1 341 ? -9.748 2.390 1.712 1.00 93.44 341 GLU A N 1
ATOM 2742 C CA . GLU A 1 341 ? -11.193 2.656 1.685 1.00 93.44 341 GLU A CA 1
ATOM 2743 C C . GLU A 1 341 ? -11.450 4.145 1.944 1.00 93.44 341 GLU A C 1
ATOM 2745 O O . GLU A 1 341 ? -12.156 4.777 1.169 1.00 93.44 341 GLU A O 1
ATOM 2750 N N . CYS A 1 342 ? -10.757 4.745 2.919 1.00 94.00 342 CYS A N 1
ATOM 2751 C CA . CYS A 1 342 ? -10.840 6.186 3.180 1.00 94.00 342 CYS A CA 1
ATOM 2752 C C . CYS A 1 342 ? -10.310 7.041 2.010 1.00 94.00 342 CYS A C 1
ATOM 2754 O O . CYS A 1 342 ? -10.857 8.097 1.709 1.00 94.00 342 CYS A O 1
ATOM 2756 N N . CYS A 1 343 ? -9.262 6.587 1.304 1.00 92.25 343 CYS A N 1
ATOM 2757 C CA . CYS A 1 343 ? -8.763 7.269 0.100 1.00 92.25 343 CYS A CA 1
ATOM 2758 C C . CYS A 1 343 ? -9.796 7.316 -1.036 1.00 92.25 343 CYS A C 1
ATOM 2760 O O . CYS A 1 343 ? -9.734 8.225 -1.860 1.00 92.25 343 CYS A O 1
ATOM 2762 N N . ALA A 1 344 ? -10.685 6.325 -1.108 1.00 91.81 344 ALA A N 1
ATOM 2763 C CA . ALA A 1 344 ? -11.704 6.193 -2.145 1.00 91.81 344 ALA A CA 1
ATOM 2764 C C . ALA A 1 344 ? -13.116 6.497 -1.618 1.00 91.81 344 ALA A C 1
ATOM 2766 O O . ALA A 1 344 ? -14.102 6.107 -2.238 1.00 91.81 344 ALA A O 1
ATOM 2767 N N . LEU A 1 345 ? -13.207 7.150 -0.457 1.00 94.75 345 LEU A N 1
ATOM 2768 C CA . LEU A 1 345 ? -14.469 7.455 0.195 1.00 94.75 345 LEU A CA 1
ATOM 2769 C C . LEU A 1 345 ? -15.274 8.436 -0.678 1.00 94.75 345 LEU A C 1
ATOM 2771 O O . LEU A 1 345 ? -14.727 9.490 -1.032 1.00 94.75 345 LEU A O 1
ATOM 2775 N N . PRO A 1 346 ? -16.529 8.107 -1.045 1.00 94.38 346 PRO A N 1
ATOM 2776 C CA . PRO A 1 346 ? -17.350 8.972 -1.883 1.00 94.38 346 PRO A CA 1
ATOM 2777 C C . PRO A 1 346 ? -17.590 10.342 -1.254 1.00 94.38 346 PRO A C 1
ATOM 2779 O O . PRO A 1 346 ? -17.575 10.473 -0.033 1.00 94.38 346 PRO A O 1
ATOM 2782 N N . PHE A 1 347 ? -17.838 11.359 -2.080 1.00 94.31 347 PHE A N 1
ATOM 2783 C CA . PHE A 1 347 ? -18.157 12.702 -1.589 1.00 94.31 347 PHE A CA 1
ATOM 2784 C C . PHE A 1 347 ? -19.405 12.704 -0.686 1.00 94.31 347 PHE A C 1
ATOM 2786 O O . PHE A 1 347 ? -19.356 13.249 0.414 1.00 94.31 347 PHE A O 1
ATOM 2793 N N . ASP A 1 348 ? -20.480 12.028 -1.098 1.00 92.69 348 ASP A N 1
ATOM 2794 C CA . ASP A 1 348 ? -21.734 11.893 -0.341 1.00 92.69 348 ASP A CA 1
ATOM 2795 C C . ASP A 1 348 ? -21.755 10.590 0.482 1.00 92.69 348 ASP A C 1
ATOM 2797 O O . ASP A 1 348 ? -22.624 9.735 0.323 1.00 92.69 348 ASP A O 1
ATOM 2801 N N . CYS A 1 349 ? -20.743 10.384 1.331 1.00 94.38 349 CYS A N 1
ATOM 2802 C CA . CYS A 1 349 ? -20.595 9.138 2.092 1.00 94.38 349 CYS A CA 1
ATOM 2803 C C . CYS A 1 349 ? -21.432 9.059 3.376 1.00 94.38 349 CYS A C 1
ATOM 2805 O O . CYS A 1 349 ? -21.447 8.000 3.998 1.00 94.38 349 CYS A O 1
ATOM 2807 N N . ILE A 1 350 ? -22.069 10.148 3.810 1.00 94.06 350 ILE A N 1
ATOM 2808 C CA . ILE A 1 350 ? -22.872 10.184 5.038 1.00 94.06 350 ILE A CA 1
ATOM 2809 C C . ILE A 1 350 ? -24.354 10.328 4.728 1.00 94.06 350 ILE A C 1
ATOM 2811 O O . ILE A 1 350 ? -24.730 11.038 3.798 1.00 94.06 350 ILE A O 1
ATOM 2815 N N . TYR A 1 351 ? -25.192 9.684 5.531 1.00 89.25 351 TYR A N 1
ATOM 2816 C CA . TYR A 1 351 ? -26.640 9.815 5.441 1.00 89.25 351 TYR A CA 1
ATOM 2817 C C . TYR A 1 351 ? -27.273 9.746 6.837 1.00 89.25 351 TYR A C 1
ATOM 2819 O O . TYR A 1 351 ? -26.759 9.028 7.703 1.00 89.25 351 TYR A O 1
ATOM 2827 N N . PRO A 1 352 ? -28.344 10.520 7.075 1.00 85.06 352 PRO A N 1
ATOM 2828 C CA . PRO A 1 352 ? -29.110 10.434 8.302 1.00 85.06 352 PRO A CA 1
ATOM 2829 C C . PRO A 1 352 ? -30.046 9.218 8.272 1.00 85.06 352 PRO A C 1
ATOM 2831 O O . PRO A 1 352 ? -30.498 8.787 7.213 1.00 85.06 352 PRO A O 1
ATOM 2834 N N . ASP A 1 353 ? -30.346 8.702 9.450 1.00 76.25 353 ASP A N 1
ATOM 2835 C CA . ASP A 1 353 ? -31.413 7.748 9.731 1.00 76.25 353 ASP A CA 1
ATOM 2836 C C . ASP A 1 353 ? -32.660 8.486 10.241 1.00 76.25 353 ASP A C 1
ATOM 2838 O O . ASP A 1 353 ? -32.591 9.653 10.642 1.00 76.25 353 ASP A O 1
ATOM 2842 N N . ASP A 1 354 ? -33.795 7.793 10.275 1.00 74.69 354 ASP A N 1
ATOM 2843 C CA . ASP A 1 354 ? -35.107 8.315 10.672 1.00 74.69 354 ASP A CA 1
ATOM 2844 C C . ASP A 1 354 ? -35.114 8.874 12.109 1.00 74.69 354 ASP A C 1
ATOM 2846 O O . ASP A 1 354 ? -35.928 9.727 12.457 1.00 74.69 354 ASP A O 1
ATOM 2850 N N . GLN A 1 355 ? -34.170 8.429 12.945 1.00 68.56 355 GLN A N 1
ATOM 2851 C CA . GLN A 1 355 ? -33.973 8.880 14.328 1.00 68.56 355 GLN A CA 1
ATOM 2852 C C . GLN A 1 355 ? -33.029 10.097 14.457 1.00 68.56 355 GLN A C 1
ATOM 2854 O O . GLN A 1 355 ? -32.725 10.532 15.568 1.00 68.56 355 GLN A O 1
ATOM 2859 N N . GLY A 1 356 ? -32.539 10.655 13.342 1.00 69.56 356 GLY A N 1
ATOM 2860 C CA . GLY A 1 356 ? -31.611 11.797 13.324 1.00 69.56 356 GLY A CA 1
ATOM 2861 C C . GLY A 1 356 ? -30.144 11.437 13.591 1.00 69.56 356 GLY A C 1
ATOM 2862 O O . GLY A 1 356 ? -29.314 12.321 13.826 1.00 69.56 356 GLY A O 1
ATOM 2863 N N . ASP A 1 357 ? -29.824 10.145 13.556 1.00 73.62 357 ASP A N 1
ATOM 2864 C CA . ASP A 1 357 ? -28.473 9.609 13.690 1.00 73.62 357 ASP A CA 1
ATOM 2865 C C . ASP A 1 357 ? -27.778 9.505 12.334 1.00 73.62 357 ASP A C 1
ATOM 2867 O O . ASP A 1 357 ? -28.442 9.354 11.318 1.00 73.62 357 ASP A O 1
ATOM 2871 N N . TYR A 1 358 ? -26.446 9.581 12.298 1.00 82.69 358 TYR A N 1
ATOM 2872 C CA . TYR A 1 358 ? -25.693 9.548 11.044 1.00 82.69 358 TYR A CA 1
ATOM 2873 C C . TYR A 1 358 ? -24.916 8.249 10.870 1.00 82.69 358 TYR A C 1
ATOM 2875 O O . TYR A 1 358 ? -24.310 7.715 11.803 1.00 82.69 358 TYR A O 1
ATOM 2883 N N . PHE A 1 359 ? -24.895 7.785 9.627 1.00 86.56 359 PHE A N 1
ATOM 2884 C CA . PHE A 1 359 ? -24.154 6.615 9.190 1.00 86.56 359 PHE A CA 1
ATOM 2885 C C . PHE A 1 359 ? -23.201 6.992 8.065 1.00 86.56 359 PHE A C 1
ATOM 2887 O O . PHE A 1 359 ? -23.517 7.828 7.219 1.00 86.56 359 PHE A O 1
ATOM 2894 N N . ILE A 1 360 ? -22.037 6.347 8.042 1.00 91.69 360 ILE A N 1
ATOM 2895 C CA . ILE A 1 360 ? -21.099 6.408 6.925 1.00 91.69 360 ILE A CA 1
ATOM 2896 C C . ILE A 1 360 ? -21.220 5.141 6.079 1.00 91.69 360 ILE A C 1
ATOM 2898 O O . ILE A 1 360 ? -21.137 4.026 6.601 1.00 91.69 360 ILE A O 1
ATOM 2902 N N . LYS A 1 361 ? -21.384 5.309 4.765 1.00 92.25 361 LYS A N 1
ATOM 2903 C CA . LYS A 1 361 ? -21.386 4.235 3.768 1.00 92.25 361 LYS A CA 1
ATOM 2904 C C . LYS A 1 361 ? -20.109 4.275 2.940 1.00 92.25 361 LYS A C 1
ATOM 2906 O O . LYS A 1 361 ? -19.742 5.311 2.388 1.00 92.25 361 LYS A O 1
ATOM 2911 N N . TYR A 1 362 ? -19.447 3.131 2.808 1.00 93.19 362 TYR A N 1
ATOM 2912 C CA . TYR A 1 362 ? -18.255 2.993 1.974 1.00 93.19 362 TYR A CA 1
ATOM 2913 C C . TYR A 1 362 ? -18.105 1.577 1.417 1.00 93.19 362 TYR A C 1
ATOM 2915 O O . TYR A 1 362 ? -18.605 0.610 1.984 1.00 93.19 362 TYR A O 1
ATOM 2923 N N . TYR A 1 363 ? -17.384 1.442 0.304 1.00 90.44 363 TYR A N 1
ATOM 2924 C CA . TYR A 1 363 ? -17.158 0.147 -0.335 1.00 90.44 363 TYR A CA 1
ATOM 2925 C C . TYR A 1 363 ? -15.879 -0.522 0.178 1.00 90.44 363 TYR A C 1
ATOM 2927 O O . TYR A 1 363 ? -14.778 0.031 0.091 1.00 90.44 363 TYR A O 1
ATOM 2935 N N . GLN A 1 364 ? -15.993 -1.754 0.674 1.00 86.38 364 GLN A N 1
ATOM 2936 C CA . GLN A 1 364 ? -14.849 -2.544 1.117 1.00 86.38 364 GLN A CA 1
ATOM 2937 C C . GLN A 1 364 ? -14.242 -3.322 -0.051 1.00 86.38 364 GLN A C 1
ATOM 2939 O O . GLN A 1 364 ? -14.624 -4.460 -0.315 1.00 86.38 364 GLN A O 1
ATOM 2944 N N . PHE A 1 365 ? -13.220 -2.769 -0.711 1.00 83.31 365 PHE A N 1
ATOM 2945 C CA . PHE A 1 365 ? -12.587 -3.393 -1.889 1.00 83.31 365 PHE A CA 1
ATOM 2946 C C . PHE A 1 365 ? -12.114 -4.834 -1.672 1.00 83.31 365 PHE A C 1
ATOM 2948 O O . PHE A 1 365 ? -12.196 -5.657 -2.582 1.00 83.31 365 PHE A O 1
ATOM 2955 N N . LYS A 1 366 ? -11.604 -5.145 -0.472 1.00 78.00 366 LYS A N 1
ATOM 2956 C CA . LYS A 1 366 ? -11.154 -6.505 -0.140 1.00 78.00 366 LYS A CA 1
ATOM 2957 C C . LYS A 1 366 ? -12.330 -7.481 -0.051 1.00 78.00 366 LYS A C 1
ATOM 2959 O O . LYS A 1 366 ? -12.177 -8.626 -0.455 1.00 78.00 366 LYS A O 1
ATOM 2964 N N . MET A 1 367 ? -13.461 -7.014 0.474 1.00 80.75 367 MET A N 1
ATOM 2965 C CA . MET A 1 367 ? -14.655 -7.823 0.729 1.00 80.75 367 MET A CA 1
ATOM 2966 C C . MET A 1 367 ? -15.659 -7.786 -0.423 1.00 80.75 367 MET A C 1
ATOM 2968 O O . MET A 1 367 ? -16.590 -8.578 -0.442 1.00 80.75 367 MET A O 1
ATOM 2972 N N . LYS A 1 368 ? -15.461 -6.868 -1.374 1.00 82.12 368 LYS A N 1
ATOM 2973 C CA . LYS A 1 368 ? -16.325 -6.618 -2.526 1.00 82.12 368 LYS A CA 1
ATOM 2974 C C . LYS A 1 368 ? -17.792 -6.365 -2.148 1.00 82.12 368 LYS A C 1
ATOM 2976 O O . LYS A 1 368 ? -18.697 -6.866 -2.806 1.00 82.12 368 LYS A O 1
ATOM 2981 N N . LYS A 1 369 ? -18.018 -5.596 -1.079 1.00 85.75 369 LYS A N 1
ATOM 2982 C CA . LYS A 1 369 ? -19.357 -5.243 -0.592 1.00 85.75 369 LYS A CA 1
ATOM 2983 C C . LYS A 1 369 ? -19.403 -3.831 -0.022 1.00 85.75 369 LYS A C 1
ATOM 2985 O O . LYS A 1 369 ? -18.382 -3.321 0.450 1.00 85.75 369 LYS A O 1
ATOM 2990 N N . ASP A 1 370 ? -20.591 -3.241 -0.052 1.00 88.00 370 ASP A N 1
ATOM 2991 C CA . ASP A 1 370 ? -20.889 -2.024 0.696 1.00 88.00 370 ASP A CA 1
ATOM 2992 C C . ASP A 1 370 ? -20.849 -2.310 2.196 1.00 88.00 370 ASP A C 1
ATOM 2994 O O . ASP A 1 370 ? -21.206 -3.398 2.656 1.00 88.00 370 ASP A O 1
ATOM 2998 N N . HIS A 1 371 ? -20.396 -1.320 2.953 1.00 88.94 371 HIS A N 1
ATOM 2999 C CA . HIS A 1 371 ? -20.314 -1.382 4.398 1.00 88.94 371 HIS A CA 1
ATOM 3000 C C . HIS A 1 371 ? -20.831 -0.088 5.006 1.00 88.94 371 HIS A C 1
ATOM 3002 O O . HIS A 1 371 ? -20.598 1.000 4.475 1.00 88.94 371 HIS A O 1
ATOM 3008 N N . VAL A 1 372 ? -21.545 -0.232 6.115 1.00 87.38 372 VAL A N 1
ATOM 3009 C CA . VAL A 1 372 ? -22.235 0.853 6.806 1.00 87.38 372 VAL A CA 1
ATOM 3010 C C . VAL A 1 372 ? -21.826 0.826 8.265 1.00 87.38 372 VAL A C 1
ATOM 3012 O O . VAL A 1 372 ? -21.816 -0.235 8.891 1.00 87.38 372 VAL A O 1
ATOM 3015 N N . VAL A 1 373 ? -21.483 1.993 8.802 1.00 85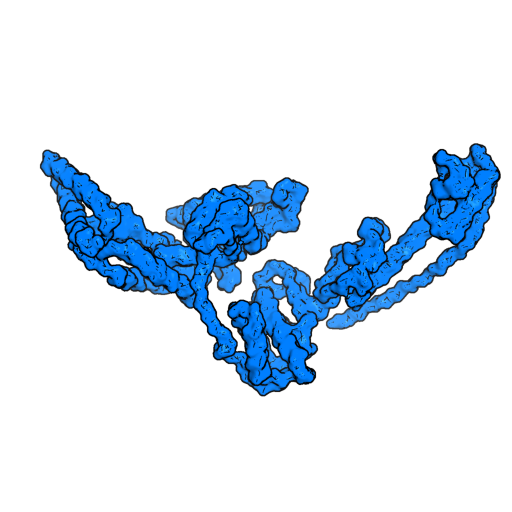.19 373 VAL A N 1
ATOM 3016 C CA . VAL A 1 373 ? -21.050 2.144 10.191 1.00 85.19 373 VAL A CA 1
ATOM 3017 C C . VAL A 1 373 ? -21.707 3.391 10.798 1.00 85.19 373 VAL A C 1
ATOM 3019 O O . VAL A 1 373 ? -21.743 4.422 10.128 1.00 85.19 373 VAL A O 1
ATOM 3022 N N . PRO A 1 374 ? -22.244 3.334 12.031 1.00 80.62 374 PRO A N 1
ATOM 3023 C CA . PRO A 1 374 ? -22.711 4.525 12.737 1.00 80.62 374 PRO A CA 1
ATOM 3024 C C . PRO A 1 374 ? -21.537 5.452 13.062 1.00 80.62 374 PRO A C 1
ATOM 3026 O O . PRO A 1 374 ? -20.461 4.980 13.437 1.00 80.62 374 PRO A O 1
ATOM 3029 N N . ILE A 1 375 ? -21.761 6.760 12.953 1.00 82.19 375 ILE A N 1
ATOM 3030 C CA . ILE A 1 375 ? -20.767 7.791 13.271 1.00 82.19 375 ILE A CA 1
ATOM 3031 C C . ILE A 1 375 ? -21.311 8.822 14.262 1.00 82.19 375 ILE A C 1
ATOM 3033 O O . ILE A 1 375 ? -22.522 9.000 14.422 1.00 82.19 375 ILE A O 1
ATOM 3037 N N . SER A 1 376 ? -20.393 9.494 14.946 1.00 81.12 376 SER A N 1
ATOM 3038 C CA . SER A 1 376 ? -20.673 10.573 15.884 1.00 81.12 376 SER A CA 1
ATOM 3039 C C . SER A 1 376 ? -21.172 11.838 15.172 1.00 81.12 376 SER A C 1
ATOM 3041 O O . SER A 1 376 ? -20.984 12.037 13.962 1.00 81.12 376 SER A O 1
ATOM 3043 N N . LYS A 1 377 ? -21.824 12.731 15.927 1.00 84.00 377 LYS A N 1
ATOM 3044 C CA . LYS A 1 377 ? -22.262 14.033 15.395 1.00 84.00 377 LYS A CA 1
ATOM 3045 C C . LYS A 1 377 ? -21.055 14.919 15.086 1.00 84.00 377 LYS A C 1
ATOM 3047 O O . LYS A 1 377 ? -21.054 15.648 14.100 1.00 84.00 377 LYS A O 1
ATOM 3052 N N . GLU A 1 378 ? -20.013 14.795 15.894 1.00 84.19 378 GLU A N 1
ATOM 3053 C CA . GLU A 1 378 ? -18.731 15.468 15.755 1.00 84.19 378 GLU A CA 1
ATOM 3054 C C . GLU A 1 378 ? -18.060 15.076 14.433 1.00 84.19 378 GLU A C 1
ATOM 3056 O O . GLU A 1 378 ? -17.700 15.947 13.639 1.00 84.19 378 GLU A O 1
ATOM 3061 N N . LEU A 1 379 ? -17.970 13.774 14.132 1.00 88.12 379 LEU A N 1
ATOM 3062 C CA . LEU A 1 379 ? -17.408 13.307 12.864 1.00 88.12 379 LEU A CA 1
ATOM 3063 C C . LEU A 1 379 ? -18.278 13.689 11.667 1.00 88.12 379 LEU A C 1
ATOM 3065 O O . LEU A 1 379 ? -17.755 13.997 10.596 1.00 88.12 379 LEU A O 1
ATOM 3069 N N . THR A 1 380 ? -19.597 13.711 11.844 1.00 91.94 380 THR A N 1
ATOM 3070 C CA . THR A 1 380 ? -20.517 14.216 10.818 1.00 91.94 380 THR A CA 1
ATOM 3071 C C . THR A 1 380 ? -20.178 15.665 10.458 1.00 91.94 380 THR A C 1
ATOM 3073 O O . THR A 1 380 ? -20.030 15.973 9.275 1.00 91.94 380 THR A O 1
ATOM 3076 N N . GLY A 1 381 ? -19.959 16.527 11.457 1.00 93.06 381 GLY A N 1
ATOM 3077 C CA . GLY A 1 381 ? -19.506 17.906 11.250 1.00 93.06 381 GLY A CA 1
ATOM 3078 C C . GLY A 1 381 ? -18.164 17.980 10.516 1.00 93.06 381 GLY A C 1
ATOM 3079 O O . GLY A 1 381 ? -18.041 18.690 9.522 1.00 93.06 381 GLY A O 1
ATOM 3080 N N . VAL A 1 382 ? -17.187 17.162 10.916 1.00 94.88 382 VAL A N 1
ATOM 3081 C CA . VAL A 1 382 ? -15.876 17.063 10.244 1.00 94.88 382 VAL A CA 1
ATOM 3082 C C . VAL A 1 382 ? -16.009 16.683 8.763 1.00 94.88 382 VAL A C 1
ATOM 3084 O O . VAL A 1 382 ? -15.315 17.237 7.905 1.00 94.88 382 VAL A O 1
ATOM 3087 N N . ILE A 1 383 ? -16.892 15.737 8.437 1.00 96.06 383 ILE A N 1
ATOM 3088 C CA . ILE A 1 383 ? -17.143 15.319 7.052 1.00 96.06 383 ILE A CA 1
ATOM 3089 C C . ILE A 1 383 ? -17.808 16.452 6.266 1.00 96.06 383 ILE A C 1
ATOM 3091 O O . ILE A 1 383 ? -17.385 16.732 5.144 1.00 96.06 383 ILE A O 1
ATOM 3095 N N . GLN A 1 384 ? -18.784 17.145 6.852 1.00 95.56 384 GLN A N 1
ATOM 3096 C CA . GLN A 1 384 ? -19.455 18.286 6.224 1.00 95.56 384 GLN A CA 1
ATOM 3097 C C . GLN A 1 384 ? -18.494 19.456 5.962 1.00 95.56 384 GLN A C 1
ATOM 3099 O O . GLN A 1 384 ? -18.505 20.029 4.872 1.00 95.56 384 GLN A O 1
ATOM 3104 N N . GLU A 1 385 ? -17.592 19.766 6.896 1.00 95.88 385 GLU A N 1
ATOM 3105 C CA . GLU A 1 385 ? -16.523 20.751 6.685 1.00 95.88 385 GLU A CA 1
ATOM 3106 C C . GLU A 1 385 ? -15.599 20.354 5.530 1.00 95.88 385 GLU A C 1
ATOM 3108 O O . GLU A 1 385 ? -15.212 21.187 4.708 1.00 95.88 385 GLU A O 1
ATOM 3113 N N . GLN A 1 386 ? -15.246 19.069 5.438 1.00 95.62 386 GLN A N 1
ATOM 3114 C CA . GLN A 1 386 ? -14.436 18.569 4.334 1.00 95.62 386 GLN A CA 1
ATOM 3115 C C . GLN A 1 386 ? -15.180 18.667 2.995 1.00 95.62 386 GLN A C 1
ATOM 3117 O O . GLN A 1 386 ? -14.580 19.080 2.001 1.00 95.62 386 GLN A O 1
ATOM 3122 N N . GLN A 1 387 ? -16.469 18.322 2.957 1.00 95.00 387 GLN A N 1
ATOM 3123 C CA . GLN A 1 387 ? -17.319 18.477 1.774 1.00 95.00 387 GLN A CA 1
ATOM 3124 C C . GLN A 1 387 ? -17.367 19.940 1.317 1.00 95.00 387 GLN A C 1
ATOM 3126 O O . GLN A 1 387 ? -17.224 20.218 0.123 1.00 95.00 387 GLN A O 1
ATOM 3131 N N . GLN A 1 388 ? -17.515 20.873 2.260 1.00 94.12 388 GLN A N 1
ATOM 3132 C CA . GLN A 1 388 ? -17.530 22.305 1.984 1.00 94.12 388 GLN A CA 1
ATOM 3133 C C . GLN A 1 388 ? -16.190 22.787 1.410 1.00 94.12 388 GLN A C 1
ATOM 3135 O O . GLN A 1 388 ? -16.169 23.378 0.330 1.00 94.12 388 GLN A O 1
ATOM 3140 N N . ALA A 1 389 ? -15.067 22.447 2.050 1.00 91.94 389 ALA A N 1
ATOM 3141 C CA . ALA A 1 389 ? -13.731 22.819 1.574 1.00 91.94 389 ALA A CA 1
ATOM 3142 C C . ALA A 1 389 ? -13.447 22.299 0.150 1.00 91.94 389 ALA A C 1
ATOM 3144 O O . ALA A 1 389 ? -12.893 23.003 -0.694 1.00 91.94 389 ALA A O 1
ATOM 3145 N N . VAL A 1 390 ? -13.871 21.068 -0.152 1.00 91.56 390 VAL A N 1
ATOM 3146 C CA . VAL A 1 390 ? -13.713 20.468 -1.485 1.00 91.56 390 VAL A CA 1
ATOM 3147 C C . VAL A 1 390 ? -14.563 21.185 -2.539 1.00 91.56 390 VAL A C 1
ATOM 3149 O O . VAL A 1 390 ? -14.089 21.389 -3.662 1.00 91.56 390 VAL A O 1
ATOM 3152 N N . ARG A 1 391 ? -15.793 21.592 -2.197 1.00 91.25 391 ARG A N 1
ATOM 3153 C CA . ARG A 1 391 ? -16.659 22.382 -3.091 1.00 91.25 391 ARG A CA 1
ATOM 3154 C C . ARG A 1 391 ? -16.048 23.746 -3.398 1.00 91.25 391 ARG A C 1
ATOM 3156 O O . ARG A 1 391 ? -16.056 24.154 -4.557 1.00 91.25 391 ARG A O 1
ATOM 3163 N N . GLU A 1 392 ? -15.485 24.412 -2.396 1.00 90.25 392 GLU A N 1
ATOM 3164 C CA . GLU A 1 392 ? -14.832 25.716 -2.550 1.00 90.25 392 GLU A CA 1
ATOM 3165 C C . GLU A 1 392 ? -13.564 25.634 -3.414 1.00 90.25 392 GLU A C 1
ATOM 3167 O O . GLU A 1 392 ? -13.369 26.452 -4.312 1.00 90.25 392 GLU A O 1
ATOM 3172 N N . GLU A 1 393 ? -12.712 24.627 -3.195 1.00 86.88 393 GLU A N 1
ATOM 3173 C CA . GLU A 1 393 ? -11.434 24.510 -3.907 1.00 86.88 393 GLU A CA 1
ATOM 3174 C C . GLU A 1 393 ? -11.595 24.006 -5.355 1.00 86.88 393 GLU A C 1
ATOM 3176 O O . GLU A 1 393 ? -10.884 24.449 -6.269 1.00 86.88 393 GLU A O 1
ATOM 3181 N N . LEU A 1 394 ? -12.502 23.047 -5.578 1.00 84.75 394 LEU A N 1
ATOM 3182 C CA . LEU A 1 394 ? -12.582 22.285 -6.828 1.00 84.75 394 LEU A CA 1
ATOM 3183 C C . LEU A 1 394 ? -13.901 22.469 -7.605 1.00 84.75 394 LEU A C 1
ATOM 3185 O O . LEU A 1 394 ? -13.966 22.014 -8.752 1.00 84.75 394 LEU A O 1
ATOM 3189 N N . GLY A 1 395 ? -14.936 23.097 -7.037 1.00 81.94 395 GLY A N 1
ATOM 3190 C CA . GLY A 1 395 ? -16.281 23.221 -7.630 1.00 81.94 395 GLY A CA 1
ATOM 3191 C C . GLY A 1 395 ? -17.149 21.960 -7.474 1.00 81.94 395 GLY A C 1
ATOM 3192 O O . GLY A 1 395 ? -16.783 21.042 -6.748 1.00 81.94 395 GLY A O 1
ATOM 3193 N N . ALA A 1 396 ? -18.285 21.873 -8.174 1.00 74.31 396 ALA A N 1
ATOM 3194 C CA . ALA A 1 396 ? -19.171 20.693 -8.218 1.00 74.31 396 ALA A CA 1
ATOM 3195 C C . ALA A 1 396 ? -19.364 20.188 -9.668 1.00 74.31 396 ALA A C 1
ATOM 3197 O O . ALA A 1 396 ? -19.288 21.010 -10.584 1.00 74.31 396 ALA A O 1
ATOM 3198 N N . PRO A 1 397 ? -19.622 18.879 -9.906 1.00 62.12 397 PRO A N 1
ATOM 3199 C CA . PRO A 1 397 ? -19.730 17.770 -8.943 1.00 62.12 397 PRO A CA 1
ATOM 3200 C C . PRO A 1 397 ? -18.371 17.129 -8.582 1.00 62.12 397 PRO A C 1
ATOM 3202 O O . PRO A 1 397 ? -17.378 17.299 -9.298 1.00 62.12 397 PRO A O 1
ATOM 3205 N N . LYS A 1 398 ? -18.314 16.407 -7.452 1.00 78.88 398 LYS A N 1
ATOM 3206 C CA . LYS A 1 398 ? -17.109 15.713 -6.959 1.00 78.88 398 LYS A CA 1
ATOM 3207 C C . LYS A 1 398 ? -17.424 14.281 -6.562 1.00 78.88 398 LYS A C 1
ATOM 3209 O O . LYS A 1 398 ? -18.449 14.023 -5.952 1.00 78.88 398 LYS A O 1
ATOM 3214 N N . GLU A 1 399 ? -16.514 13.372 -6.897 1.00 88.25 399 GLU A N 1
ATOM 3215 C CA . GLU A 1 399 ? -16.683 11.936 -6.644 1.00 88.25 399 GLU A CA 1
ATOM 3216 C C . GLU A 1 399 ? -16.133 11.505 -5.279 1.00 88.25 399 GLU A C 1
ATOM 3218 O O . GLU A 1 399 ? -16.615 10.537 -4.703 1.00 88.25 399 GLU A O 1
ATOM 3223 N N . LEU A 1 400 ? -15.134 12.217 -4.745 1.00 93.31 400 LEU A N 1
ATOM 3224 C CA . LEU A 1 400 ? -14.366 11.806 -3.566 1.00 93.31 400 LEU A CA 1
ATOM 3225 C C . LEU A 1 400 ? -14.452 12.838 -2.439 1.00 93.31 400 LEU A C 1
ATOM 3227 O O . LEU A 1 400 ? -14.364 14.039 -2.697 1.00 93.31 400 LEU A O 1
ATOM 3231 N N . LEU A 1 401 ? -14.509 12.365 -1.190 1.00 94.75 401 LEU A N 1
ATOM 3232 C CA . LEU A 1 401 ? -14.424 13.212 0.006 1.00 94.75 401 LEU A CA 1
ATOM 3233 C C . LEU A 1 401 ? -13.007 13.776 0.215 1.00 94.75 401 LEU A C 1
ATOM 3235 O O . LEU A 1 401 ? -12.829 14.922 0.629 1.00 94.75 401 LEU A O 1
ATOM 3239 N N . PHE A 1 402 ? -11.982 12.982 -0.108 1.00 93.25 402 PHE A N 1
ATOM 3240 C CA . PHE A 1 402 ? -10.573 13.353 0.056 1.00 93.25 402 PHE A CA 1
ATOM 3241 C C . PHE A 1 402 ? -9.805 13.354 -1.279 1.00 93.25 402 PHE A C 1
ATOM 3243 O O . PHE A 1 402 ? -8.930 12.506 -1.494 1.00 93.25 402 PHE A O 1
ATOM 3250 N N . PRO A 1 403 ? -10.084 14.305 -2.187 1.00 91.44 403 PRO A N 1
ATOM 3251 C CA . PRO A 1 403 ? -9.277 14.495 -3.381 1.00 91.44 403 PRO A CA 1
ATOM 3252 C C . PRO A 1 403 ? -7.938 15.166 -3.038 1.00 91.44 403 PRO A C 1
ATOM 3254 O O . PRO A 1 403 ? -7.797 15.882 -2.041 1.00 91.44 403 PRO A O 1
ATOM 3257 N N . THR A 1 404 ? -6.934 14.962 -3.888 1.00 88.38 404 THR A N 1
ATOM 3258 C CA . THR A 1 404 ? -5.703 15.758 -3.857 1.00 88.38 404 THR A CA 1
ATOM 3259 C C . THR A 1 404 ? -6.002 17.207 -4.265 1.00 88.38 404 THR A C 1
ATOM 3261 O O . THR A 1 404 ? -6.820 17.405 -5.172 1.00 88.38 404 THR A O 1
ATOM 3264 N N . PRO A 1 405 ? -5.316 18.193 -3.660 1.00 83.81 405 PRO A N 1
ATOM 3265 C CA . PRO A 1 405 ? -5.589 19.616 -3.851 1.00 83.81 405 PRO A CA 1
ATOM 3266 C C . PRO A 1 405 ? -5.292 20.073 -5.279 1.00 83.81 405 PRO A C 1
ATOM 3268 O O . PRO A 1 405 ? -4.600 19.393 -6.039 1.00 83.81 405 PRO A O 1
ATOM 3271 N N . LYS A 1 406 ? -5.779 21.260 -5.641 1.00 83.81 406 LYS A N 1
ATOM 3272 C CA . LYS A 1 406 ? -5.519 21.911 -6.931 1.00 83.81 406 LYS A CA 1
ATOM 3273 C C . LYS A 1 406 ? -4.080 22.405 -7.038 1.00 83.81 406 LYS A C 1
ATOM 3275 O O . LYS A 1 406 ? -3.476 22.333 -8.110 1.00 83.81 406 LYS A O 1
ATOM 3280 N N . MET A 1 407 ? -3.525 22.887 -5.929 1.00 81.56 407 MET A N 1
ATOM 3281 C CA . MET A 1 407 ? -2.174 23.442 -5.846 1.00 81.56 407 MET A CA 1
ATOM 3282 C C . MET A 1 407 ? -1.283 22.604 -4.928 1.00 81.56 407 MET A C 1
ATOM 3284 O O . MET A 1 407 ? -1.742 21.931 -4.009 1.00 81.56 407 MET A O 1
ATOM 3288 N N . GLN A 1 408 ? 0.021 22.630 -5.185 1.00 78.44 408 GLN A N 1
ATOM 3289 C CA . GLN A 1 408 ? 1.020 22.091 -4.265 1.00 78.44 408 GLN A CA 1
ATOM 3290 C C . GLN A 1 408 ? 1.133 22.966 -3.008 1.00 78.44 408 GLN A C 1
ATOM 3292 O O . GLN A 1 408 ? 0.774 24.146 -3.029 1.00 78.44 408 GLN A O 1
ATOM 3297 N N . LEU A 1 409 ? 1.684 22.394 -1.931 1.00 69.38 409 LEU A N 1
ATOM 3298 C CA . LEU A 1 409 ? 1.986 23.119 -0.694 1.00 69.38 409 LEU A CA 1
ATOM 3299 C C . LEU A 1 409 ? 2.762 24.415 -1.015 1.00 69.38 409 LEU A C 1
ATOM 3301 O O . LEU A 1 409 ? 3.776 24.376 -1.715 1.00 69.38 409 LEU A O 1
ATOM 3305 N N . GLY A 1 410 ? 2.260 25.562 -0.546 1.00 67.12 410 GLY A N 1
ATOM 3306 C CA . GLY A 1 410 ? 2.835 26.886 -0.825 1.00 67.12 410 GLY A CA 1
ATOM 3307 C C . GLY A 1 410 ? 2.381 27.555 -2.134 1.00 67.12 410 GLY A C 1
ATOM 3308 O O . GLY A 1 410 ? 2.927 28.594 -2.493 1.00 67.12 410 GLY A O 1
ATOM 3309 N N . GLY A 1 411 ? 1.421 26.981 -2.871 1.00 72.56 411 GLY A N 1
ATOM 3310 C CA . GLY A 1 411 ? 0.671 27.661 -3.941 1.00 72.56 411 GLY A CA 1
ATOM 3311 C C . GLY A 1 411 ? 1.421 27.930 -5.253 1.00 72.56 411 GLY A C 1
ATOM 3312 O O . GLY A 1 411 ? 0.841 28.467 -6.191 1.00 72.56 411 GLY A O 1
ATOM 3313 N N . LYS A 1 412 ? 2.702 27.557 -5.364 1.00 73.50 412 LYS A N 1
ATOM 3314 C CA . LYS A 1 412 ? 3.549 27.943 -6.511 1.00 73.50 412 LYS A CA 1
ATOM 3315 C C . LYS A 1 412 ? 3.270 27.169 -7.803 1.00 73.50 412 LYS A C 1
ATOM 3317 O O . LYS A 1 412 ? 3.675 27.616 -8.874 1.00 73.50 412 LYS A O 1
ATOM 3322 N N . ARG A 1 413 ? 2.672 25.976 -7.720 1.00 78.81 413 ARG A N 1
ATOM 3323 C CA . ARG A 1 413 ? 2.451 25.075 -8.864 1.00 78.81 413 ARG A CA 1
ATOM 3324 C C . ARG A 1 413 ? 1.171 24.268 -8.693 1.00 78.81 413 ARG A C 1
ATOM 3326 O O . ARG A 1 413 ? 0.828 23.892 -7.574 1.00 78.81 413 ARG A O 1
ATOM 3333 N N . ALA A 1 414 ? 0.531 23.938 -9.812 1.00 82.44 414 ALA A N 1
ATOM 3334 C CA . ALA A 1 414 ? -0.592 23.010 -9.841 1.00 82.44 414 ALA A CA 1
ATOM 3335 C C . ALA A 1 414 ? -0.167 21.608 -9.377 1.00 82.44 414 ALA A C 1
ATOM 3337 O O . ALA A 1 414 ? 0.954 21.157 -9.637 1.00 82.44 414 ALA A O 1
ATOM 3338 N N . TYR A 1 415 ? -1.069 20.909 -8.694 1.00 79.25 415 TYR A N 1
ATOM 3339 C CA . TYR A 1 415 ? -0.846 19.531 -8.286 1.00 79.25 415 TYR A CA 1
ATOM 3340 C C . TYR A 1 415 ? -1.041 18.599 -9.497 1.00 79.25 415 TYR A C 1
ATOM 3342 O O . TYR A 1 415 ? -2.124 18.590 -10.080 1.00 79.25 415 TYR A O 1
ATOM 3350 N N . PRO A 1 416 ? -0.051 17.766 -9.879 1.00 77.31 416 PRO A N 1
ATOM 3351 C CA . PRO A 1 416 ? -0.134 16.950 -11.099 1.00 77.31 416 PRO A CA 1
ATOM 3352 C C . PRO A 1 416 ? -1.304 15.961 -11.150 1.00 77.31 416 PRO A C 1
ATOM 3354 O O . PRO A 1 416 ? -1.658 15.481 -12.219 1.00 77.31 416 PRO A O 1
ATOM 3357 N N . ARG A 1 417 ? -1.872 15.615 -9.991 1.00 79.19 417 ARG A N 1
ATOM 3358 C CA . ARG A 1 417 ? -2.990 14.674 -9.853 1.00 79.19 417 ARG A CA 1
ATOM 3359 C C . ARG A 1 417 ? -4.251 15.322 -9.275 1.00 79.19 417 ARG A C 1
ATOM 3361 O O . ARG A 1 417 ? -5.051 14.594 -8.709 1.00 79.19 417 ARG A O 1
ATOM 3368 N N . ALA A 1 418 ? -4.387 16.649 -9.358 1.00 82.75 418 ALA A N 1
ATOM 3369 C CA . ALA A 1 418 ? -5.483 17.402 -8.742 1.00 82.75 418 ALA A CA 1
ATOM 3370 C C . ALA A 1 418 ? -6.853 16.732 -8.960 1.00 82.75 418 ALA A C 1
ATOM 3372 O O . ALA A 1 418 ? -7.168 16.307 -10.070 1.00 82.75 418 ALA A O 1
ATOM 3373 N N . GLY A 1 419 ? -7.656 16.625 -7.898 1.00 82.50 419 GLY A N 1
ATOM 3374 C CA . GLY A 1 419 ? -8.967 15.969 -7.945 1.00 82.50 419 GLY A CA 1
ATOM 3375 C C . GLY A 1 419 ? -8.963 14.436 -7.835 1.00 82.50 419 GLY A C 1
ATOM 3376 O O . GLY A 1 419 ? -10.030 13.861 -7.656 1.00 82.50 419 GLY A O 1
ATOM 3377 N N . LEU A 1 420 ? -7.807 13.762 -7.892 1.00 86.44 420 LEU A N 1
ATOM 3378 C CA . LEU A 1 420 ? -7.717 12.300 -7.744 1.00 86.44 420 LEU A CA 1
ATOM 3379 C C . LEU A 1 420 ? -7.554 11.870 -6.279 1.00 86.44 420 LEU A C 1
ATOM 3381 O O . LEU A 1 420 ? -7.207 12.672 -5.417 1.00 86.44 420 LEU A O 1
ATOM 3385 N N . ALA A 1 421 ? -7.730 10.579 -5.993 1.00 86.44 421 ALA A N 1
ATOM 3386 C CA . ALA A 1 421 ? -7.522 10.025 -4.656 1.00 86.44 421 ALA A CA 1
ATOM 3387 C C . ALA A 1 421 ? -6.076 10.204 -4.146 1.00 86.44 421 ALA A C 1
ATOM 3389 O O . ALA A 1 421 ? -5.077 10.032 -4.872 1.00 86.44 421 ALA A O 1
ATOM 3390 N N . TRP A 1 422 ? -5.949 10.479 -2.846 1.00 85.62 422 TRP A N 1
ATOM 3391 C CA . TRP A 1 422 ? -4.660 10.438 -2.161 1.00 85.62 422 TRP A CA 1
ATOM 3392 C C . TRP A 1 422 ? -4.005 9.060 -2.258 1.00 85.62 422 TRP A C 1
ATOM 3394 O O . TRP A 1 422 ? -4.655 8.018 -2.327 1.00 85.62 422 TRP A O 1
ATOM 3404 N N . SER A 1 423 ? -2.670 9.045 -2.242 1.00 85.38 423 SER A N 1
ATOM 3405 C CA . SER A 1 423 ? -1.953 7.787 -2.057 1.00 85.38 423 SER A CA 1
ATOM 3406 C C . SER A 1 423 ? -2.116 7.325 -0.608 1.00 85.38 423 SER A C 1
ATOM 3408 O O . SER A 1 423 ? -2.040 8.142 0.310 1.00 85.38 423 SER A O 1
ATOM 3410 N N . ARG A 1 424 ? -2.242 6.011 -0.385 1.00 83.94 424 ARG A N 1
ATOM 3411 C CA . ARG A 1 424 ? -2.308 5.429 0.970 1.00 83.94 424 ARG A CA 1
ATOM 3412 C C . ARG A 1 424 ? -1.162 5.904 1.873 1.00 83.94 424 ARG A C 1
ATOM 3414 O O . ARG A 1 424 ? -1.344 6.060 3.073 1.00 83.94 424 ARG A O 1
ATOM 3421 N N . GLY A 1 425 ? 0.025 6.113 1.297 1.00 87.81 425 GLY A N 1
ATOM 3422 C CA . GLY A 1 425 ? 1.227 6.536 2.019 1.00 87.81 425 GLY A CA 1
ATOM 3423 C C . GLY A 1 425 ? 1.232 8.004 2.432 1.00 87.81 425 GLY A C 1
ATOM 3424 O O . GLY A 1 425 ? 2.024 8.369 3.294 1.00 87.81 425 GLY A O 1
ATOM 3425 N N . THR A 1 426 ? 0.368 8.846 1.855 1.00 88.69 426 THR A N 1
ATOM 3426 C CA . THR A 1 426 ? 0.386 10.284 2.136 1.00 88.69 426 THR A CA 1
ATOM 3427 C C . THR A 1 426 ? 0.066 10.566 3.595 1.00 88.69 426 THR A C 1
ATOM 3429 O O . THR A 1 426 ? 0.826 11.285 4.235 1.00 88.69 426 THR A O 1
ATOM 3432 N N . LEU A 1 427 ? -1.013 9.990 4.130 1.00 90.31 427 LEU A N 1
ATOM 3433 C CA . LEU A 1 427 ? -1.374 10.189 5.531 1.00 90.31 427 LEU A CA 1
ATOM 3434 C C . LEU A 1 427 ? -0.227 9.757 6.449 1.00 90.31 427 LEU A C 1
ATOM 3436 O O . LEU A 1 427 ? 0.274 10.559 7.224 1.00 90.31 427 LEU A O 1
ATOM 3440 N N . ILE A 1 428 ? 0.231 8.512 6.296 1.00 94.31 428 ILE A N 1
ATOM 3441 C CA . ILE A 1 428 ? 1.293 7.935 7.129 1.00 94.31 428 ILE A CA 1
ATOM 3442 C C . ILE A 1 428 ? 2.567 8.781 7.083 1.00 94.31 428 ILE A C 1
ATOM 3444 O O . ILE A 1 428 ? 3.186 9.015 8.114 1.00 94.31 428 ILE A O 1
ATOM 3448 N N . LYS A 1 429 ? 2.941 9.291 5.905 1.00 95.31 429 LYS A N 1
ATOM 3449 C CA . LYS A 1 429 ? 4.089 10.189 5.768 1.00 95.31 429 LYS A CA 1
ATOM 3450 C C . LYS A 1 429 ? 3.911 11.479 6.576 1.00 95.31 429 LYS A C 1
ATOM 3452 O O . LYS A 1 429 ? 4.860 11.894 7.226 1.00 95.31 429 LYS A O 1
ATOM 3457 N N . ASN A 1 430 ? 2.737 12.110 6.517 1.00 93.94 430 ASN A N 1
ATOM 3458 C CA . ASN A 1 430 ? 2.480 13.350 7.255 1.00 93.94 430 ASN A CA 1
ATOM 3459 C C . ASN A 1 430 ? 2.421 13.107 8.768 1.00 93.94 430 ASN A C 1
ATOM 3461 O O . ASN A 1 430 ? 3.005 13.880 9.511 1.00 93.94 430 ASN A O 1
ATOM 3465 N N . LEU A 1 431 ? 1.788 12.019 9.216 1.00 94.75 431 LEU A N 1
ATOM 3466 C CA . LEU A 1 431 ? 1.729 11.678 10.640 1.00 94.75 431 LEU A CA 1
ATOM 3467 C C . LEU A 1 431 ? 3.110 11.345 11.213 1.00 94.75 431 LEU A C 1
ATOM 3469 O O . LEU A 1 431 ? 3.423 11.777 12.312 1.00 94.75 431 LEU A O 1
ATOM 3473 N N . ASN A 1 432 ? 3.955 10.631 10.462 1.00 96.81 432 ASN A N 1
ATOM 3474 C CA . ASN A 1 432 ? 5.331 10.362 10.889 1.00 96.81 432 ASN A CA 1
ATOM 3475 C C . ASN A 1 432 ? 6.186 11.634 10.906 1.00 96.81 432 ASN A C 1
ATOM 3477 O O . ASN A 1 432 ? 6.925 11.841 11.853 1.00 96.81 432 ASN A O 1
ATOM 3481 N N . ALA A 1 433 ? 6.040 12.519 9.915 1.00 96.75 433 ALA A N 1
ATOM 3482 C CA . ALA A 1 433 ? 6.737 13.805 9.934 1.00 96.75 433 ALA A CA 1
ATOM 3483 C C . ALA A 1 433 ? 6.301 14.679 11.122 1.00 96.75 433 ALA A C 1
ATOM 3485 O O . ALA A 1 433 ? 7.136 15.343 11.731 1.00 96.75 433 ALA A O 1
ATOM 3486 N N . LEU A 1 434 ? 5.009 14.657 11.470 1.00 95.94 434 LEU A N 1
ATOM 3487 C CA . LEU A 1 434 ? 4.499 15.328 12.663 1.00 95.94 434 LEU A CA 1
ATOM 3488 C C . LEU A 1 434 ? 5.079 14.699 13.936 1.00 95.94 434 LEU A C 1
ATOM 3490 O O . LEU A 1 434 ? 5.518 15.427 14.814 1.00 95.94 434 LEU A O 1
ATOM 3494 N N . ALA A 1 435 ? 5.145 13.366 14.007 1.00 96.94 435 ALA A N 1
ATOM 3495 C CA . ALA A 1 435 ? 5.756 12.655 15.128 1.00 96.94 435 ALA A CA 1
ATOM 3496 C C . ALA A 1 435 ? 7.224 13.032 15.336 1.00 96.94 435 ALA A C 1
ATOM 3498 O O . ALA A 1 435 ? 7.627 13.275 16.470 1.00 96.94 435 ALA A O 1
ATOM 3499 N N . ASP A 1 436 ? 7.988 13.125 14.246 1.00 97.06 436 ASP A N 1
ATOM 3500 C CA . ASP A 1 436 ? 9.387 13.552 14.263 1.00 97.06 436 ASP A CA 1
ATOM 3501 C C . ASP A 1 436 ? 9.532 15.016 14.718 1.00 97.06 436 ASP A C 1
ATOM 3503 O O . ASP A 1 436 ? 10.468 15.346 15.441 1.00 97.06 436 ASP A O 1
ATOM 3507 N N . THR A 1 437 ? 8.617 15.898 14.303 1.00 97.00 437 THR A N 1
ATOM 3508 C CA . THR A 1 437 ? 8.702 17.347 14.573 1.00 97.00 437 THR A CA 1
ATOM 3509 C C . THR A 1 437 ? 8.262 17.693 15.995 1.00 97.00 437 THR A C 1
ATOM 3511 O O . THR A 1 437 ? 8.935 18.457 16.679 1.00 97.00 437 THR A O 1
ATOM 3514 N N . GLU A 1 438 ? 7.167 17.088 16.454 1.00 97.00 438 GLU A N 1
ATOM 3515 C CA . GLU A 1 438 ? 6.553 17.351 17.763 1.00 97.00 438 GLU A CA 1
ATOM 3516 C C . GLU A 1 438 ? 6.992 16.341 18.831 1.00 97.00 438 GLU A C 1
ATOM 3518 O O . GLU A 1 438 ? 6.470 16.334 19.944 1.00 97.00 438 GLU A O 1
ATOM 3523 N N . ASN A 1 439 ? 7.956 15.476 18.498 1.00 96.12 439 ASN A N 1
ATOM 3524 C CA . ASN A 1 439 ? 8.518 14.470 19.391 1.00 96.12 439 ASN A CA 1
ATOM 3525 C C . ASN A 1 439 ? 7.441 13.582 20.045 1.00 96.12 439 ASN A C 1
ATOM 3527 O O . ASN A 1 439 ? 7.400 13.419 21.263 1.00 96.12 439 ASN A O 1
ATOM 3531 N N . ILE A 1 440 ? 6.551 13.008 19.229 1.00 94.00 440 ILE A N 1
ATOM 3532 C CA . ILE A 1 440 ? 5.519 12.076 19.703 1.00 94.00 440 ILE A CA 1
ATOM 3533 C C . ILE A 1 440 ? 6.193 10.747 20.045 1.00 94.00 440 ILE A C 1
ATOM 3535 O O . ILE A 1 440 ? 6.639 10.023 19.152 1.00 94.00 440 ILE A O 1
ATOM 3539 N N . LEU A 1 441 ? 6.244 10.408 21.333 1.00 93.38 441 LEU A N 1
ATOM 3540 C CA . LEU A 1 441 ? 7.004 9.263 21.830 1.00 93.38 441 LEU A CA 1
ATOM 3541 C C . LEU A 1 441 ? 6.136 8.027 22.051 1.00 93.38 441 LEU A C 1
ATOM 3543 O O . LEU A 1 441 ? 5.025 8.102 22.586 1.00 93.38 441 LEU A O 1
ATOM 3547 N N . GLY A 1 442 ? 6.688 6.874 21.675 1.00 90.12 442 GLY A N 1
ATOM 3548 C CA . GLY A 1 442 ? 6.177 5.558 22.024 1.00 90.12 442 GLY A CA 1
ATOM 3549 C C . GLY A 1 442 ? 6.489 5.155 23.472 1.00 90.12 442 GLY A C 1
ATOM 3550 O O . GLY A 1 442 ? 7.226 5.846 24.175 1.00 90.12 442 GLY A O 1
ATOM 3551 N N . PRO A 1 443 ? 5.963 4.003 23.929 1.00 82.00 443 PRO A N 1
ATOM 3552 C CA . PRO A 1 443 ? 6.231 3.484 25.275 1.00 82.00 443 PRO A CA 1
ATOM 3553 C C . PRO A 1 443 ? 7.713 3.203 25.569 1.00 82.00 443 PRO A C 1
ATOM 3555 O O . PRO A 1 443 ? 8.102 3.146 26.729 1.00 82.00 443 PRO A O 1
ATOM 3558 N N . ASP A 1 444 ? 8.531 3.016 24.533 1.00 90.38 444 ASP A N 1
ATOM 3559 C CA . ASP A 1 444 ? 9.978 2.801 24.628 1.00 90.38 444 ASP A CA 1
ATOM 3560 C C . ASP A 1 444 ? 10.788 4.111 24.660 1.00 90.38 444 ASP A C 1
ATOM 3562 O O . ASP A 1 444 ? 12.017 4.076 24.665 1.00 90.38 444 ASP A O 1
ATOM 3566 N N . GLY A 1 445 ? 10.112 5.265 24.667 1.00 89.88 445 GLY A N 1
ATOM 3567 C CA . GLY A 1 445 ? 10.736 6.587 24.658 1.00 89.88 445 GLY A CA 1
ATOM 3568 C C . GLY A 1 445 ? 11.305 7.010 23.301 1.00 89.88 445 GLY A C 1
ATOM 3569 O O . GLY A 1 445 ? 11.893 8.085 23.208 1.00 89.88 445 GLY A O 1
ATOM 3570 N N . SER A 1 446 ? 11.136 6.203 22.250 1.00 95.06 446 SER A N 1
ATOM 3571 C CA . SER A 1 446 ? 11.538 6.554 20.885 1.00 95.06 446 SER A CA 1
ATOM 3572 C C . SER A 1 446 ? 10.408 7.252 20.125 1.00 95.06 446 SER A C 1
ATOM 3574 O O . SER A 1 446 ? 9.233 7.115 20.476 1.00 95.06 446 SER A O 1
ATOM 3576 N N . VAL A 1 447 ? 10.745 8.006 19.073 1.00 95.62 447 VAL A N 1
ATOM 3577 C CA . VAL A 1 447 ? 9.734 8.642 18.215 1.00 95.62 447 VAL A CA 1
ATOM 3578 C C . VAL A 1 447 ? 8.849 7.572 17.578 1.00 95.62 447 VAL A C 1
ATOM 3580 O O . VAL A 1 447 ? 9.327 6.618 16.958 1.00 95.62 447 VAL A O 1
ATOM 3583 N N . TYR A 1 448 ? 7.538 7.732 17.731 1.00 95.38 448 TYR A N 1
ATOM 3584 C CA . TYR A 1 448 ? 6.578 6.728 17.311 1.00 95.38 448 TYR A CA 1
ATOM 3585 C C . TYR A 1 448 ? 6.421 6.678 15.788 1.00 95.38 448 TYR A C 1
ATOM 3587 O O . TYR A 1 448 ? 6.177 7.688 15.129 1.00 95.38 448 TYR A O 1
ATOM 3595 N N . HIS A 1 449 ? 6.474 5.468 15.224 1.00 95.06 449 HIS A N 1
ATOM 3596 C CA . HIS A 1 449 ? 6.306 5.245 13.790 1.00 95.06 449 HIS A CA 1
ATOM 3597 C C . HIS A 1 449 ? 4.935 4.643 13.448 1.00 95.06 449 HIS A C 1
ATOM 3599 O O . HIS A 1 449 ? 4.676 3.456 13.669 1.00 95.06 449 HIS A O 1
ATOM 3605 N N . PHE A 1 450 ? 4.077 5.446 12.821 1.00 93.56 450 PHE A N 1
ATOM 3606 C CA . PHE A 1 450 ? 2.748 5.065 12.353 1.00 93.56 450 PHE A CA 1
ATOM 3607 C C . PHE A 1 450 ? 2.787 4.206 11.079 1.00 93.56 450 PHE A C 1
ATOM 3609 O O . PHE A 1 450 ? 3.572 4.430 10.153 1.00 93.56 450 PHE A O 1
ATOM 3616 N N . THR A 1 451 ? 1.869 3.238 10.984 1.00 91.62 451 THR A N 1
ATOM 3617 C CA . THR A 1 451 ? 1.725 2.317 9.845 1.00 91.62 451 THR A CA 1
ATOM 3618 C C . THR A 1 451 ? 0.261 2.064 9.454 1.00 91.62 451 THR A C 1
ATOM 3620 O O . THR A 1 451 ? -0.679 2.326 10.199 1.00 91.62 451 THR A O 1
ATOM 3623 N N . TYR A 1 452 ? 0.049 1.520 8.249 1.00 86.25 452 TYR A N 1
ATOM 3624 C CA . TYR A 1 452 ? -1.239 1.553 7.542 1.00 86.25 452 TYR A CA 1
ATOM 3625 C C . TYR A 1 452 ? -2.469 0.954 8.244 1.00 86.25 452 TYR A C 1
ATOM 3627 O O . TYR A 1 452 ? -3.584 1.306 7.880 1.00 86.25 452 TYR A O 1
ATOM 3635 N N . HIS A 1 453 ? -2.302 -0.015 9.145 1.00 86.88 453 HIS A N 1
ATOM 3636 C CA . HIS A 1 453 ? -3.434 -0.743 9.745 1.00 86.88 453 HIS A CA 1
ATOM 3637 C C . HIS A 1 453 ? -3.626 -0.424 11.227 1.00 86.88 453 HIS 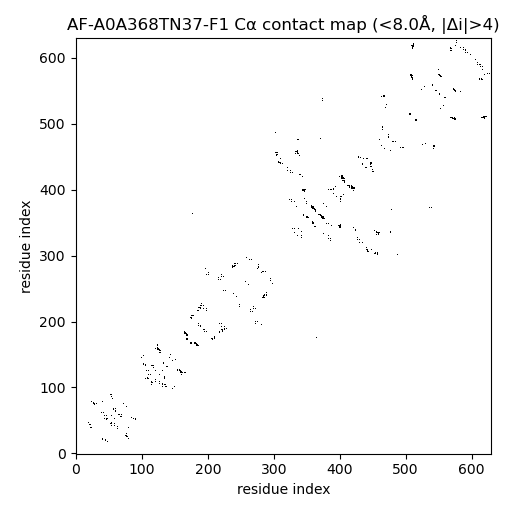A C 1
ATOM 3639 O O . HIS A 1 453 ? -4.536 -0.972 11.841 1.00 86.88 453 HIS A O 1
ATOM 3645 N N . GLN A 1 454 ? -2.794 0.444 11.809 1.00 89.94 454 GLN A N 1
ATOM 3646 C CA . GLN A 1 454 ? -2.824 0.644 13.254 1.00 89.94 454 GLN A CA 1
ATOM 3647 C C . GLN A 1 454 ? -4.107 1.321 13.712 1.00 89.94 454 GLN A C 1
ATOM 3649 O O . GLN A 1 454 ? -4.655 0.861 14.693 1.00 89.94 454 GLN A O 1
ATOM 3654 N N . PHE A 1 455 ? -4.650 2.295 12.971 1.00 88.44 455 PHE A N 1
ATOM 3655 C CA . PHE A 1 455 ? -5.934 2.932 13.312 1.00 88.44 455 PHE A CA 1
ATOM 3656 C C . PHE A 1 455 ? -7.066 1.915 13.435 1.00 88.44 455 PHE A C 1
ATOM 3658 O O . PHE A 1 455 ? -7.749 1.866 14.447 1.00 88.44 455 PHE A O 1
ATOM 3665 N N . ARG A 1 456 ? -7.180 1.014 12.456 1.00 90.69 456 ARG A N 1
ATOM 3666 C CA . ARG A 1 456 ? -8.140 -0.090 12.499 1.00 90.69 456 ARG A CA 1
ATOM 3667 C C . ARG A 1 456 ? -7.919 -1.013 13.695 1.00 90.69 456 ARG A C 1
ATOM 3669 O O . ARG A 1 456 ? -8.889 -1.414 14.329 1.00 90.69 456 ARG A O 1
ATOM 3676 N N . HIS A 1 457 ? -6.665 -1.367 13.981 1.00 88.44 457 HIS A N 1
ATOM 3677 C CA . HIS A 1 457 ? -6.345 -2.158 15.167 1.00 88.44 457 HIS A CA 1
ATOM 3678 C C . HIS A 1 457 ? -6.710 -1.402 16.449 1.00 88.44 457 HIS A C 1
ATOM 3680 O O . HIS A 1 457 ? -7.284 -2.008 17.337 1.00 88.44 457 HIS A O 1
ATOM 3686 N N . THR A 1 458 ? -6.458 -0.094 16.526 1.00 84.06 458 THR A N 1
ATOM 3687 C CA . THR A 1 458 ? -6.826 0.759 17.660 1.00 84.06 458 THR A CA 1
ATOM 3688 C C . THR A 1 458 ? -8.331 0.802 17.864 1.00 84.06 458 THR A C 1
ATOM 3690 O O . THR A 1 458 ? -8.769 0.591 18.986 1.00 84.06 458 THR A O 1
ATOM 3693 N N . THR A 1 459 ? -9.131 1.014 16.814 1.00 83.62 459 THR A N 1
ATOM 3694 C CA . THR A 1 459 ? -10.598 0.990 16.919 1.00 83.62 459 THR A CA 1
ATOM 3695 C C . THR A 1 459 ? -11.079 -0.369 17.420 1.00 83.62 459 THR A C 1
ATOM 3697 O O . THR A 1 459 ? -11.824 -0.429 18.390 1.00 83.62 459 THR A O 1
ATOM 3700 N N . ALA A 1 460 ? -10.586 -1.464 16.831 1.00 83.56 460 ALA A N 1
ATOM 3701 C CA . ALA A 1 460 ? -10.932 -2.817 17.259 1.00 83.56 460 ALA A CA 1
ATOM 3702 C C . ALA A 1 460 ? -10.578 -3.070 18.732 1.00 83.56 460 ALA A C 1
ATOM 3704 O O . ALA A 1 460 ? -11.416 -3.520 19.505 1.00 83.56 460 ALA A O 1
ATOM 3705 N N . THR A 1 461 ? -9.343 -2.747 19.119 1.00 77.12 461 THR A N 1
ATOM 3706 C CA . THR A 1 461 ? -8.841 -2.905 20.483 1.00 77.12 461 THR A CA 1
ATOM 3707 C C . THR A 1 461 ? -9.630 -2.050 21.469 1.00 77.12 461 THR A C 1
ATOM 3709 O O . THR A 1 461 ? -10.005 -2.556 22.516 1.00 77.12 461 THR A O 1
ATOM 3712 N N . ARG A 1 462 ? -9.948 -0.793 21.136 1.00 73.94 462 ARG A N 1
ATOM 3713 C CA . ARG A 1 462 ? -10.781 0.077 21.980 1.00 73.94 462 ARG A CA 1
ATOM 3714 C C . ARG A 1 462 ? -12.180 -0.497 22.170 1.00 73.94 462 ARG A C 1
ATOM 3716 O O . ARG A 1 462 ? -12.653 -0.530 23.294 1.00 73.94 462 ARG A O 1
ATOM 3723 N N . MET A 1 463 ? -12.823 -0.983 21.107 1.00 71.38 463 MET A N 1
ATOM 3724 C CA . MET A 1 463 ? -14.149 -1.603 21.215 1.00 71.38 463 MET A CA 1
ATOM 3725 C C . MET A 1 463 ? -14.113 -2.840 22.120 1.00 71.38 463 MET A C 1
ATOM 3727 O O . MET A 1 463 ? -14.927 -2.949 23.028 1.00 71.38 463 MET A O 1
ATOM 3731 N N . ILE A 1 464 ? -13.140 -3.732 21.918 1.00 72.75 464 ILE A N 1
ATOM 3732 C CA . ILE A 1 464 ? -12.972 -4.932 22.750 1.00 72.75 464 ILE A CA 1
ATOM 3733 C C . ILE A 1 464 ? -12.690 -4.565 24.215 1.00 72.75 464 ILE A C 1
ATOM 3735 O O . ILE A 1 464 ? -13.330 -5.103 25.113 1.00 72.75 464 ILE A O 1
ATOM 3739 N N . ASN A 1 465 ? -11.787 -3.614 24.465 1.00 66.25 465 ASN A N 1
ATOM 3740 C CA . ASN A 1 465 ? -11.462 -3.158 25.820 1.00 66.25 465 ASN A CA 1
ATOM 3741 C C . ASN A 1 465 ? -12.645 -2.454 26.501 1.00 66.25 465 ASN A C 1
ATOM 3743 O O . ASN A 1 465 ? -12.784 -2.531 27.715 1.00 66.25 465 ASN A O 1
ATOM 3747 N N . ASN A 1 466 ? -13.526 -1.829 25.720 1.00 62.62 466 ASN A N 1
ATOM 3748 C CA . ASN A 1 466 ? -14.781 -1.248 26.191 1.00 62.62 466 ASN A CA 1
ATOM 3749 C C . ASN A 1 466 ? -15.917 -2.285 26.279 1.00 62.62 466 ASN A C 1
ATOM 3751 O O . ASN A 1 466 ? -17.078 -1.895 26.322 1.00 62.62 466 ASN A O 1
ATOM 3755 N N . GLY A 1 467 ? -15.609 -3.587 26.259 1.00 59.69 467 GLY A N 1
ATOM 3756 C CA . GLY A 1 467 ? -16.568 -4.678 26.451 1.00 59.69 467 GLY A CA 1
ATOM 3757 C C . GLY A 1 467 ? -17.510 -4.943 25.275 1.00 59.69 467 GLY A C 1
ATOM 3758 O O . GLY A 1 467 ? -18.499 -5.653 25.441 1.00 59.69 467 GLY A O 1
ATOM 3759 N N . VAL A 1 468 ? -17.231 -4.407 24.082 1.00 63.44 468 VAL A N 1
ATOM 3760 C CA . VAL A 1 468 ? -18.032 -4.711 22.890 1.00 63.44 468 VAL A CA 1
ATOM 3761 C C . VAL A 1 468 ? -17.808 -6.175 22.489 1.00 63.44 468 VAL A C 1
ATOM 3763 O O . VAL A 1 468 ? -16.659 -6.563 22.251 1.00 63.44 468 VAL A O 1
ATOM 3766 N N . PRO A 1 469 ? -18.868 -6.994 22.338 1.00 65.94 469 PRO A N 1
ATOM 3767 C CA . PRO A 1 469 ? -18.711 -8.404 21.996 1.00 65.94 469 PRO A CA 1
ATOM 3768 C C . PRO A 1 469 ? -17.956 -8.622 20.677 1.00 65.94 469 PRO A C 1
ATOM 3770 O O . PRO A 1 469 ? -18.128 -7.891 19.699 1.00 65.94 469 PRO A O 1
ATOM 3773 N N . GLN A 1 470 ? -17.146 -9.682 20.602 1.00 68.00 470 GLN A N 1
ATOM 3774 C CA . GLN A 1 470 ? -16.262 -9.932 19.455 1.00 68.00 470 GLN A CA 1
ATOM 3775 C C . GLN A 1 470 ? -17.005 -10.013 18.107 1.00 68.00 470 GLN A C 1
ATOM 3777 O O . GLN A 1 470 ? -16.513 -9.502 17.098 1.00 68.00 470 GLN A O 1
ATOM 3782 N N . HIS A 1 471 ? -18.191 -10.625 18.067 1.00 66.25 471 HIS A N 1
ATOM 3783 C CA . HIS A 1 471 ? -19.003 -10.730 16.847 1.00 66.25 471 HIS A CA 1
ATOM 3784 C C . HIS A 1 471 ? -19.499 -9.352 16.357 1.00 66.25 471 HIS A C 1
ATOM 3786 O O . HIS A 1 471 ? -19.624 -9.114 15.155 1.00 66.25 471 HIS A O 1
ATOM 3792 N N . ILE A 1 472 ? -19.665 -8.394 17.269 1.00 67.56 472 ILE A N 1
ATOM 3793 C CA . ILE A 1 472 ? -20.029 -7.008 16.957 1.00 67.56 472 ILE A CA 1
ATOM 3794 C C . ILE A 1 472 ? -18.850 -6.246 16.391 1.00 67.56 472 ILE A C 1
ATOM 3796 O O . ILE A 1 472 ? -18.986 -5.586 15.364 1.00 67.56 472 ILE A O 1
ATOM 3800 N N . VAL A 1 473 ? -17.665 -6.409 16.978 1.00 77.19 473 VAL A N 1
ATOM 3801 C CA . VAL A 1 473 ? -16.429 -5.854 16.412 1.00 77.19 473 VAL A CA 1
ATOM 3802 C C . VAL A 1 473 ? -16.149 -6.453 15.026 1.00 77.19 473 VAL A C 1
ATOM 3804 O O . VAL A 1 473 ? -15.731 -5.739 14.112 1.00 77.19 473 VAL A O 1
ATOM 3807 N N . GLN A 1 474 ? -16.440 -7.745 14.825 1.00 79.62 474 GLN A N 1
ATOM 3808 C CA . GLN A 1 474 ? -16.356 -8.406 13.520 1.00 79.62 474 GLN A CA 1
ATOM 3809 C C . GLN A 1 474 ? -17.264 -7.723 12.487 1.00 79.62 474 GLN A C 1
ATOM 3811 O O . GLN A 1 474 ? -16.787 -7.387 11.397 1.00 79.62 474 GLN A O 1
ATOM 3816 N N . ARG A 1 475 ? -18.540 -7.485 12.826 1.00 75.94 475 ARG A N 1
ATOM 3817 C CA . ARG A 1 475 ? -19.515 -6.828 11.942 1.00 75.94 475 ARG A CA 1
ATOM 3818 C C . ARG A 1 475 ? -19.155 -5.360 11.713 1.00 75.94 475 ARG A C 1
ATOM 3820 O O . ARG A 1 475 ? -19.035 -4.972 10.558 1.00 75.94 475 ARG A O 1
ATOM 3827 N N . TYR A 1 476 ? -18.851 -4.590 12.761 1.00 82.12 476 TYR A N 1
ATOM 3828 C CA . TYR A 1 476 ? -18.435 -3.180 12.682 1.00 82.12 476 TYR A CA 1
ATOM 3829 C C . TYR A 1 476 ? -17.256 -2.980 11.723 1.00 82.12 476 TYR A C 1
ATOM 3831 O O . TYR A 1 476 ? -17.264 -2.090 10.875 1.00 82.12 476 TYR A O 1
ATOM 3839 N N . LEU A 1 477 ? -16.252 -3.856 11.796 1.00 86.31 477 LEU A N 1
ATOM 3840 C CA . LEU A 1 477 ? -15.072 -3.779 10.943 1.00 86.31 477 LEU A CA 1
ATOM 3841 C C . LEU A 1 477 ? -15.274 -4.443 9.568 1.00 86.31 477 LEU A C 1
ATOM 3843 O O . LEU A 1 477 ? -14.455 -4.228 8.669 1.00 86.31 477 LEU A O 1
ATOM 3847 N N . GLY A 1 478 ? -16.315 -5.251 9.367 1.00 83.62 478 GLY A N 1
ATOM 3848 C CA . GLY A 1 478 ? -16.534 -6.029 8.143 1.00 83.62 478 GLY A CA 1
ATOM 3849 C C . GLY A 1 478 ? -15.505 -7.153 7.959 1.00 83.62 478 GLY A C 1
ATOM 3850 O O . GLY A 1 478 ? -14.896 -7.298 6.896 1.00 83.62 478 GLY A O 1
ATOM 3851 N N . HIS A 1 479 ? -15.229 -7.908 9.022 1.00 84.00 479 HIS A N 1
ATOM 3852 C CA . HIS A 1 479 ? -14.412 -9.122 8.974 1.00 84.00 479 HIS A CA 1
ATOM 3853 C C . HIS A 1 479 ? -15.230 -10.322 8.480 1.00 84.00 479 HIS A C 1
ATOM 3855 O O . HIS A 1 479 ? -16.362 -10.528 8.904 1.00 84.00 479 HIS A O 1
ATOM 3861 N N . GLU A 1 480 ? -14.638 -11.122 7.591 1.00 78.50 480 GLU A N 1
ATOM 3862 C CA . GLU A 1 480 ? -15.304 -12.285 6.987 1.00 78.50 480 GLU A CA 1
ATOM 3863 C C . GLU A 1 480 ? -15.402 -13.462 7.948 1.00 78.50 480 GLU A C 1
ATOM 3865 O O . GLU A 1 480 ? -16.427 -14.125 8.016 1.00 78.50 480 GLU A O 1
ATOM 3870 N N . THR A 1 481 ? -14.335 -13.701 8.712 1.00 71.81 481 THR A N 1
ATOM 3871 C CA . THR A 1 481 ? -14.253 -14.833 9.630 1.00 71.81 481 THR A CA 1
ATOM 3872 C C . THR A 1 481 ? -14.017 -14.361 11.063 1.00 71.81 481 THR A C 1
ATOM 3874 O O . THR A 1 481 ? -13.294 -13.377 11.271 1.00 71.81 481 THR A O 1
ATOM 3877 N N . PRO A 1 482 ? -14.543 -15.087 12.068 1.00 70.50 482 PRO A N 1
ATOM 3878 C CA . PRO A 1 482 ? -14.290 -14.791 13.478 1.00 70.50 482 PRO A CA 1
ATOM 3879 C C . PRO A 1 482 ? -12.797 -14.747 13.819 1.00 70.50 482 PRO A C 1
ATOM 3881 O O . PRO A 1 482 ? -12.365 -13.886 14.582 1.00 70.50 482 PRO A O 1
ATOM 3884 N N . THR A 1 483 ? -11.986 -15.591 13.167 1.00 73.00 483 THR A N 1
ATOM 3885 C CA . THR A 1 483 ? -10.525 -15.659 13.337 1.00 73.00 483 THR A CA 1
ATOM 3886 C C . THR A 1 483 ? -9.829 -14.321 13.080 1.00 73.00 483 THR A C 1
ATOM 3888 O O . THR A 1 483 ? -8.826 -14.019 13.722 1.00 73.00 483 THR A O 1
ATOM 3891 N N . MET A 1 484 ? -10.354 -13.490 12.167 1.00 73.62 484 MET A N 1
ATOM 3892 C CA . MET A 1 484 ? -9.812 -12.147 11.920 1.00 73.62 484 MET A CA 1
ATOM 3893 C C . MET A 1 484 ? -9.998 -11.204 13.115 1.00 73.62 484 MET A C 1
ATOM 3895 O O . MET A 1 484 ? -9.215 -10.267 13.274 1.00 73.62 484 MET A O 1
ATOM 3899 N N . THR A 1 485 ? -11.034 -11.426 13.926 1.00 76.81 485 THR A N 1
ATOM 3900 C CA . THR A 1 485 ? -11.313 -10.649 15.139 1.00 76.81 485 THR A CA 1
ATOM 3901 C C . THR A 1 485 ? -10.708 -11.306 16.382 1.00 76.81 485 THR A C 1
ATOM 3903 O O . THR A 1 485 ? -10.337 -10.593 17.307 1.00 76.81 485 THR A O 1
ATOM 3906 N N . SER A 1 486 ? -10.502 -12.630 16.391 1.00 70.88 486 SER A N 1
ATOM 3907 C CA . SER A 1 486 ? -9.922 -13.351 17.540 1.00 70.88 486 SER A CA 1
ATOM 3908 C C . SER A 1 486 ? -8.520 -12.866 17.897 1.00 70.88 486 SER A C 1
ATOM 3910 O O . SER A 1 486 ? -8.112 -12.962 19.046 1.00 70.88 486 SER A O 1
ATOM 3912 N N . THR A 1 487 ? -7.796 -12.263 16.950 1.00 69.31 487 THR A N 1
ATOM 3913 C CA . THR A 1 487 ? -6.500 -11.628 17.232 1.00 69.31 487 THR A CA 1
ATOM 3914 C C . THR A 1 487 ? -6.598 -10.516 18.291 1.00 69.31 487 THR A C 1
ATOM 3916 O O . THR A 1 487 ? -5.598 -10.215 18.933 1.00 69.31 487 THR A O 1
ATOM 3919 N N . TYR A 1 488 ? -7.775 -9.909 18.497 1.00 67.31 488 TYR A N 1
ATOM 3920 C CA . TYR A 1 488 ? -8.000 -8.902 19.543 1.00 67.31 488 TYR A CA 1
ATOM 3921 C C . TYR A 1 488 ? -8.468 -9.492 20.877 1.00 67.31 488 TYR A C 1
ATOM 3923 O O . TYR A 1 488 ? -8.348 -8.810 21.889 1.00 67.31 488 TYR A O 1
ATOM 3931 N N . ALA A 1 489 ? -8.959 -10.737 20.903 1.00 59.75 489 ALA A N 1
ATOM 3932 C CA . ALA A 1 489 ? -9.484 -11.370 22.116 1.00 59.75 489 ALA A CA 1
ATOM 3933 C C . ALA A 1 489 ? -8.412 -11.477 23.215 1.00 59.75 489 ALA A C 1
ATOM 3935 O O . ALA A 1 489 ? -8.674 -11.151 24.365 1.00 59.75 489 ALA A O 1
ATOM 3936 N N . HIS A 1 490 ? -7.164 -11.777 22.840 1.00 54.75 490 HIS A N 1
ATOM 3937 C CA . HIS A 1 490 ? -6.032 -11.820 23.776 1.00 54.75 490 HIS A CA 1
ATOM 3938 C C . HIS A 1 490 ? -5.743 -10.476 24.473 1.00 54.75 490 HIS A C 1
ATOM 3940 O O . HIS A 1 490 ? -5.167 -10.459 25.557 1.00 54.75 490 HIS A O 1
ATOM 3946 N N . ILE A 1 491 ? -6.136 -9.343 23.872 1.00 54.06 491 ILE A N 1
ATOM 3947 C CA . ILE A 1 491 ? -5.949 -8.020 24.486 1.00 54.06 491 ILE A CA 1
ATOM 3948 C C . ILE A 1 491 ? -6.978 -7.793 25.595 1.00 54.06 491 ILE A C 1
ATOM 3950 O O . ILE A 1 491 ? -6.644 -7.161 26.596 1.00 54.06 491 ILE A O 1
ATOM 3954 N N . MET A 1 492 ? -8.193 -8.329 25.443 1.00 49.12 492 MET A N 1
ATOM 3955 C CA . MET A 1 492 ? -9.215 -8.290 26.487 1.00 49.12 492 MET A CA 1
ATOM 3956 C C . MET A 1 492 ? -8.712 -9.006 27.736 1.00 49.12 492 MET A C 1
ATOM 3958 O O . MET A 1 492 ? -8.784 -8.431 28.810 1.00 49.12 492 MET A O 1
ATOM 3962 N N . ASP A 1 493 ? -8.102 -10.185 27.595 1.00 45.53 493 ASP A N 1
ATOM 3963 C CA . ASP A 1 493 ? -7.576 -10.948 28.733 1.00 45.53 493 ASP A CA 1
ATOM 3964 C C . ASP A 1 493 ? -6.489 -10.188 29.502 1.00 45.53 493 ASP A C 1
ATOM 3966 O O . ASP A 1 493 ? -6.517 -10.155 30.727 1.00 45.53 493 ASP A O 1
ATOM 3970 N N . GLU A 1 494 ? -5.529 -9.554 28.820 1.00 48.03 494 GLU A N 1
ATOM 3971 C CA . GLU A 1 494 ? -4.470 -8.780 29.487 1.00 48.03 494 GLU A CA 1
ATOM 3972 C C . GLU A 1 494 ? -4.964 -7.437 30.036 1.00 48.03 494 GLU A C 1
ATOM 3974 O O . GLU A 1 494 ? -4.503 -7.003 31.092 1.00 48.03 494 GLU A O 1
ATOM 3979 N N . THR A 1 495 ? -5.878 -6.769 29.326 1.00 45.00 495 THR A N 1
ATOM 3980 C CA . THR A 1 495 ? -6.432 -5.470 29.737 1.00 45.00 495 THR A CA 1
ATOM 3981 C C . THR A 1 495 ? -7.403 -5.643 30.889 1.00 45.00 495 THR A C 1
ATOM 3983 O O . THR A 1 495 ? -7.256 -4.947 31.881 1.00 45.00 495 THR A O 1
ATOM 3986 N N . LEU A 1 496 ? -8.320 -6.614 30.817 1.00 42.66 496 LEU A N 1
ATOM 3987 C CA . LEU A 1 496 ? -9.173 -6.998 31.937 1.00 42.66 496 LEU A CA 1
ATOM 3988 C C . LEU A 1 496 ? -8.312 -7.446 33.106 1.00 42.66 496 LEU A C 1
ATOM 3990 O O . LEU A 1 496 ? -8.523 -6.940 34.190 1.00 42.66 496 LEU A O 1
ATOM 3994 N N . LYS A 1 497 ? -7.295 -8.300 32.922 1.00 41.97 497 LYS A N 1
ATOM 3995 C CA . LYS A 1 497 ? -6.397 -8.665 34.033 1.00 41.97 497 LYS A CA 1
ATOM 3996 C C . LYS A 1 497 ? -5.690 -7.459 34.645 1.00 41.97 497 LYS A C 1
ATOM 3998 O O . LYS A 1 497 ? -5.512 -7.451 35.851 1.00 41.97 497 LYS A O 1
ATOM 4003 N N . LYS A 1 498 ? -5.283 -6.454 33.860 1.00 44.78 498 LYS A N 1
ATOM 4004 C CA . LYS A 1 498 ? -4.631 -5.232 34.370 1.00 44.78 498 LYS A CA 1
ATOM 4005 C C . LYS A 1 498 ? -5.604 -4.261 35.030 1.00 44.78 498 LYS A C 1
ATOM 4007 O O . LYS A 1 498 ? -5.270 -3.735 36.081 1.00 44.78 498 LYS A O 1
ATOM 4012 N N . GLU A 1 499 ? -6.776 -4.045 34.442 1.00 43.94 499 GLU A N 1
ATOM 4013 C CA . GLU A 1 499 ? -7.851 -3.251 35.036 1.00 43.94 499 GLU A CA 1
ATOM 4014 C C . GLU A 1 499 ? -8.320 -3.943 36.317 1.00 43.94 499 GLU A C 1
ATOM 4016 O O . GLU A 1 499 ? -8.215 -3.344 37.375 1.00 43.94 499 GLU A O 1
ATOM 4021 N N . PHE A 1 500 ? -8.687 -5.230 36.287 1.00 39.84 500 PHE A N 1
ATOM 4022 C CA . PHE A 1 500 ? -9.037 -6.025 37.474 1.00 39.84 500 PHE A CA 1
ATOM 4023 C C . PHE A 1 500 ? -7.904 -6.117 38.503 1.00 39.84 500 PHE A C 1
ATOM 4025 O O . PHE A 1 500 ? -8.189 -6.082 39.691 1.00 39.84 500 PHE A O 1
ATOM 4032 N N . ALA A 1 501 ? -6.631 -6.173 38.098 1.00 44.25 501 ALA A N 1
ATOM 4033 C CA . ALA A 1 501 ? -5.511 -6.077 39.040 1.00 44.25 501 ALA A CA 1
ATOM 4034 C C . ALA A 1 501 ? -5.348 -4.665 39.631 1.00 44.25 501 ALA A C 1
ATOM 4036 O O . ALA A 1 501 ? -4.829 -4.528 40.737 1.00 44.25 501 ALA A O 1
ATOM 4037 N N . ALA A 1 502 ? -5.782 -3.619 38.917 1.00 42.28 502 ALA A N 1
ATOM 4038 C CA . ALA A 1 502 ? -5.868 -2.252 39.430 1.00 42.28 502 ALA A CA 1
ATOM 4039 C C . ALA A 1 502 ? -7.110 -2.040 40.321 1.00 42.28 502 ALA A C 1
ATOM 4041 O O . ALA A 1 502 ? -7.092 -1.178 41.200 1.00 42.28 502 ALA A O 1
ATOM 4042 N N . PHE A 1 503 ? -8.162 -2.850 40.153 1.00 43.50 503 PHE A N 1
ATOM 4043 C CA . PHE A 1 503 ? -9.257 -3.003 41.109 1.00 43.50 503 PHE A CA 1
ATOM 4044 C C . PHE A 1 503 ? -8.804 -3.889 42.279 1.00 43.50 503 PHE A C 1
ATOM 4046 O O . PHE A 1 503 ? -9.159 -5.060 42.384 1.00 43.50 503 PHE A O 1
ATOM 4053 N N . GLN A 1 504 ? -8.031 -3.323 43.205 1.00 44.62 504 GLN A N 1
ATOM 4054 C CA . GLN A 1 504 ? -7.823 -3.956 44.508 1.00 44.62 504 GLN A CA 1
ATOM 4055 C C . GLN A 1 504 ? -9.111 -3.851 45.332 1.00 44.62 504 GLN A C 1
ATOM 4057 O O . GLN A 1 504 ? -9.310 -2.903 46.087 1.00 44.62 504 GLN A O 1
ATOM 4062 N N . GLY A 1 505 ? -10.031 -4.797 45.153 1.00 54.31 505 GLY A N 1
ATOM 4063 C CA . GLY A 1 505 ? -11.169 -4.933 46.052 1.00 54.31 505 GLY A CA 1
ATOM 4064 C C . GLY A 1 505 ? -12.405 -5.585 45.450 1.00 54.31 505 GLY A C 1
ATOM 4065 O O . GLY A 1 505 ? -12.782 -5.359 44.303 1.00 54.31 505 GLY A O 1
ATOM 4066 N N . LYS A 1 506 ? -13.054 -6.352 46.320 1.00 62.34 506 LYS A N 1
ATOM 4067 C CA . LYS A 1 506 ? -14.408 -6.897 46.231 1.00 62.34 506 LYS A CA 1
ATOM 4068 C C . LYS A 1 506 ? -15.406 -5.850 45.713 1.00 62.34 506 LYS A C 1
ATOM 4070 O O . LYS A 1 506 ? -15.550 -4.787 46.317 1.00 62.34 506 LYS A O 1
ATOM 4075 N N . MET A 1 507 ? -16.103 -6.142 44.612 1.00 64.88 507 MET A N 1
ATOM 4076 C CA . MET A 1 507 ? -17.185 -5.280 44.114 1.00 64.88 507 MET A CA 1
ATOM 4077 C C . MET A 1 507 ? -18.472 -5.542 44.884 1.00 64.88 507 MET A C 1
ATOM 4079 O O . MET A 1 507 ? -18.799 -6.692 45.157 1.00 64.88 507 MET A O 1
ATOM 4083 N N . VAL A 1 508 ? -19.226 -4.487 45.188 1.00 72.06 508 VAL A N 1
ATOM 4084 C CA . VAL A 1 508 ? -20.453 -4.568 45.991 1.00 72.06 508 VAL A CA 1
ATOM 4085 C C . VAL A 1 508 ? -21.655 -4.139 45.147 1.00 72.06 508 VAL A C 1
ATOM 4087 O O . VAL A 1 508 ? -21.588 -3.146 44.416 1.00 72.06 508 VAL A O 1
ATOM 4090 N N . ASP A 1 509 ? -22.751 -4.900 45.205 1.00 78.62 509 ASP A N 1
ATOM 4091 C CA . ASP A 1 509 ? -24.037 -4.500 44.619 1.00 78.62 509 ASP A CA 1
ATOM 4092 C C . ASP A 1 509 ? -24.936 -3.734 45.605 1.00 78.62 509 ASP A C 1
ATOM 4094 O O . ASP A 1 509 ? -24.618 -3.557 46.778 1.00 78.62 509 ASP A O 1
ATOM 4098 N N . ILE A 1 510 ? -26.103 -3.286 45.133 1.00 75.94 510 ILE A N 1
ATOM 4099 C CA . ILE A 1 510 ? -27.088 -2.543 45.941 1.00 75.94 510 ILE A CA 1
ATOM 4100 C C . ILE A 1 510 ? -27.617 -3.311 47.167 1.00 75.94 510 ILE A C 1
ATOM 4102 O O . ILE A 1 510 ? -28.214 -2.714 48.061 1.00 75.94 510 ILE A O 1
ATOM 4106 N N . ASN A 1 511 ? -27.430 -4.633 47.210 1.00 74.75 511 ASN A N 1
ATOM 4107 C CA . ASN A 1 511 ? -27.849 -5.488 48.315 1.00 74.75 511 ASN A CA 1
ATOM 4108 C C . ASN A 1 511 ? -26.699 -5.795 49.282 1.00 74.75 511 ASN A C 1
ATOM 4110 O O . ASN A 1 511 ? -26.908 -6.542 50.236 1.00 74.75 511 ASN A O 1
ATOM 4114 N N . GLY A 1 512 ? -25.509 -5.237 49.050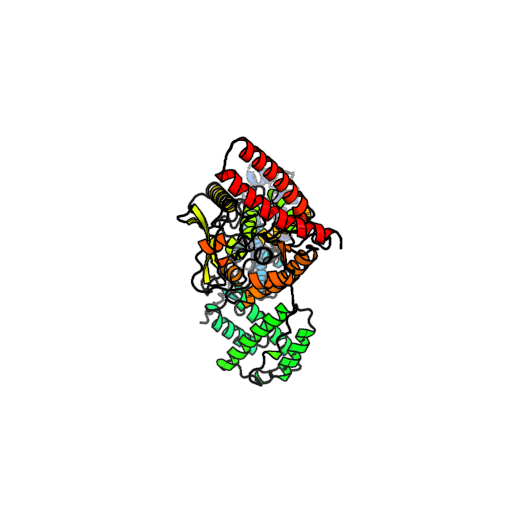 1.00 69.94 512 GLY A N 1
ATOM 4115 C CA . GLY A 1 512 ? -24.320 -5.511 49.849 1.00 69.94 512 GLY A CA 1
ATOM 4116 C C . GLY A 1 512 ? -23.636 -6.833 49.496 1.00 69.94 512 GLY A C 1
ATOM 4117 O O . GLY A 1 512 ? -22.737 -7.265 50.217 1.00 69.94 512 GLY A O 1
ATOM 4118 N N . LYS A 1 513 ? -24.037 -7.500 48.402 1.00 76.19 513 LYS A N 1
ATOM 4119 C CA . LYS A 1 513 ? -23.383 -8.737 47.972 1.00 76.19 513 LYS A CA 1
ATOM 4120 C C . LYS A 1 513 ? -22.040 -8.407 47.334 1.00 76.19 513 LYS A C 1
ATOM 4122 O O . LYS A 1 513 ? -21.957 -7.583 46.423 1.00 76.19 513 LYS A O 1
ATOM 4127 N N . ILE A 1 514 ? -21.020 -9.106 47.811 1.00 71.94 514 ILE A N 1
ATOM 4128 C CA . ILE A 1 514 ? -19.653 -9.046 47.312 1.00 71.94 514 ILE A CA 1
ATOM 4129 C C . ILE A 1 514 ? -19.505 -9.984 46.108 1.00 71.94 514 ILE A C 1
ATOM 4131 O O . ILE A 1 514 ? -19.948 -11.132 46.158 1.00 71.94 514 ILE A O 1
ATOM 4135 N N . TYR A 1 515 ? -18.875 -9.491 45.047 1.00 59.41 515 TYR A N 1
ATOM 4136 C CA . TYR A 1 515 ? -18.489 -10.255 43.866 1.00 59.41 515 TYR A CA 1
ATOM 4137 C C . TYR A 1 515 ? -16.969 -10.299 43.773 1.00 59.41 515 TYR A C 1
ATOM 4139 O O . TYR A 1 515 ? -16.307 -9.260 43.890 1.00 59.41 515 TYR A O 1
ATOM 4147 N N . GLU A 1 516 ? -16.442 -11.498 43.535 1.00 55.59 516 GLU A N 1
ATOM 4148 C CA . GLU A 1 516 ? -15.044 -11.681 43.168 1.00 55.59 516 GLU A CA 1
ATOM 4149 C C . GLU A 1 516 ? -14.862 -11.370 41.665 1.00 55.59 516 GLU A C 1
ATOM 4151 O O . GLU A 1 516 ? -15.799 -11.551 40.876 1.00 55.59 516 GLU A O 1
ATOM 4156 N N . PRO A 1 517 ? -13.681 -10.885 41.234 1.00 48.62 517 PRO A N 1
ATOM 4157 C CA . PRO A 1 517 ? -13.437 -10.438 39.855 1.00 48.62 517 PRO A CA 1
ATOM 4158 C C . PRO A 1 517 ? -13.766 -11.480 38.771 1.00 48.62 517 PRO A C 1
ATOM 4160 O O . PRO A 1 517 ? -14.149 -11.134 37.653 1.00 48.62 517 PRO A O 1
ATOM 4163 N N . GLU A 1 518 ? -13.633 -12.761 39.109 1.00 47.78 518 GLU A N 1
ATOM 4164 C CA . GLU A 1 518 ? -13.806 -13.903 38.206 1.00 47.78 518 GLU A CA 1
ATOM 4165 C C . GLU A 1 518 ? -15.284 -14.160 37.854 1.00 47.78 518 GLU A C 1
ATOM 4167 O O . GLU A 1 518 ? -15.593 -14.551 36.727 1.00 47.78 518 GLU A O 1
ATOM 4172 N N . ASP A 1 519 ? -16.213 -13.841 38.762 1.00 47.50 519 ASP A N 1
ATOM 4173 C CA . ASP A 1 519 ? -17.652 -14.083 38.583 1.00 47.50 519 ASP A CA 1
ATOM 4174 C C . ASP A 1 519 ? -18.306 -13.092 37.599 1.00 47.50 519 ASP A C 1
ATOM 4176 O O . ASP A 1 519 ? -19.313 -13.398 36.953 1.00 47.50 519 ASP A O 1
ATOM 4180 N N . ILE A 1 520 ? -17.722 -11.897 37.458 1.00 45.00 520 ILE A N 1
ATOM 4181 C CA . ILE A 1 520 ? -18.221 -10.808 36.599 1.00 45.00 520 ILE A CA 1
ATOM 4182 C C . ILE A 1 520 ? -17.881 -11.071 35.124 1.00 45.00 520 ILE A C 1
ATOM 4184 O O . ILE A 1 520 ? -18.665 -10.749 34.230 1.00 45.00 520 ILE A O 1
ATOM 4188 N N . ALA A 1 521 ? -16.730 -11.694 34.857 1.00 40.38 521 ALA A N 1
ATOM 4189 C CA . ALA A 1 521 ? -16.292 -12.024 33.501 1.00 40.38 521 ALA A CA 1
ATOM 4190 C C . ALA A 1 521 ? -17.230 -13.033 32.815 1.00 40.38 521 ALA A C 1
ATOM 4192 O O . ALA A 1 521 ? -17.449 -12.949 31.609 1.00 40.38 521 ALA A O 1
ATOM 4193 N N . ILE A 1 522 ? -17.826 -13.949 33.584 1.00 37.69 522 ILE A N 1
ATOM 4194 C CA . ILE A 1 522 ? -18.729 -14.992 33.077 1.00 37.69 522 ILE A CA 1
ATOM 4195 C C . ILE A 1 522 ? -20.098 -14.405 32.690 1.00 37.69 522 ILE A C 1
ATOM 4197 O O . ILE A 1 522 ? -20.688 -14.816 31.694 1.00 37.69 522 ILE A O 1
ATOM 4201 N N . THR A 1 523 ? -20.586 -13.388 33.410 1.00 38.28 523 THR A N 1
ATOM 4202 C CA . THR A 1 523 ? -21.920 -12.799 33.174 1.00 38.28 523 THR A CA 1
ATOM 4203 C C . THR A 1 523 ? -21.993 -11.889 31.939 1.00 38.28 523 THR A C 1
ATOM 4205 O O . THR A 1 523 ? -23.084 -11.603 31.452 1.00 38.28 523 THR A O 1
ATOM 4208 N N . LEU A 1 524 ? -20.852 -11.437 31.408 1.00 37.78 524 LEU A N 1
ATOM 4209 C CA . LEU A 1 524 ? -20.769 -10.522 30.259 1.00 37.78 524 LEU A CA 1
ATOM 4210 C C . LEU A 1 524 ? -20.768 -11.232 28.889 1.00 37.78 524 LEU A C 1
ATOM 4212 O O . LEU A 1 524 ? -20.816 -10.561 27.858 1.00 37.78 524 LEU A O 1
ATOM 4216 N N . VAL A 1 525 ? -20.681 -12.567 28.860 1.00 37.47 525 VAL A N 1
ATOM 4217 C CA . VAL A 1 525 ? -20.323 -13.335 27.648 1.00 37.47 525 VAL A CA 1
ATOM 4218 C C . VAL A 1 525 ? -21.517 -14.052 26.991 1.00 37.47 525 VAL A C 1
ATOM 4220 O O . VAL A 1 525 ? -21.404 -14.526 25.858 1.00 37.47 525 VAL A O 1
ATOM 4223 N N . GLU A 1 526 ? -22.698 -14.083 27.612 1.00 30.08 526 GLU A N 1
ATOM 4224 C CA . GLU A 1 526 ? -23.838 -14.836 27.067 1.00 30.08 526 GLU A CA 1
ATOM 4225 C C . GLU A 1 526 ? -24.670 -14.061 26.016 1.00 30.08 526 GLU A C 1
ATOM 4227 O O . GLU A 1 526 ? -25.565 -13.287 26.336 1.00 30.08 526 GLU A O 1
ATOM 4232 N N . GLY A 1 527 ? -24.362 -14.338 24.738 1.00 36.94 527 GLY A N 1
ATOM 4233 C CA . GLY A 1 527 ? -25.315 -14.705 23.669 1.00 36.94 527 GLY A CA 1
ATOM 4234 C C . GLY A 1 527 ? -26.173 -13.641 22.952 1.00 36.94 527 GLY A C 1
ATOM 4235 O O . GLY A 1 527 ? -26.977 -12.952 23.571 1.00 36.94 527 GLY A O 1
ATOM 4236 N N . SER A 1 528 ? -26.114 -13.614 21.605 1.00 31.44 528 SER A N 1
ATOM 4237 C CA . SER A 1 528 ? -27.288 -13.638 20.686 1.00 31.44 528 SER A CA 1
ATOM 4238 C C . SER A 1 528 ? -26.903 -13.775 19.189 1.00 31.44 528 SER A C 1
ATOM 4240 O O . SER A 1 528 ? -25.749 -13.586 18.809 1.00 31.44 528 SER A O 1
ATOM 4242 N N . ASP A 1 529 ? -27.900 -14.191 18.397 1.00 32.78 529 ASP A N 1
ATOM 4243 C CA . ASP A 1 529 ? -27.969 -14.688 17.004 1.00 32.78 529 ASP A CA 1
ATOM 4244 C C . ASP A 1 529 ? -27.289 -13.810 15.904 1.00 32.78 529 ASP A C 1
ATOM 4246 O O . ASP A 1 529 ? -27.431 -12.585 15.943 1.00 32.78 529 ASP A O 1
ATOM 4250 N N . PRO A 1 530 ? -26.558 -14.373 14.907 1.00 36.78 530 PRO A N 1
ATOM 4251 C CA . PRO A 1 530 ? -25.748 -13.605 13.943 1.00 36.78 530 PRO A CA 1
ATOM 4252 C C . PRO A 1 530 ? -26.500 -12.784 12.882 1.00 36.78 530 PRO A C 1
ATOM 4254 O O . PRO A 1 530 ? -25.905 -11.860 12.304 1.00 36.78 530 PRO A O 1
ATOM 4257 N N . ASP A 1 531 ? -27.757 -13.120 12.583 1.00 36.50 531 ASP A N 1
ATOM 4258 C CA . ASP A 1 531 ? -28.357 -12.731 11.300 1.00 36.50 531 ASP A CA 1
ATOM 4259 C C . ASP A 1 531 ? -29.179 -11.435 11.306 1.00 36.50 531 ASP A C 1
ATOM 4261 O O . ASP A 1 531 ? -29.427 -10.894 10.229 1.00 36.50 531 ASP A O 1
ATOM 4265 N N . ASP A 1 532 ? -29.466 -10.828 12.462 1.00 42.94 532 ASP A N 1
ATOM 4266 C CA . ASP A 1 532 ? -30.284 -9.605 12.509 1.00 42.94 532 ASP A CA 1
ATOM 4267 C C . ASP A 1 532 ? -29.743 -8.551 13.488 1.00 42.94 532 ASP A C 1
ATOM 4269 O O . ASP A 1 532 ? -30.248 -8.327 14.586 1.00 42.94 532 ASP A O 1
ATOM 4273 N N . ILE A 1 533 ? -28.634 -7.915 13.097 1.00 45.34 533 ILE A N 1
ATOM 4274 C CA . ILE A 1 533 ? -28.060 -6.781 13.830 1.00 45.34 533 ILE A CA 1
ATOM 4275 C C . ILE A 1 533 ? -28.203 -5.529 12.969 1.00 45.34 533 ILE A C 1
ATOM 4277 O O . ILE A 1 533 ? -27.389 -5.273 12.067 1.00 45.34 533 ILE A O 1
ATOM 4281 N N . ASP A 1 534 ? -29.246 -4.761 13.274 1.00 50.25 534 ASP A N 1
ATOM 4282 C CA . ASP A 1 534 ? -29.507 -3.446 12.704 1.00 50.25 534 ASP A CA 1
ATOM 4283 C C . ASP A 1 534 ? -28.438 -2.430 13.120 1.00 50.25 534 ASP A C 1
ATOM 4285 O O . ASP A 1 534 ? -27.883 -2.457 14.224 1.00 50.25 534 ASP A O 1
ATOM 4289 N N . ALA A 1 535 ? -28.151 -1.476 12.240 1.00 42.28 535 ALA A N 1
ATOM 4290 C CA . ALA A 1 535 ? -27.135 -0.452 12.477 1.00 42.28 535 ALA A CA 1
ATOM 4291 C C . ALA A 1 535 ? -27.449 0.417 13.726 1.00 42.28 535 ALA A C 1
ATOM 4293 O O . ALA A 1 535 ? -26.535 0.932 14.377 1.00 42.28 535 ALA A O 1
ATOM 4294 N N . GLN A 1 536 ? -28.728 0.493 14.122 1.00 41.38 536 GLN A N 1
ATOM 4295 C CA . GLN A 1 536 ? -29.196 1.114 15.369 1.00 41.38 536 GLN A CA 1
ATOM 4296 C C . GLN A 1 536 ? -28.837 0.304 16.627 1.00 41.38 536 GLN A C 1
ATOM 4298 O O . GLN A 1 536 ? -28.475 0.884 17.654 1.00 41.38 536 GLN A O 1
ATOM 4303 N N . TRP A 1 537 ? -28.884 -1.031 16.554 1.00 48.34 537 TRP A N 1
ATOM 4304 C CA . TRP A 1 537 ? -28.416 -1.919 17.623 1.00 48.34 537 TRP A CA 1
ATOM 4305 C C . TRP A 1 537 ? -26.912 -1.718 17.848 1.00 48.34 537 TRP A C 1
ATOM 4307 O O . TRP A 1 537 ? -26.461 -1.564 18.983 1.00 48.34 537 TRP A O 1
ATOM 4317 N N . LEU A 1 538 ? -26.140 -1.601 16.755 1.00 41.72 538 LEU A N 1
ATOM 4318 C CA . LEU A 1 538 ? -24.690 -1.378 16.797 1.00 41.72 538 LEU A CA 1
ATOM 4319 C C . LEU A 1 538 ? -24.330 -0.100 17.566 1.00 41.72 538 LEU A C 1
ATOM 4321 O O . LEU A 1 538 ? -23.383 -0.100 18.342 1.00 41.72 538 LEU A O 1
ATOM 4325 N N . LYS A 1 539 ? -25.107 0.976 17.395 1.00 48.62 539 LYS A N 1
ATOM 4326 C CA . LYS A 1 539 ? -24.887 2.251 18.088 1.00 48.62 539 LYS A CA 1
ATOM 4327 C C . LYS A 1 539 ? -25.180 2.181 19.593 1.00 48.62 539 LYS A C 1
ATOM 4329 O O . LYS A 1 539 ? -24.436 2.764 20.379 1.00 48.62 539 LYS A O 1
ATOM 4334 N N . LYS A 1 540 ? -26.237 1.470 20.007 1.00 42.81 540 LYS A N 1
ATOM 4335 C CA . LYS A 1 540 ? -26.659 1.368 21.421 1.00 42.81 540 LYS A CA 1
ATOM 4336 C C . LYS A 1 540 ? -25.708 0.529 22.285 1.00 42.81 540 LYS A C 1
ATOM 4338 O O . LYS A 1 540 ? -25.659 0.733 23.493 1.00 42.81 540 LYS A O 1
ATOM 4343 N N . ASN A 1 541 ? -24.909 -0.334 21.657 1.00 47.78 541 ASN A N 1
ATOM 4344 C CA . ASN A 1 541 ? -24.121 -1.379 22.316 1.00 47.78 541 ASN A CA 1
ATOM 4345 C C . ASN A 1 541 ? -22.602 -1.130 22.339 1.00 47.78 541 ASN A C 1
ATOM 4347 O O . ASN A 1 541 ? -21.830 -2.008 22.714 1.00 47.78 541 ASN A O 1
ATOM 4351 N N . ILE A 1 542 ? -22.165 0.076 21.956 1.00 46.50 542 ILE A N 1
ATOM 4352 C CA . ILE A 1 542 ? -20.750 0.502 21.939 1.00 46.50 542 ILE A CA 1
ATOM 4353 C C . ILE A 1 542 ? -20.288 1.111 23.286 1.00 46.50 542 ILE A C 1
ATOM 4355 O O . ILE A 1 542 ? -19.111 1.425 23.454 1.00 46.50 542 ILE A O 1
ATOM 4359 N N . ALA A 1 543 ? -21.172 1.231 24.282 1.00 45.06 543 ALA A N 1
ATOM 4360 C CA . ALA A 1 543 ? -20.857 1.833 25.577 1.00 45.06 543 ALA A CA 1
ATOM 4361 C C . ALA A 1 543 ? -21.079 0.855 26.743 1.00 45.06 543 ALA A C 1
ATOM 4363 O O . ALA A 1 543 ? -22.196 0.732 27.242 1.00 45.06 543 ALA A O 1
ATOM 4364 N N . VAL A 1 544 ? -20.013 0.230 27.253 1.00 45.56 544 VAL A N 1
ATOM 4365 C CA . VAL A 1 544 ? -19.993 -0.157 28.673 1.00 45.56 544 VAL A CA 1
ATOM 4366 C C . VAL A 1 544 ? -20.023 1.139 29.483 1.00 45.56 544 VAL A C 1
ATOM 4368 O O . VAL A 1 544 ? -19.144 1.992 29.356 1.00 45.56 544 VAL A O 1
ATOM 4371 N N . GLN A 1 545 ? -21.094 1.339 30.251 1.00 52.50 545 GLN A N 1
ATOM 4372 C CA . GLN A 1 545 ? -21.353 2.605 30.930 1.00 52.50 545 GLN A CA 1
ATOM 4373 C C . GLN A 1 545 ? -20.612 2.660 32.270 1.00 52.50 545 GLN A C 1
ATOM 4375 O O . GLN A 1 545 ? -21.054 2.082 33.265 1.00 52.50 545 GLN A O 1
ATOM 4380 N N . SER A 1 546 ? -19.498 3.396 32.294 1.00 52.28 546 SER A N 1
ATOM 4381 C CA . SER A 1 546 ? -18.950 3.942 33.538 1.00 52.28 546 SER A CA 1
ATOM 4382 C C . SER A 1 546 ? -19.951 4.950 34.110 1.00 52.28 546 SER A C 1
ATOM 4384 O O . SER A 1 546 ? -20.376 5.872 33.408 1.00 52.28 546 SER A O 1
ATOM 4386 N N . LEU A 1 547 ? -20.379 4.745 35.357 1.00 63.16 547 LEU A N 1
ATOM 4387 C CA . LEU A 1 547 ? -21.303 5.628 36.062 1.00 63.16 547 LEU A CA 1
ATOM 4388 C C . LEU A 1 547 ? -20.516 6.556 37.003 1.00 63.16 547 LEU A C 1
ATOM 4390 O O . LEU A 1 547 ? -19.447 6.186 37.489 1.00 63.16 547 LEU A O 1
ATOM 4394 N N . PRO A 1 548 ? -21.052 7.741 37.350 1.00 55.53 548 PRO A N 1
ATOM 4395 C CA . PRO A 1 548 ? -20.384 8.673 38.267 1.00 55.53 548 PRO A CA 1
ATOM 4396 C C . PRO A 1 548 ? -20.046 8.088 39.648 1.00 55.53 548 PRO A C 1
ATOM 4398 O O . PRO A 1 548 ? -19.170 8.605 40.337 1.00 55.53 548 PRO A O 1
ATOM 4401 N N . ASN A 1 549 ? -20.752 7.033 40.062 1.00 68.06 549 ASN A N 1
ATOM 4402 C CA . ASN A 1 549 ? -20.617 6.387 41.364 1.00 68.06 549 ASN A CA 1
ATOM 4403 C C . ASN A 1 549 ? -20.400 4.862 41.280 1.00 68.06 549 ASN A C 1
ATOM 4405 O O . ASN A 1 549 ? -20.552 4.172 42.287 1.00 68.06 549 ASN A O 1
ATOM 4409 N N . GLY A 1 550 ? -20.077 4.312 40.107 1.00 72.00 550 GLY A N 1
ATOM 4410 C CA . GLY A 1 550 ? -19.883 2.870 39.946 1.00 72.00 550 GLY A CA 1
ATOM 4411 C C . GLY A 1 550 ? -19.901 2.407 38.491 1.00 72.00 550 GLY A C 1
ATOM 4412 O O . GLY A 1 550 ? -19.543 3.145 37.578 1.00 72.00 550 GLY A O 1
ATOM 4413 N N . LEU A 1 551 ? -20.348 1.177 38.272 1.00 67.00 551 LEU A N 1
ATOM 4414 C CA . LEU A 1 551 ? -20.436 0.513 36.976 1.00 67.00 551 LEU A CA 1
ATOM 4415 C C . LEU A 1 551 ? -21.837 -0.070 36.765 1.00 67.00 551 LEU A C 1
ATOM 4417 O O . LEU A 1 551 ? -22.510 -0.484 37.713 1.00 67.00 551 LEU A O 1
ATOM 4421 N N . CYS A 1 552 ? -22.264 -0.117 35.503 1.00 68.25 552 CYS A N 1
ATOM 4422 C CA . CYS A 1 552 ? -23.484 -0.799 35.088 1.00 68.25 552 CYS A CA 1
ATOM 4423 C C . CYS A 1 552 ? -23.148 -2.183 34.512 1.00 68.25 552 CYS A C 1
ATOM 4425 O O . CYS A 1 552 ? -22.455 -2.276 33.502 1.00 68.25 552 CYS A O 1
ATOM 4427 N N . SER A 1 553 ? -23.672 -3.246 35.124 1.00 59.00 553 SER A N 1
ATOM 4428 C CA . SER A 1 553 ? -23.566 -4.635 34.660 1.00 59.00 553 SER A CA 1
ATOM 4429 C C . SER A 1 553 ? -24.775 -5.083 33.828 1.00 59.00 553 SER A C 1
ATOM 4431 O O . SER A 1 553 ? -25.001 -6.283 33.692 1.00 59.00 553 SER A O 1
ATOM 4433 N N . LEU A 1 554 ? -25.605 -4.152 33.336 1.00 57.91 554 LEU A N 1
ATOM 4434 C CA . LEU A 1 554 ? -26.769 -4.488 32.511 1.00 57.91 554 LEU A CA 1
ATOM 4435 C C . LEU A 1 554 ? -26.268 -5.166 31.226 1.00 57.91 554 LEU A C 1
ATOM 4437 O O . LEU A 1 554 ? -25.479 -4.544 30.505 1.00 57.91 554 LEU A O 1
ATOM 4441 N N . PRO A 1 555 ? -26.708 -6.402 30.915 1.00 48.88 555 PRO A N 1
ATOM 4442 C CA . PRO A 1 555 ? -26.321 -7.060 29.681 1.00 48.88 555 PRO A CA 1
ATOM 4443 C C . PRO A 1 555 ? -26.716 -6.200 28.487 1.00 48.88 555 PRO A C 1
ATOM 4445 O O . PRO A 1 555 ? -27.871 -5.805 28.335 1.00 48.88 555 PRO A O 1
ATOM 4448 N N . VAL A 1 556 ? -25.746 -5.947 27.618 1.00 47.25 556 VAL A N 1
ATOM 4449 C CA . VAL A 1 556 ? -25.867 -5.092 26.430 1.00 47.25 556 VAL A CA 1
ATOM 4450 C C . VAL A 1 556 ? -27.028 -5.538 25.511 1.00 47.25 556 VAL A C 1
ATOM 4452 O O . VAL A 1 556 ? -27.669 -4.726 24.850 1.00 47.25 556 VAL A O 1
ATOM 4455 N N . VAL A 1 557 ? -27.382 -6.827 25.549 1.00 40.62 557 VAL A N 1
ATOM 4456 C CA . VAL A 1 557 ? -28.499 -7.441 24.809 1.00 40.62 557 VAL A CA 1
ATOM 4457 C C . VAL A 1 557 ? -29.880 -6.919 25.251 1.00 40.62 557 VAL A C 1
ATOM 4459 O O . VAL A 1 557 ? -30.812 -6.915 24.453 1.00 40.62 557 VAL A O 1
ATOM 4462 N N . GLN A 1 558 ? -30.029 -6.427 26.489 1.00 42.38 558 GLN A N 1
ATOM 4463 C CA . GLN A 1 558 ? -31.304 -5.919 27.024 1.00 42.38 558 GLN A CA 1
ATOM 4464 C C . GLN A 1 558 ? -31.609 -4.455 26.639 1.00 42.38 558 GLN A C 1
ATOM 4466 O O . GLN A 1 558 ? -32.682 -3.949 26.968 1.00 42.38 558 GLN A O 1
ATOM 4471 N N . GLY A 1 559 ? -30.715 -3.785 25.899 1.00 47.06 559 GLY A N 1
ATOM 4472 C CA . GLY A 1 559 ? -30.928 -2.436 25.366 1.00 47.06 559 GLY A CA 1
ATOM 4473 C C . GLY A 1 559 ? -30.627 -1.293 26.347 1.00 47.06 559 GLY A C 1
ATOM 4474 O O . GLY A 1 559 ? -29.998 -1.473 27.388 1.00 47.06 559 GLY A O 1
ATOM 4475 N N . SER A 1 560 ? -31.036 -0.068 25.986 1.00 51.09 560 SER A N 1
ATOM 4476 C CA . SER A 1 560 ? -30.821 1.133 26.809 1.00 51.09 560 SER A CA 1
ATOM 4477 C C . SER A 1 560 ? -31.546 1.024 28.152 1.00 51.09 560 SER A C 1
ATOM 4479 O O . SER A 1 560 ? -32.686 0.569 28.196 1.00 51.09 560 SER A O 1
ATOM 4481 N N . CYS A 1 561 ? -30.913 1.491 29.235 1.00 57.78 561 CYS A N 1
ATOM 4482 C CA . CYS A 1 561 ? -31.519 1.469 30.567 1.00 57.78 561 CYS A CA 1
ATOM 4483 C C . CYS A 1 561 ? -32.906 2.150 30.545 1.00 57.78 561 CYS A C 1
ATOM 4485 O O . CYS A 1 561 ? -32.983 3.339 30.222 1.00 57.78 561 CYS A O 1
ATOM 4487 N N . PRO A 1 562 ? -33.993 1.452 30.924 1.00 58.88 562 PRO A N 1
ATOM 4488 C CA . PRO A 1 562 ? -35.336 2.033 30.957 1.00 58.88 562 PRO A CA 1
ATOM 4489 C C . PRO A 1 562 ? -35.543 2.986 32.147 1.00 58.88 562 PRO A C 1
ATOM 4491 O O . PRO A 1 562 ? -36.608 3.588 32.286 1.00 58.88 562 PRO A O 1
ATOM 4494 N N . HIS A 1 563 ? -34.541 3.129 33.023 1.00 59.16 563 HIS A N 1
ATOM 4495 C CA . HIS A 1 563 ? -34.641 3.867 34.275 1.00 59.16 563 HIS A CA 1
ATOM 4496 C C . HIS A 1 563 ? -33.573 4.966 34.377 1.00 59.16 563 HIS A C 1
ATOM 4498 O O . HIS A 1 563 ? -32.424 4.717 34.745 1.00 59.16 563 HIS A O 1
ATOM 4504 N N . ALA A 1 564 ? -33.962 6.215 34.111 1.00 48.38 564 ALA A N 1
ATOM 4505 C CA . ALA A 1 564 ? -33.134 7.371 34.445 1.00 48.38 564 ALA A CA 1
ATOM 4506 C C . ALA A 1 564 ? -33.047 7.520 35.978 1.00 48.38 564 ALA A C 1
ATOM 4508 O O . ALA A 1 564 ? -34.070 7.536 36.659 1.00 48.38 564 ALA A O 1
ATOM 4509 N N . ASN A 1 565 ? -31.830 7.647 36.518 1.00 56.88 565 ASN A N 1
ATOM 4510 C CA . ASN A 1 565 ? -31.548 7.914 37.940 1.00 56.88 565 ASN A CA 1
ATOM 4511 C C . ASN A 1 565 ? -31.930 6.812 38.951 1.00 56.88 565 ASN A C 1
ATOM 4513 O O . ASN A 1 565 ? -32.031 7.093 40.143 1.00 56.88 565 ASN A O 1
ATOM 4517 N N . ALA A 1 566 ? -32.090 5.556 38.522 1.00 66.88 566 ALA A N 1
ATOM 4518 C CA . ALA A 1 566 ? -32.428 4.447 39.425 1.00 66.88 566 ALA A CA 1
ATOM 4519 C C . ALA A 1 566 ? -31.226 3.596 39.875 1.00 66.88 566 ALA A C 1
ATOM 4521 O O . ALA A 1 566 ? -31.431 2.556 40.490 1.00 66.88 566 ALA A O 1
ATOM 4522 N N . CYS A 1 567 ? -29.982 3.997 39.578 1.00 72.06 567 CYS A N 1
ATOM 4523 C CA . CYS A 1 567 ? -28.797 3.145 39.763 1.00 72.06 567 CYS A CA 1
ATOM 4524 C C . CYS A 1 567 ? -28.654 2.587 41.187 1.00 72.06 567 CYS A C 1
ATOM 4526 O O . CYS A 1 567 ? -28.407 1.400 41.345 1.00 72.06 567 CYS A O 1
ATOM 4528 N N . LEU A 1 568 ? -28.905 3.397 42.221 1.00 78.44 568 LEU A N 1
ATOM 4529 C CA . LEU A 1 568 ? -28.811 2.954 43.620 1.00 78.44 568 LEU A CA 1
ATOM 4530 C C . LEU A 1 568 ? -29.891 1.946 44.030 1.00 78.44 568 LEU A C 1
ATOM 4532 O O . LEU A 1 568 ? -29.772 1.338 45.080 1.00 78.44 568 LEU A O 1
ATOM 4536 N N . ASN A 1 569 ? -30.905 1.730 43.196 1.00 73.75 569 ASN A N 1
ATOM 4537 C CA . ASN A 1 569 ? -31.932 0.707 43.378 1.00 73.75 569 ASN A CA 1
ATOM 4538 C C . ASN A 1 569 ? -31.969 -0.267 42.184 1.00 73.75 569 ASN A C 1
ATOM 4540 O O . ASN A 1 569 ? -32.933 -1.010 42.012 1.00 73.75 569 ASN A O 1
ATOM 4544 N N . CYS A 1 570 ? -30.933 -0.258 41.340 1.00 71.81 570 CYS A N 1
ATOM 4545 C CA . CYS A 1 570 ? -30.836 -1.102 40.159 1.00 71.81 570 CYS A CA 1
ATOM 4546 C C . CYS A 1 570 ? -30.053 -2.384 40.486 1.00 71.81 570 CYS A C 1
ATOM 4548 O O . CYS A 1 570 ? -28.908 -2.294 40.934 1.00 71.81 570 CYS A O 1
ATOM 4550 N N . PRO A 1 571 ? -30.591 -3.583 40.198 1.00 68.06 571 PRO A N 1
ATOM 4551 C CA . PRO A 1 571 ? -29.893 -4.845 40.458 1.00 68.06 571 PRO A CA 1
ATOM 4552 C C . PRO A 1 571 ? -28.617 -5.019 39.619 1.00 68.06 571 PRO A C 1
ATOM 4554 O O . PRO A 1 571 ? -27.785 -5.865 39.941 1.00 68.06 571 PRO A O 1
ATOM 4557 N N . ASN A 1 572 ? -28.436 -4.205 38.575 1.00 66.88 572 ASN A N 1
ATOM 4558 C CA . ASN A 1 572 ? -27.264 -4.202 37.699 1.00 66.88 572 ASN A CA 1
ATOM 4559 C C . ASN A 1 572 ? -26.199 -3.171 38.108 1.00 66.88 572 ASN A C 1
ATOM 4561 O O . ASN A 1 572 ? -25.215 -2.987 37.402 1.00 66.88 572 ASN A O 1
ATOM 4565 N N . PHE A 1 573 ? -26.386 -2.441 39.207 1.00 76.38 573 PHE A N 1
ATOM 4566 C CA . PHE A 1 573 ? -25.386 -1.487 39.676 1.00 76.38 573 PHE A CA 1
ATOM 4567 C C . PHE A 1 573 ? -24.312 -2.186 40.513 1.00 76.38 573 PHE A C 1
ATOM 4569 O O . PHE A 1 573 ? -24.625 -3.008 41.380 1.00 76.38 573 PHE A O 1
ATOM 4576 N N . ARG A 1 574 ? -23.045 -1.867 40.249 1.00 75.75 574 ARG A N 1
ATOM 4577 C CA . ARG A 1 574 ? -21.876 -2.355 40.994 1.00 75.75 574 ARG A CA 1
ATOM 4578 C C . ARG A 1 574 ? -20.977 -1.183 41.348 1.00 75.75 574 ARG A C 1
ATOM 4580 O O . ARG A 1 574 ? -20.872 -0.232 40.579 1.00 75.75 574 ARG A O 1
ATOM 4587 N N . THR A 1 575 ? -20.321 -1.230 42.496 1.00 74.81 575 THR A N 1
ATOM 4588 C CA . THR A 1 575 ? -19.400 -0.170 42.917 1.00 74.81 575 THR A CA 1
ATOM 4589 C C . THR A 1 575 ? -18.292 -0.720 43.814 1.00 74.81 575 THR A C 1
ATOM 4591 O O . THR A 1 575 ? -18.326 -1.886 44.210 1.00 74.81 575 THR A O 1
ATOM 4594 N N . ASP A 1 576 ? -17.280 0.099 44.080 1.00 76.56 576 ASP A N 1
ATOM 4595 C CA . ASP A 1 576 ? -16.086 -0.267 44.841 1.00 76.56 576 ASP A CA 1
ATOM 4596 C C . ASP A 1 576 ? -15.642 0.873 45.777 1.00 76.56 576 ASP A C 1
ATOM 4598 O O . ASP A 1 576 ? -16.251 1.947 45.830 1.00 76.56 576 ASP A O 1
ATOM 4602 N N . HIS A 1 577 ? -14.558 0.636 46.520 1.00 77.94 577 HIS A N 1
ATOM 4603 C CA . HIS A 1 577 ? -14.034 1.555 47.530 1.00 77.94 577 HIS A CA 1
ATOM 4604 C C . HIS A 1 577 ? -13.655 2.943 46.975 1.00 77.94 577 HIS A C 1
ATOM 4606 O O . HIS A 1 577 ? -13.686 3.922 47.721 1.00 77.94 577 HIS A O 1
ATOM 4612 N N . ARG A 1 578 ? -13.348 3.080 45.675 1.00 72.38 578 ARG A N 1
ATOM 4613 C CA . ARG A 1 578 ? -12.977 4.365 45.049 1.00 72.38 578 ARG A CA 1
ATOM 4614 C C . ARG A 1 578 ? -14.146 5.347 45.024 1.00 72.38 578 ARG A C 1
ATOM 4616 O O . ARG A 1 578 ? -13.925 6.556 44.995 1.00 72.38 578 ARG A O 1
ATOM 4623 N N . TYR A 1 579 ? -15.373 4.827 45.051 1.00 78.94 579 TYR A N 1
ATOM 4624 C CA . TYR A 1 579 ? -16.603 5.617 45.076 1.00 78.94 579 TYR A CA 1
ATOM 4625 C C . TYR A 1 579 ? -17.181 5.789 46.492 1.00 78.94 579 TYR A C 1
ATOM 4627 O O . TYR A 1 579 ? -18.231 6.414 46.662 1.00 78.94 579 TYR A O 1
ATOM 4635 N N . LEU A 1 580 ? -16.512 5.261 47.528 1.00 82.69 580 LEU A N 1
ATOM 4636 C CA . LEU A 1 580 ? -16.964 5.350 48.920 1.00 82.69 580 LEU A CA 1
ATOM 4637 C C . LEU A 1 580 ? -17.174 6.804 49.399 1.00 82.69 580 LEU A C 1
ATOM 4639 O O . LEU A 1 580 ? -18.213 7.066 50.012 1.00 82.69 580 LEU A O 1
ATOM 4643 N N . PRO A 1 581 ? -16.282 7.780 49.111 1.00 80.62 581 PRO A N 1
ATOM 4644 C CA . PRO A 1 581 ? -16.527 9.181 49.464 1.00 80.62 581 PRO A CA 1
ATOM 4645 C C . PRO A 1 581 ? -17.815 9.746 48.844 1.00 80.62 581 PRO A C 1
ATOM 4647 O O . PRO A 1 581 ? -18.551 10.481 49.501 1.00 80.62 581 PRO A O 1
ATOM 4650 N N . GLN A 1 582 ? -18.109 9.373 47.598 1.00 81.81 582 GLN A N 1
ATOM 4651 C CA . GLN A 1 582 ? -19.285 9.804 46.847 1.00 81.81 582 GLN A CA 1
ATOM 4652 C C . GLN A 1 582 ? -20.560 9.185 47.433 1.00 81.81 582 GLN A C 1
ATOM 4654 O O . GLN A 1 582 ? -21.548 9.895 47.614 1.00 81.81 582 GLN A O 1
ATOM 4659 N N . HIS A 1 583 ? -20.533 7.898 47.802 1.00 86.56 583 HIS A N 1
ATOM 4660 C CA . HIS A 1 583 ? -21.662 7.241 48.474 1.00 86.56 583 HIS A CA 1
ATOM 4661 C C . HIS A 1 583 ? -21.940 7.847 49.851 1.00 86.56 583 HIS A C 1
ATOM 4663 O O . HIS A 1 583 ? -23.101 8.078 50.186 1.00 86.56 583 HIS A O 1
ATOM 4669 N N . ARG A 1 584 ? -20.898 8.181 50.626 1.00 85.31 584 ARG A N 1
ATOM 4670 C CA . ARG A 1 584 ? -21.036 8.863 51.927 1.00 85.31 584 ARG A CA 1
ATOM 4671 C C . ARG A 1 584 ? -21.653 10.254 51.790 1.00 85.31 584 ARG A C 1
ATOM 4673 O O . ARG A 1 584 ? -22.584 10.588 52.523 1.00 85.31 584 ARG A O 1
ATOM 4680 N N . ASP A 1 585 ? -21.173 11.055 50.841 1.00 83.44 585 ASP A N 1
ATOM 4681 C CA . ASP A 1 585 ? -21.747 12.376 50.557 1.00 83.44 585 ASP A CA 1
ATOM 4682 C C . ASP A 1 585 ? -23.215 12.264 50.110 1.00 83.44 585 ASP A C 1
ATOM 4684 O O . ASP A 1 585 ? -24.083 13.012 50.571 1.00 83.44 585 ASP A O 1
ATOM 4688 N N . GLN A 1 586 ? -23.527 11.275 49.269 1.00 83.56 586 GLN A N 1
ATOM 4689 C CA . GLN A 1 586 ? -24.888 11.033 48.804 1.00 83.56 586 GLN A CA 1
ATOM 4690 C C . GLN A 1 586 ? -25.816 10.541 49.926 1.00 83.56 586 GLN A C 1
ATOM 4692 O O . GLN A 1 586 ? -26.969 10.979 49.987 1.00 83.56 586 GLN A O 1
ATOM 4697 N N . LEU A 1 587 ? -25.324 9.716 50.856 1.00 88.69 587 LEU A N 1
ATOM 4698 C CA . LEU A 1 587 ? -26.060 9.307 52.055 1.00 88.69 587 LEU A CA 1
ATOM 4699 C C . LEU A 1 587 ? -26.385 10.522 52.932 1.00 88.69 587 LEU A C 1
ATOM 4701 O O . LEU A 1 587 ? -27.554 10.754 53.238 1.00 88.69 587 LEU A O 1
ATOM 4705 N N . ALA A 1 588 ? -25.391 11.359 53.239 1.00 86.88 588 ALA A N 1
ATOM 4706 C CA . ALA A 1 588 ? -25.581 12.554 54.062 1.00 86.88 588 ALA A CA 1
ATOM 4707 C C . ALA A 1 588 ? -26.586 13.547 53.445 1.00 86.88 588 ALA A C 1
ATOM 4709 O O . ALA A 1 588 ? -27.393 14.158 54.151 1.00 86.88 588 ALA A O 1
ATOM 4710 N N . LYS A 1 589 ? -26.574 13.710 52.115 1.00 85.06 589 LYS A N 1
ATOM 4711 C CA . LYS A 1 589 ? -27.569 14.520 51.391 1.00 85.06 589 LYS A CA 1
ATOM 4712 C C . LYS A 1 589 ? -28.968 13.906 51.467 1.00 85.06 589 LYS A C 1
ATOM 4714 O O . LYS A 1 589 ? -29.928 14.626 51.742 1.00 85.06 589 LYS A O 1
ATOM 4719 N N . THR A 1 590 ? -29.081 12.594 51.270 1.00 84.06 590 THR A N 1
ATOM 4720 C CA . THR A 1 590 ? -30.361 11.867 51.315 1.00 84.06 590 THR A CA 1
ATOM 4721 C C . THR A 1 590 ? -30.995 11.947 52.707 1.00 84.06 590 THR A C 1
ATOM 4723 O O . THR A 1 590 ? -32.191 12.200 52.828 1.00 84.06 590 THR A O 1
ATOM 4726 N N . GLU A 1 591 ? -30.203 11.845 53.776 1.00 88.06 591 GLU A N 1
ATOM 4727 C CA . GLU A 1 591 ? -30.690 11.984 55.155 1.00 88.06 591 GLU A CA 1
ATOM 4728 C C . GLU A 1 591 ? -31.248 13.376 55.462 1.00 88.06 591 GLU A C 1
ATOM 4730 O O . GLU A 1 591 ? -32.295 13.493 56.107 1.00 88.06 591 GLU A O 1
ATOM 4735 N N . LYS A 1 592 ? -30.605 14.433 54.948 1.00 86.81 592 LYS A N 1
ATOM 4736 C CA . LYS A 1 592 ? -31.131 15.802 55.046 1.00 86.81 592 LYS A CA 1
ATOM 4737 C C . LYS A 1 592 ? -32.478 15.930 54.333 1.00 86.81 592 LYS A C 1
ATOM 4739 O O . LYS A 1 592 ? -33.406 16.502 54.897 1.00 86.81 592 LYS A O 1
ATOM 4744 N N . ILE A 1 593 ? -32.607 15.349 53.137 1.00 81.12 593 ILE A N 1
ATOM 4745 C CA . ILE A 1 593 ? -33.863 15.348 52.372 1.00 81.12 593 ILE A CA 1
ATOM 4746 C C . ILE A 1 593 ? -34.966 14.604 53.136 1.00 81.12 593 ILE A C 1
ATOM 4748 O O . ILE A 1 593 ? -36.080 15.119 53.237 1.00 81.12 593 ILE A O 1
ATOM 4752 N N . ILE A 1 594 ? -34.671 13.443 53.731 1.00 82.19 594 ILE A N 1
ATOM 4753 C CA . ILE A 1 594 ? -35.631 12.679 54.547 1.00 82.19 594 ILE A CA 1
ATOM 4754 C C . ILE A 1 594 ? -36.106 13.505 55.749 1.00 82.19 594 ILE A C 1
ATOM 4756 O O . ILE A 1 594 ? -37.307 13.551 56.022 1.00 82.19 594 ILE A O 1
ATOM 4760 N N . ALA A 1 595 ? -35.198 14.192 56.451 1.00 83.69 595 ALA A N 1
ATOM 4761 C CA . ALA A 1 595 ? -35.555 15.058 57.575 1.00 83.69 595 ALA A CA 1
ATOM 4762 C C . ALA A 1 595 ? -36.498 16.197 57.143 1.00 83.69 595 ALA A C 1
ATOM 4764 O O . ALA A 1 595 ? -37.510 16.449 57.801 1.00 83.69 595 ALA A O 1
ATOM 4765 N N . THR A 1 596 ? -36.227 16.830 55.996 1.00 80.44 596 THR A N 1
ATOM 4766 C CA . THR A 1 596 ? -37.112 17.846 55.407 1.00 80.44 596 THR A CA 1
ATOM 4767 C C . THR A 1 596 ? -38.469 17.265 55.002 1.00 80.44 596 THR A C 1
ATOM 4769 O O . THR A 1 596 ? -39.495 17.889 55.265 1.00 80.44 596 THR A O 1
ATOM 4772 N N . CYS A 1 597 ? -38.513 16.066 54.413 1.00 80.12 597 CYS A N 1
ATOM 4773 C CA . CYS A 1 597 ? -39.771 15.415 54.034 1.00 80.12 597 CYS A CA 1
ATOM 4774 C C . CYS A 1 597 ? -40.633 15.084 55.262 1.00 80.12 597 CYS A C 1
ATOM 4776 O O . CYS A 1 597 ? -41.842 15.301 55.223 1.00 80.12 597 CYS A O 1
ATOM 4778 N N . LYS A 1 598 ? -40.018 14.628 56.366 1.00 82.06 598 LYS A N 1
ATOM 4779 C CA . LYS A 1 598 ? -40.702 14.364 57.647 1.00 82.06 598 LYS A CA 1
ATOM 4780 C C . LYS A 1 598 ? -41.312 15.629 58.243 1.00 82.06 598 LYS A C 1
ATOM 4782 O O . LYS A 1 598 ? -42.466 15.604 58.654 1.00 82.06 598 LYS A O 1
ATOM 4787 N N . ALA A 1 599 ? -40.564 16.733 58.245 1.00 83.12 599 ALA A N 1
ATOM 4788 C CA . ALA A 1 599 ? -41.041 18.013 58.769 1.00 83.12 599 ALA A CA 1
ATOM 4789 C C . ALA A 1 599 ? -42.218 18.596 57.963 1.00 83.12 599 ALA A C 1
ATOM 4791 O O . ALA A 1 599 ? -43.069 19.272 58.532 1.00 83.12 599 ALA A O 1
ATOM 4792 N N . ASN A 1 600 ? -42.279 18.318 56.655 1.00 81.75 600 ASN A N 1
ATOM 4793 C CA . ASN A 1 600 ? -43.301 18.849 55.745 1.00 81.75 600 ASN A CA 1
ATOM 4794 C C . ASN A 1 600 ? -44.425 17.850 55.396 1.00 81.75 600 ASN A C 1
ATOM 4796 O O . ASN A 1 600 ? -45.308 18.181 54.607 1.00 81.75 600 ASN A O 1
ATOM 4800 N N . GLY A 1 601 ? -44.403 16.627 55.942 1.00 82.81 601 GLY A N 1
ATOM 4801 C CA . GLY A 1 601 ? -45.422 15.600 55.682 1.00 82.81 601 GLY A CA 1
ATOM 4802 C C . GLY A 1 601 ? -45.426 15.024 54.255 1.00 82.81 601 GLY A C 1
ATOM 4803 O O . GLY A 1 601 ? -46.458 14.557 53.780 1.00 82.81 601 GLY A O 1
ATOM 4804 N N . TRP A 1 602 ? -44.300 15.055 53.535 1.00 82.81 602 TRP A N 1
ATOM 4805 C CA . TRP A 1 602 ? -44.207 14.584 52.142 1.00 82.81 602 TRP A CA 1
ATOM 4806 C C . TRP A 1 602 ? -43.989 13.072 52.052 1.00 82.81 602 TRP A C 1
ATOM 4808 O O . TRP A 1 602 ? -42.874 12.588 51.856 1.00 82.81 602 TRP A O 1
ATOM 4818 N N . GLN A 1 603 ? -45.076 12.320 52.198 1.00 78.56 603 GLN A N 1
ATOM 4819 C CA . GLN A 1 603 ? -45.039 10.869 52.394 1.00 78.56 603 GLN A CA 1
ATOM 4820 C C . GLN A 1 603 ? -44.422 10.091 51.215 1.00 78.56 603 GLN A C 1
ATOM 4822 O O . GLN A 1 603 ? -43.592 9.212 51.424 1.00 78.56 603 GLN A O 1
ATOM 4827 N N . ARG A 1 604 ? -44.719 10.477 49.966 1.00 67.50 604 ARG A N 1
ATOM 4828 C CA . ARG A 1 604 ? -44.189 9.802 48.765 1.00 67.50 604 ARG A CA 1
ATOM 4829 C C . ARG A 1 604 ? -42.682 10.013 48.572 1.00 67.50 604 ARG A C 1
ATOM 4831 O O . ARG A 1 604 ? -41.959 9.093 48.205 1.00 67.50 604 ARG A O 1
ATOM 4838 N N . GLN A 1 605 ? -42.195 11.229 48.807 1.00 72.81 605 GLN A N 1
ATOM 4839 C CA . GLN A 1 605 ? -40.771 11.559 48.714 1.00 72.81 605 GLN A CA 1
ATOM 4840 C C . GLN A 1 605 ? -39.978 10.910 49.850 1.00 72.81 605 GLN A C 1
ATOM 4842 O O . GLN A 1 605 ? -38.832 10.516 49.641 1.00 72.81 605 GLN A O 1
ATOM 4847 N N . LEU A 1 606 ? -40.591 10.776 51.027 1.00 72.44 606 LEU A N 1
ATOM 4848 C CA . LEU A 1 606 ? -40.018 10.068 52.163 1.00 72.44 606 LEU A CA 1
ATOM 4849 C C . LEU A 1 606 ? -39.780 8.591 51.822 1.00 72.44 606 LEU A C 1
ATOM 4851 O O . LEU A 1 606 ? -38.648 8.134 51.939 1.00 72.44 606 LEU A O 1
ATOM 4855 N N . GLU A 1 607 ? -40.786 7.890 51.291 1.00 76.19 607 GLU A N 1
ATOM 4856 C CA . GLU A 1 607 ? -40.666 6.481 50.874 1.00 76.19 607 GLU A CA 1
ATOM 4857 C C . GLU A 1 607 ? -39.571 6.267 49.811 1.00 76.19 607 GLU A C 1
ATOM 4859 O O . GLU A 1 607 ? -38.760 5.344 49.916 1.00 76.19 607 GLU A O 1
ATOM 4864 N N . MET A 1 608 ? -39.490 7.150 48.805 1.00 75.12 608 MET A N 1
ATOM 4865 C CA . MET A 1 608 ? -38.457 7.070 47.763 1.00 75.12 608 MET A CA 1
ATOM 4866 C C . MET A 1 608 ? -37.039 7.260 48.320 1.00 75.12 608 MET A C 1
ATOM 4868 O O . MET A 1 608 ? -36.130 6.511 47.962 1.00 75.12 608 MET A O 1
ATOM 4872 N N . ASN A 1 609 ? -36.835 8.256 49.187 1.00 79.50 609 ASN A N 1
ATOM 4873 C CA . ASN A 1 609 ? -35.513 8.537 49.750 1.00 79.50 609 ASN A CA 1
ATOM 4874 C C . ASN A 1 609 ? -35.112 7.516 50.826 1.00 79.50 609 ASN A C 1
ATOM 4876 O O . ASN A 1 609 ? -33.927 7.211 50.932 1.00 79.50 609 ASN A O 1
ATOM 4880 N N . ASP A 1 610 ? -36.063 6.934 51.565 1.00 81.56 610 ASP A N 1
ATOM 4881 C CA . ASP A 1 610 ? -35.790 5.838 52.505 1.00 81.56 610 ASP A CA 1
ATOM 4882 C C . ASP A 1 610 ? -35.291 4.580 51.772 1.00 81.56 610 ASP A C 1
ATOM 4884 O O . ASP A 1 610 ? -34.345 3.935 52.229 1.00 81.56 610 ASP A O 1
ATOM 4888 N N . SER A 1 611 ? -35.846 4.267 50.593 1.00 78.62 611 SER A N 1
ATOM 4889 C CA . SER A 1 611 ? -35.339 3.180 49.743 1.00 78.62 611 SER A CA 1
ATOM 4890 C C . SER A 1 611 ? -33.901 3.439 49.275 1.00 78.62 611 SER A C 1
ATOM 4892 O O . SER A 1 611 ? -33.054 2.559 49.412 1.00 78.62 611 SER A O 1
ATOM 4894 N N . VAL A 1 612 ? -33.600 4.651 48.793 1.00 81.06 612 VAL A N 1
ATOM 4895 C CA . VAL A 1 612 ? -32.239 5.038 48.371 1.00 81.06 612 VAL A CA 1
ATOM 4896 C C . VAL A 1 612 ? -31.259 5.009 49.548 1.00 81.06 612 VAL A C 1
ATOM 4898 O O . VAL A 1 612 ? -30.143 4.507 49.407 1.00 81.06 612 VAL A O 1
ATOM 4901 N N . LYS A 1 613 ? -31.676 5.493 50.726 1.00 86.25 613 LYS A N 1
ATOM 4902 C CA . LYS A 1 613 ? -30.894 5.412 51.965 1.00 86.25 613 LYS A CA 1
ATOM 4903 C C . LYS A 1 613 ? -30.580 3.960 52.328 1.00 86.25 613 LYS A C 1
ATOM 4905 O O . LYS A 1 613 ? -29.436 3.666 52.660 1.00 86.25 613 LYS A O 1
ATOM 4910 N N . SER A 1 614 ? -31.561 3.058 52.247 1.00 86.06 614 SER A N 1
ATOM 4911 C CA . SER A 1 614 ? -31.359 1.635 52.551 1.00 86.06 614 SER A CA 1
ATOM 4912 C C . SER A 1 614 ? -30.295 1.008 51.649 1.00 86.06 614 SER A C 1
ATOM 4914 O O . SER A 1 614 ? -29.403 0.325 52.149 1.00 86.06 614 SER A O 1
ATOM 4916 N N . SER A 1 615 ? -30.342 1.282 50.344 1.00 83.69 615 SER A N 1
ATOM 4917 C CA . SER A 1 615 ? -29.344 0.784 49.396 1.00 83.69 615 SER A CA 1
ATOM 4918 C C . SER A 1 615 ? -27.954 1.380 49.640 1.00 83.69 615 SER A C 1
ATOM 4920 O O . SER A 1 615 ? -26.967 0.654 49.622 1.00 83.69 615 SER A O 1
ATOM 4922 N N . LEU A 1 616 ? -27.857 2.683 49.936 1.00 85.31 616 LEU A N 1
ATOM 4923 C CA . LEU A 1 616 ? -26.580 3.336 50.257 1.00 85.31 616 LEU A CA 1
ATOM 4924 C C . LEU A 1 616 ? -25.926 2.752 51.514 1.00 85.31 616 LEU A C 1
ATOM 4926 O O . LEU A 1 616 ? -24.725 2.509 51.501 1.00 85.31 616 LEU A O 1
ATOM 4930 N N . VAL A 1 617 ? -26.698 2.479 52.570 1.00 86.56 617 VAL A N 1
ATOM 4931 C CA . VAL A 1 617 ? -26.179 1.832 53.790 1.00 86.56 617 VAL A CA 1
ATOM 4932 C C . VAL A 1 617 ? -25.641 0.433 53.474 1.00 86.56 617 VAL A C 1
ATOM 4934 O O . VAL A 1 617 ? -2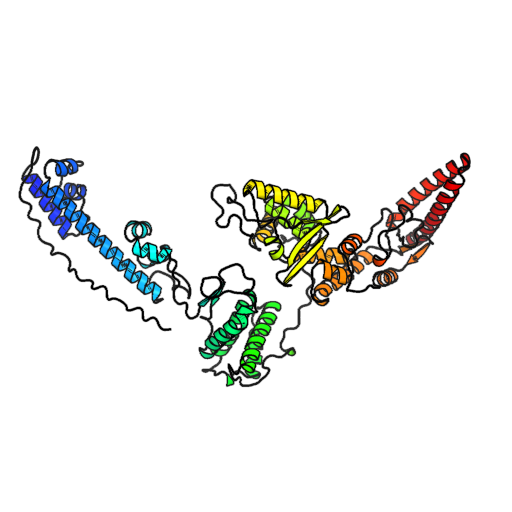4.509 0.124 53.836 1.00 86.56 617 VAL A O 1
ATOM 4937 N N . LYS A 1 618 ? -26.400 -0.372 52.717 1.00 86.50 618 LYS A N 1
ATOM 4938 C CA . LYS A 1 618 ? -25.988 -1.724 52.297 1.00 86.50 618 LYS A CA 1
ATOM 4939 C C . LYS A 1 618 ? -24.756 -1.741 51.392 1.00 86.50 618 LYS A C 1
ATOM 4941 O O . LYS A 1 618 ? -24.038 -2.731 51.381 1.00 86.50 618 LYS A O 1
ATOM 4946 N N . ILE A 1 619 ? -24.523 -0.678 50.622 1.00 84.88 619 ILE A N 1
ATOM 4947 C CA . ILE A 1 619 ? -23.318 -0.509 49.799 1.00 84.88 619 ILE A CA 1
ATOM 4948 C C . ILE A 1 619 ? -22.124 -0.092 50.666 1.00 84.88 619 ILE A C 1
ATOM 4950 O O . ILE A 1 619 ? -21.027 -0.613 50.493 1.00 84.88 619 ILE A O 1
ATOM 4954 N N . ILE A 1 620 ? -22.321 0.861 51.581 1.00 85.69 620 ILE A N 1
ATOM 4955 C CA . ILE A 1 620 ? -21.247 1.457 52.385 1.00 85.69 620 ILE A CA 1
ATOM 4956 C C . ILE A 1 620 ? -20.696 0.457 53.409 1.00 85.69 620 ILE A C 1
ATOM 4958 O O . ILE A 1 620 ? -19.478 0.333 53.512 1.00 85.69 620 ILE A O 1
ATOM 4962 N N . GLU A 1 621 ? -21.557 -0.288 54.111 1.00 84.62 621 GLU A N 1
ATOM 4963 C CA . GLU A 1 621 ? -21.143 -1.229 55.166 1.00 84.62 621 GLU A CA 1
ATOM 4964 C C . GLU A 1 621 ? -20.081 -2.247 54.686 1.00 84.62 621 GLU A C 1
ATOM 4966 O O . GLU A 1 621 ? -19.001 -2.302 55.281 1.00 84.62 621 GLU A O 1
ATOM 4971 N N . PRO A 1 622 ? -20.283 -3.007 53.587 1.00 79.88 622 PRO A N 1
ATOM 4972 C CA . PRO A 1 622 ? -19.268 -3.937 53.092 1.00 79.88 622 PRO A CA 1
ATOM 4973 C C . PRO A 1 622 ? -18.006 -3.238 52.578 1.00 79.88 622 PRO A C 1
ATOM 4975 O O . PRO A 1 622 ? -16.909 -3.772 52.738 1.00 79.88 622 PRO A O 1
ATOM 4978 N N . LEU A 1 623 ? -18.126 -2.048 51.978 1.00 79.19 623 LEU A N 1
ATOM 4979 C CA . LEU A 1 623 ? -16.977 -1.292 51.465 1.00 79.19 623 LEU A CA 1
ATOM 4980 C C . LEU A 1 623 ? -16.082 -0.739 52.585 1.00 79.19 623 LEU A C 1
ATOM 4982 O O . LEU A 1 623 ? -14.876 -0.612 52.386 1.00 79.19 623 LEU A O 1
ATOM 4986 N N . GLU A 1 624 ? -16.640 -0.448 53.763 1.00 78.56 624 GLU A N 1
ATOM 4987 C CA . GLU A 1 624 ? -15.890 0.007 54.943 1.00 78.56 624 GLU A CA 1
ATOM 4988 C C . GLU A 1 624 ? -15.163 -1.137 55.661 1.00 78.56 624 GLU A C 1
ATOM 4990 O O . GLU A 1 624 ? -14.023 -0.966 56.105 1.00 78.56 624 GLU A O 1
ATOM 4995 N N . VAL A 1 625 ? -15.793 -2.315 55.721 1.00 67.12 625 VAL A N 1
ATOM 4996 C CA . VAL A 1 625 ? -15.183 -3.538 56.270 1.00 67.12 625 VAL A CA 1
ATOM 4997 C C . VAL A 1 625 ? -14.043 -4.025 55.370 1.00 67.12 625 VAL A C 1
ATOM 4999 O O . VAL A 1 625 ? -12.989 -4.412 55.860 1.00 67.12 625 VAL A O 1
ATOM 5002 N N . SER A 1 626 ? -14.210 -3.924 54.049 1.00 54.28 626 SER A N 1
ATOM 5003 C CA . SER A 1 626 ? -13.196 -4.326 53.059 1.00 54.28 626 SER A CA 1
ATOM 5004 C C . SER A 1 626 ? -11.951 -3.430 53.038 1.00 54.28 626 SER A C 1
ATOM 5006 O O . SER A 1 626 ? -10.926 -3.835 52.501 1.00 54.28 626 SER A O 1
ATOM 5008 N N . GLY A 1 627 ? -12.033 -2.211 53.583 1.00 48.78 627 GLY A N 1
ATOM 5009 C CA . GLY A 1 627 ? -10.927 -1.247 53.611 1.00 48.78 627 GLY A CA 1
ATOM 5010 C C . GLY A 1 627 ? -9.965 -1.395 54.795 1.00 48.78 627 GLY A C 1
ATOM 5011 O O . GLY A 1 627 ? -8.998 -0.645 54.858 1.00 48.78 627 GLY A O 1
ATOM 5012 N N . HIS A 1 628 ? -10.231 -2.310 55.737 1.00 42.44 628 HIS A N 1
ATOM 5013 C CA . HIS A 1 628 ? -9.391 -2.533 56.926 1.00 42.44 628 HIS A CA 1
ATOM 5014 C C . HIS A 1 628 ? -8.392 -3.697 56.787 1.00 42.44 628 HIS A C 1
ATOM 5016 O O . HIS A 1 628 ? -7.498 -3.805 57.622 1.00 42.44 628 HIS A O 1
ATOM 5022 N N . ASP A 1 629 ? -8.504 -4.510 55.732 1.00 40.56 629 ASP A N 1
ATOM 5023 C CA . ASP A 1 629 ? -7.644 -5.677 55.465 1.00 40.56 629 ASP A CA 1
ATOM 5024 C C . ASP A 1 629 ? -6.787 -5.511 54.184 1.00 40.56 629 ASP A C 1
ATOM 5026 O O . ASP A 1 629 ? -6.459 -6.498 53.521 1.00 40.56 629 ASP A O 1
ATOM 5030 N N . ALA A 1 630 ? -6.439 -4.271 53.811 1.00 35.06 630 ALA A N 1
ATOM 5031 C CA . ALA A 1 630 ? -5.583 -3.950 52.659 1.00 35.06 630 ALA A CA 1
ATOM 5032 C C . ALA A 1 630 ? -4.267 -3.279 53.075 1.00 35.06 630 ALA A C 1
ATOM 5034 O O . ALA A 1 630 ? -4.324 -2.317 53.878 1.00 35.06 630 ALA A O 1
#

pLDDT: mean 78.43, std 17.34, range [23.5, 97.06]

Foldseek 3Di:
DDDPPPPDPPDPDDDPDDLDQDDDDDDWDDPDDPLLVVLLSVLVSVCSVVVHQQDLQSSCVSSVHDPPCSVVCVVTVVRSNVVSVVVNVVSVVVVLVLLVVLLVVLVVCQQVQNADQDHRAPAQFFQALVNSCRRRVDDSVCCVPRVVVSNVRRVVRDTHNCPQKDWEPPPPHHAPPDDDIAIDGLPLADDPLLSVLLVVVCVVCRHPDDSVLNNLLSVLSSLVRVLCVPDPDNDAQQAQALVSLVVSLVVVVPDPDDLVSSQSSLVSPQVSLVVCVVVVSGDYNDPCSDDPVSRDDDDLDFAQADDPLLVVLLVVCLVVDDLLLSLLVVCLLAQLAFLVFSLQQFLCQWDADPVRWIKGWTADSVLRDIAIATDDPVNVVSLVVLSVVCCVQPNDDATHSRFDGQADPPRPGGDPRGRHGDDSCPSQVRSQVSLVVSVSADPVSHRDRDDRNNSNSNNLLLQVCQLNDQLLSCRSHVPPDSVVSVSNVVSNVVSLVVVLVVPPDFKQALQLDTDDSVVLVVLQHDDDDNPDDDSVLSVQQSHQDDDPQFGFSPHSVVTDDPDDPCQSVDRRGIHALVNLVVLVVVLVVLVVQLVVCVVVVVVVSNVVSVSSNSSSVSRNVSRVVGVVPD

Mean predicted aligned error: 17.2 Å

Solvent-accessible surface area (backbone atoms only — not comparable to full-atom values): 36346 Å² total; per-residue (Å²): 133,89,78,80,76,77,79,74,82,79,79,88,82,75,78,80,78,76,93,67,84,79,81,76,81,95,61,65,43,85,94,47,50,70,69,60,50,52,36,38,52,52,26,43,52,47,34,62,72,69,70,47,86,70,41,67,58,49,28,34,53,67,40,71,46,64,92,75,47,46,62,47,37,61,70,17,26,48,64,60,40,53,50,52,52,52,50,36,51,50,54,52,51,51,50,51,51,50,56,48,51,40,46,53,54,33,49,51,26,43,73,72,53,59,48,89,66,49,80,62,64,54,71,48,34,55,60,42,60,72,55,49,22,56,47,38,71,53,53,62,70,55,39,61,70,75,35,53,71,64,41,47,55,27,72,66,50,56,63,42,66,43,94,47,30,49,61,32,59,49,104,86,36,80,54,53,93,63,95,61,74,44,81,48,73,46,75,79,32,39,55,70,71,56,33,52,50,51,51,53,50,49,67,70,42,40,69,83,40,46,72,73,52,54,56,42,30,50,53,21,50,26,51,52,19,54,56,50,72,70,42,94,65,91,77,54,56,50,67,48,26,50,72,52,46,53,52,48,50,54,55,56,65,73,42,98,63,55,68,71,55,52,44,50,30,50,56,31,35,42,56,50,52,52,49,25,57,77,68,63,74,47,61,51,52,44,81,78,62,68,56,82,83,73,51,70,80,78,79,92,66,76,69,65,44,64,54,67,72,41,51,54,50,46,69,74,53,42,84,80,41,59,66,73,56,36,49,54,47,52,54,31,56,68,66,23,55,54,49,67,41,58,31,66,25,39,43,83,25,66,48,74,46,99,87,76,46,43,31,39,49,43,59,38,78,92,75,72,42,80,44,72,41,71,52,54,73,67,56,50,51,50,51,52,53,40,47,49,53,45,40,72,75,73,44,82,89,68,70,45,47,46,45,33,52,64,46,37,94,88,68,84,43,74,30,95,57,45,69,34,62,48,59,70,61,52,58,43,52,52,55,32,53,47,16,68,72,71,60,32,43,37,99,86,72,44,69,39,81,67,60,83,59,20,45,29,35,29,32,51,46,50,40,42,66,41,67,30,54,64,72,54,53,23,58,66,66,67,51,92,49,70,71,75,42,50,60,48,52,65,53,36,57,56,46,48,51,49,52,53,64,68,49,84,65,65,34,28,25,41,80,37,50,74,41,58,81,73,65,57,63,63,71,74,66,79,79,84,78,90,87,79,77,52,67,67,58,57,61,71,46,66,62,66,48,80,45,101,66,33,38,56,66,63,57,65,86,78,55,78,80,93,57,86,92,40,55,61,79,28,93,40,27,37,29,46,68,92,33,43,70,58,49,52,54,49,42,58,52,42,53,52,52,40,55,54,22,64,78,69,68,38,62,70,63,31,56,56,42,51,53,46,45,52,17,44,51,33,38,46,55,54,44,59,61,60,62,74,82,115

Nearest PDB structures (foldseek):
  1ma7-assembly1_B-2  TM=7.309E-01  e=3.994E-07  Punavirus P1
  3c28-assembly1_B-2  TM=7.029E-01  e=2.659E-07  unclassified
  6emy-assembly1_B  TM=6.590E-01  e=1.033E-06  Enterococcus faecalis
  6en1-assembly1_A  TM=6.570E-01  e=3.057E-06  Enterococcus faecalis

Sequence (630 aa):
MSSNLKVVPITLNKEPLPKQKIVVRCDYKGQGSKENHEKLVNALNQMIREDSEITVKGVCIRAGMRTGFDNNVRKSYKDLHSIILKQIDIQTNDRRNTERRELLSALERLRNNTPINTDPVRPGGYISIKMLMRESGVHESTINRYHKDICKECTENKRINTDDVWFFGSEDLTLQGGSGAIKISFSEISPTWLKRSAKDFIKACHATKSSATLIANVHAIRMLGQDICAADGELSPSDIDRPFIENMLYRWSNKKLKWSTRKRRLASLRQYIEWCEDTGSLEFGSTRLITDSDYPKPEEKLPRFIPETVMTQLNKHIDLLHPHVMRFFLVLQEVGMRIGECCALPFDCIYPDDQGDYFIKYYQFKMKKDHVVPISKELTGVIQEQQQAVREELGAPKELLFPTPKMQLGGKRAYPRAGLAWSRGTLIKNLNALADTENILGPDGSVYHFTYHQFRHTTATRMINNGVPQHIVQRYLGHETPTMTSTYAHIMDETLKKEFAAFQGKMVDINGKIYEPEDIAITLVEGSDPDDIDAQWLKKNIAVQSLPNGLCSLPVVQGSCPHANACLNCPNFRTDHRYLPQHRDQLAKTEKIIATCKANGWQRQLEMNDSVKSSLVKIIEPLEVSGHDA

Radius of gyration: 40.33 Å; Cα contacts (8 Å, |Δi|>4): 748; chains: 1; bounding box: 88×89×117 Å

InterPro domains:
  IPR002104 Integrase, catalytic domain [PF00589] (306-493)
  IPR002104 Integrase, catalytic domain [PS51898] (301-501)
  IPR010998 Integrase/recombinase, N-terminal [G3DSA:1.10.150.130] (187-299)
  IPR011010 DNA breaking-rejoining enzyme, catalytic core [SSF56349] (201-499)
  IPR013762 Integrase-like, catalytic domain superfamily [G3DSA:1.10.443.10] (300-511)
  IPR044068 Core-binding (CB) domain [PS51900] (196-277)
  IPR050090 Bacterial tyrosine recombinase XerC/XerD complex [PTHR30349] (204-498)